Protein AF-0000000068152586 (afdb_homodimer)

pLDDT: mean 96.71, std 3.77, range [77.31, 99.0]

Secondary structure (DSSP, 8-state):
-EEEE---GGGEEEEEE--BTHHHH-GGGPPTTHHHHHHHHHHHHHHHHHTT--EEEEEE-B-TTS-PPTT--B-TTSSBSSSBTT-GGGSBPGGGPPPTTSEEEEESSS-TTTTSSHHHHHHHTT--EEEEEEE-IIIIIHHHHHHHHHTT-EEEEEEEEEE-SSHHHHHHHHHHHHHT-TT-EEE-HHHHHHHHTT--EEEE---SS------TTTHHHHHHH-/-EEEE---GGGEEEEEE--BTHHHH-GGGPPTTHHHHHHHHHHHHHHHHHTT--EEEEEE-B-TTS-PPTT--B-TTSSBSSSBTT-GGGSBPGGGPPPTTSEEEEESSS-TTTTSSHHHHHHHTT--EEEEEEE-IIIIIHHHHHHHHHTT-EEEEEEEEEE-SSHHHHHHHHHHHHHT-TT-EEE-HHHHHHHHTT--EEEE---SS------TTTHHHHHHH-

Nearest PDB structures (foldseek):
  6xix-assembly1_G  TM=8.317E-01  e=6.666E-14  Herbaspirillum sp. BH-1
  3irv-assembly1_A-2  TM=8.772E-01  e=5.959E-13  Pseudomonas savastanoi pv. phaseolicola 1448A
  3uao-assembly1_A  TM=8.546E-01  e=3.297E-13  Bordetella bronchiseptica
  4l07-assembly1_A  TM=8.302E-01  e=1.287E-12  Pseudomonas putida S16
  3hu5-assembly1_A  TM=8.562E-01  e=4.204E-12  Nitratidesulfovibrio vulgaris str. Hildenborough

InterPro domains:
  IPR000868 Isochorismatase-like domain [PF00857] (13-190)
  IPR036380 Isochorismatase-like superfamily [G3DSA:3.40.50.850] (1-208)
  IPR036380 Isochorismatase-like superfamily [SSF52499] (3-198)
  IPR050272 Isochorismatase-like hydrolase [PTHR43540] (7-193)

Structure (mmCIF, N/CA/C/O backbone):
data_AF-0000000068152586-model_v1
#
loop_
_entity.id
_entity.type
_entity.pdbx_description
1 polymer 'Isochorismatase-like domain-containing protein'
#
loop_
_atom_site.group_PDB
_atom_site.id
_atom_site.type_symbol
_atom_site.label_atom_id
_atom_site.label_alt_id
_atom_site.label_comp_id
_atom_site.label_asym_id
_atom_site.label_entity_id
_atom_site.label_seq_id
_atom_site.pdbx_PDB_ins_code
_atom_site.Cartn_x
_atom_site.Cartn_y
_atom_site.Cartn_z
_atom_site.occupancy
_atom_site.B_iso_or_equiv
_atom_site.auth_seq_id
_atom_site.auth_comp_id
_atom_site.auth_asym_id
_atom_site.auth_atom_id
_atom_site.pdbx_PDB_model_num
ATOM 1 N N . MET A 1 1 ? -18.953 8.047 -4.367 1 88.88 1 MET A N 1
ATOM 2 C CA . MET A 1 1 ? -19.922 9.102 -4.602 1 88.88 1 MET A CA 1
ATOM 3 C C . MET A 1 1 ? -19.828 10.172 -3.523 1 88.88 1 MET A C 1
ATOM 5 O O . MET A 1 1 ? -19.328 9.922 -2.428 1 88.88 1 MET A O 1
ATOM 9 N N . LYS A 1 2 ? -20.328 11.391 -3.953 1 95.12 2 LYS A N 1
ATOM 10 C CA . LYS A 1 2 ? -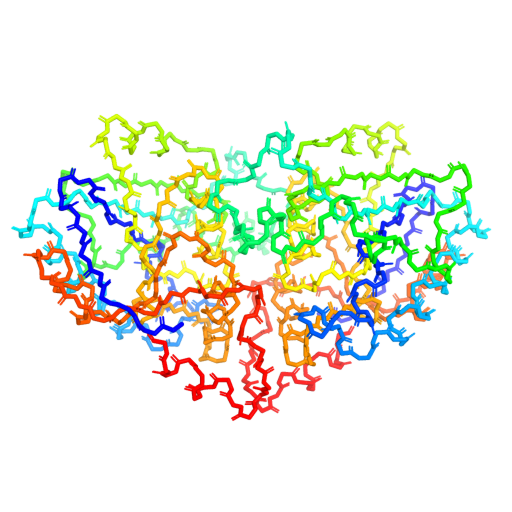20.328 12.469 -2.969 1 95.12 2 LYS A CA 1
ATOM 11 C C . LYS A 1 2 ? -21.562 12.406 -2.072 1 95.12 2 LYS A C 1
ATOM 13 O O . LYS A 1 2 ? -22.672 12.234 -2.559 1 95.12 2 LYS A O 1
ATOM 18 N N . LYS A 1 3 ? -21.328 12.453 -0.803 1 96.31 3 LYS A N 1
ATOM 19 C CA . LYS A 1 3 ? -22.375 12.43 0.216 1 96.31 3 LYS A CA 1
ATOM 20 C C . LYS A 1 3 ? -22.094 13.453 1.314 1 96.31 3 LYS A C 1
ATOM 22 O O . LYS A 1 3 ? -20.938 13.789 1.576 1 96.31 3 LYS A O 1
ATOM 27 N N . PRO A 1 4 ? -23.203 13.953 1.884 1 98.31 4 PRO A N 1
ATOM 28 C CA . PRO A 1 4 ? -22.969 14.844 3.02 1 98.31 4 PRO A CA 1
ATOM 29 C C . PRO A 1 4 ? -22.25 14.148 4.18 1 98.31 4 PRO A C 1
ATOM 31 O O . PRO A 1 4 ? -22.547 12.984 4.48 1 98.31 4 PRO A O 1
ATOM 34 N N . LEU A 1 5 ? -21.312 14.836 4.758 1 98.56 5 LEU A N 1
ATOM 35 C CA . LEU A 1 5 ? -20.547 14.32 5.895 1 98.56 5 LEU A CA 1
ATOM 36 C C . LEU A 1 5 ? -20.406 15.391 6.973 1 98.56 5 LEU A C 1
ATOM 38 O O . LEU A 1 5 ? -20.125 16.547 6.664 1 98.56 5 LEU A O 1
ATOM 42 N N . ARG A 1 6 ? -20.625 15.023 8.141 1 98.62 6 ARG A N 1
ATOM 43 C CA . ARG A 1 6 ? -20.297 15.812 9.328 1 98.62 6 ARG A CA 1
ATOM 44 C C . ARG A 1 6 ? -19.5 14.984 10.328 1 98.62 6 ARG A C 1
ATOM 46 O O . ARG A 1 6 ? -19.781 13.805 10.539 1 98.62 6 ARG A O 1
ATOM 53 N N . ILE A 1 7 ? -18.516 15.555 10.914 1 98.06 7 ILE A N 1
ATOM 54 C CA . ILE A 1 7 ? -17.672 14.852 11.859 1 98.06 7 ILE A CA 1
ATOM 55 C C . ILE A 1 7 ? -17.844 15.453 13.258 1 98.06 7 ILE A C 1
ATOM 57 O O . ILE A 1 7 ? -17.906 16.672 13.414 1 98.06 7 ILE A O 1
ATOM 61 N N . ASP A 1 8 ? -18.016 14.594 14.227 1 98.12 8 ASP A N 1
ATOM 62 C CA . ASP A 1 8 ? -17.984 15.062 15.609 1 98.12 8 ASP A CA 1
ATOM 63 C C . ASP A 1 8 ? -16.578 15.508 16.016 1 98.12 8 ASP A C 1
ATOM 65 O O . ASP A 1 8 ? -15.688 14.68 16.188 1 98.12 8 ASP A O 1
ATOM 69 N N . ARG A 1 9 ? -16.438 16.719 16.25 1 97.44 9 ARG A N 1
ATOM 70 C CA . ARG A 1 9 ? -15.125 17.328 16.516 1 97.44 9 ARG A CA 1
ATOM 71 C C . ARG A 1 9 ? -14.5 16.734 17.766 1 97.44 9 ARG A C 1
ATOM 73 O O . ARG A 1 9 ? -13.273 16.594 17.859 1 97.44 9 ARG A O 1
ATOM 80 N N . ALA A 1 10 ? -15.312 16.297 18.672 1 97.88 10 ALA A N 1
ATOM 81 C CA . ALA A 1 10 ? -14.828 15.734 19.938 1 97.88 10 ALA A CA 1
ATOM 82 C C . ALA A 1 10 ? -14.242 14.344 19.734 1 97.88 10 ALA A C 1
ATOM 84 O O . ALA A 1 10 ? -13.547 13.82 20.609 1 97.88 10 ALA A O 1
ATOM 85 N N . LYS A 1 11 ? -14.484 13.773 18.547 1 98.56 11 LYS A N 1
ATOM 86 C CA . LYS A 1 11 ? -14.039 12.414 18.266 1 98.56 11 LYS A CA 1
ATOM 87 C C . LYS A 1 11 ? -13.086 12.391 17.062 1 98.56 11 LYS A C 1
ATOM 89 O O . LYS A 1 11 ? -12.977 11.383 16.375 1 98.56 11 LYS A O 1
ATOM 94 N N . ALA A 1 12 ? -12.484 13.539 16.812 1 98.81 12 ALA A N 1
ATOM 95 C CA . ALA A 1 12 ? -11.57 13.648 15.672 1 98.81 12 ALA A CA 1
ATOM 96 C C . ALA A 1 12 ? -10.148 13.961 16.141 1 98.81 12 ALA A C 1
ATOM 98 O O . ALA A 1 12 ? -9.953 14.578 17.188 1 98.81 12 ALA A O 1
ATOM 99 N N . ALA A 1 13 ? -9.195 13.523 15.391 1 98.94 13 ALA A N 1
ATOM 100 C CA . ALA A 1 13 ? -7.793 13.914 15.477 1 98.94 13 ALA A CA 1
ATOM 101 C C . ALA A 1 13 ? -7.191 14.117 14.086 1 98.94 13 ALA A C 1
ATOM 103 O O . ALA A 1 13 ? -7.734 13.633 13.094 1 98.94 13 ALA A O 1
ATOM 104 N N . ALA A 1 14 ? -6.211 14.883 14.016 1 98.94 14 ALA A N 1
ATOM 105 C CA . ALA A 1 14 ? -5.496 15.102 12.758 1 98.94 14 ALA A CA 1
ATOM 106 C C . ALA A 1 14 ? -4.047 14.641 12.867 1 98.94 14 ALA A C 1
ATOM 108 O O . ALA A 1 14 ? -3.396 14.844 13.898 1 98.94 14 ALA A O 1
ATOM 109 N N . ILE A 1 15 ? -3.574 13.992 11.844 1 98.94 15 ILE A N 1
ATOM 110 C CA . ILE A 1 15 ? -2.184 13.547 11.836 1 98.94 15 ILE A CA 1
ATOM 111 C C . ILE A 1 15 ? -1.495 14.031 10.562 1 98.94 15 ILE A C 1
ATOM 113 O O . ILE A 1 15 ? -2.064 13.953 9.477 1 98.94 15 ILE A O 1
ATOM 117 N N . PHE A 1 16 ? -0.353 14.594 10.695 1 99 16 PHE A N 1
ATOM 118 C CA . PHE A 1 16 ? 0.473 15.109 9.609 1 99 16 PHE A CA 1
ATOM 119 C C . PHE A 1 16 ? 1.752 14.297 9.469 1 99 16 PHE A C 1
ATOM 121 O O . PHE A 1 16 ? 2.57 14.242 10.391 1 99 16 PHE A O 1
ATOM 128 N N . ILE A 1 17 ? 1.946 13.711 8.305 1 98.94 17 ILE A N 1
ATOM 129 C CA . ILE A 1 17 ? 2.918 12.641 8.117 1 98.94 17 ILE A CA 1
ATOM 130 C C . ILE A 1 17 ? 4.141 13.18 7.375 1 98.94 17 ILE A C 1
ATOM 132 O O . ILE A 1 17 ? 4.055 13.531 6.195 1 98.94 17 ILE A O 1
ATOM 136 N N . ASP A 1 18 ? 5.27 13.266 7.988 1 98.88 18 ASP A N 1
ATOM 137 C CA . ASP A 1 18 ? 6.621 13.352 7.441 1 98.88 18 ASP A CA 1
ATOM 138 C C . ASP A 1 18 ? 6.797 14.633 6.625 1 98.88 18 ASP A C 1
ATOM 140 O O . ASP A 1 18 ? 7.395 14.609 5.547 1 98.88 18 ASP A O 1
ATOM 144 N N . LEU A 1 19 ? 6.242 15.734 7.098 1 98.94 19 LEU A N 1
ATOM 145 C CA . LEU A 1 19 ? 6.406 17 6.398 1 98.94 19 LEU A CA 1
ATOM 146 C C . LEU A 1 19 ? 7.766 17.625 6.703 1 98.94 19 LEU A C 1
ATOM 148 O O . LEU A 1 19 ? 7.844 18.688 7.32 1 98.94 19 LEU A O 1
ATOM 152 N N . GLN A 1 20 ? 8.766 17 6.129 1 98.94 20 GLN A N 1
ATOM 153 C CA . GLN A 1 20 ? 10.156 17.266 6.5 1 98.94 20 GLN A CA 1
ATOM 154 C C . GLN A 1 20 ? 10.867 18.094 5.426 1 98.94 20 GLN A C 1
ATOM 156 O O . GLN A 1 20 ? 10.453 18.094 4.262 1 98.94 20 GLN A O 1
ATOM 161 N N . GLU A 1 21 ? 11.969 18.734 5.762 1 98.88 21 GLU A N 1
ATOM 162 C CA . GLU A 1 21 ? 12.742 19.609 4.895 1 98.88 21 GLU A CA 1
ATOM 163 C C . GLU A 1 21 ? 13.383 18.828 3.748 1 98.88 21 GLU A C 1
ATOM 165 O O . GLU A 1 21 ? 13.586 19.375 2.658 1 98.88 21 GLU A O 1
ATOM 170 N N . GLU A 1 22 ? 13.648 17.547 3.914 1 98.25 22 GLU A N 1
ATOM 171 C CA . GLU A 1 22 ? 14.281 16.75 2.867 1 98.25 22 GLU A CA 1
ATOM 172 C C . GLU A 1 22 ? 13.414 16.688 1.618 1 98.25 22 GLU A C 1
ATOM 174 O O . GLU A 1 22 ? 13.922 16.594 0.5 1 98.25 22 GLU A O 1
ATOM 179 N N . HIS A 1 23 ? 12.125 16.938 1.773 1 98.38 23 HIS A N 1
ATOM 180 C CA . HIS A 1 23 ? 11.195 16.812 0.656 1 98.38 23 HIS A CA 1
ATOM 181 C C . HIS A 1 23 ? 11.156 18.094 -0.175 1 98.38 23 HIS A C 1
ATOM 183 O O . HIS A 1 23 ? 10.492 18.141 -1.212 1 98.38 23 HIS A O 1
ATOM 189 N N . ARG A 1 24 ? 11.773 19.125 0.273 1 97.94 24 ARG A N 1
ATOM 190 C CA . ARG A 1 24 ? 11.867 20.312 -0.556 1 97.94 24 ARG A CA 1
ATOM 191 C C . ARG A 1 24 ? 13.32 20.672 -0.828 1 97.94 24 ARG A C 1
ATOM 193 O O . ARG A 1 24 ? 13.609 21.531 -1.671 1 97.94 24 ARG A O 1
ATOM 200 N N . ARG A 1 25 ? 14.328 19.969 -0.174 1 97.69 25 ARG A N 1
ATOM 201 C CA . ARG A 1 25 ? 15.719 20.422 -0.308 1 97.69 25 ARG A CA 1
ATOM 202 C C . ARG A 1 25 ? 16.594 19.312 -0.89 1 97.69 25 ARG A C 1
ATOM 204 O O . ARG A 1 25 ? 17.609 19.594 -1.525 1 97.69 25 ARG A O 1
ATOM 211 N N . ASP A 1 26 ? 16.297 18.094 -0.592 1 95.69 26 ASP A N 1
ATOM 212 C CA . ASP A 1 26 ? 17.078 16.953 -1.089 1 95.69 26 ASP A CA 1
ATOM 213 C C . ASP A 1 26 ? 16.547 16.469 -2.436 1 95.69 26 ASP A C 1
ATOM 215 O O . ASP A 1 26 ? 15.43 15.977 -2.523 1 95.69 26 ASP A O 1
ATOM 219 N N . GLU A 1 27 ? 17.344 16.531 -3.447 1 93 27 GLU A N 1
ATOM 220 C CA . GLU A 1 27 ? 16.938 16.203 -4.812 1 93 27 GLU A CA 1
ATOM 221 C C . GLU A 1 27 ? 16.438 14.773 -4.91 1 93 27 GLU A C 1
ATOM 223 O O . GLU A 1 27 ? 15.617 14.445 -5.766 1 93 27 GLU A O 1
ATOM 228 N N . ARG A 1 28 ? 16.906 14 -4.012 1 91.19 28 ARG A N 1
ATOM 229 C CA . ARG A 1 28 ? 16.547 12.586 -4.059 1 91.19 28 ARG A CA 1
ATOM 230 C C . ARG A 1 28 ? 15.133 12.359 -3.555 1 91.19 28 ARG A C 1
ATOM 232 O O . ARG A 1 28 ? 14.5 11.359 -3.896 1 91.19 28 ARG A O 1
ATOM 239 N N . TYR A 1 29 ? 14.555 13.32 -2.842 1 94.31 29 TYR A N 1
ATOM 240 C CA . TYR A 1 29 ? 13.312 13.055 -2.125 1 94.31 29 TYR A CA 1
ATOM 241 C C . TYR A 1 29 ? 12.305 14.18 -2.338 1 94.31 29 TYR A C 1
ATOM 243 O O . TYR A 1 29 ? 11.398 14.367 -1.527 1 94.31 29 TYR A O 1
ATOM 251 N N . LEU A 1 30 ? 12.523 14.93 -3.363 1 97 30 LEU A N 1
ATOM 252 C CA . LEU A 1 30 ? 11.648 16.062 -3.627 1 97 30 LEU A CA 1
ATOM 253 C C . LEU A 1 30 ? 10.203 15.617 -3.791 1 97 30 LEU A C 1
ATOM 255 O O . LEU A 1 30 ? 9.93 14.609 -4.445 1 97 30 LEU A O 1
ATOM 259 N N . VAL A 1 31 ? 9.336 16.266 -3.145 1 98.19 31 VAL A N 1
ATOM 260 C CA . VAL A 1 31 ? 7.902 16.141 -3.373 1 98.19 31 VAL A CA 1
ATOM 261 C C . VAL A 1 31 ? 7.441 17.203 -4.359 1 98.19 31 VAL A C 1
ATOM 263 O O . VAL A 1 31 ? 7.746 18.391 -4.191 1 98.19 31 VAL A O 1
ATOM 266 N N . GLU A 1 32 ? 6.742 16.797 -5.371 1 98.12 32 GLU A N 1
ATOM 267 C CA . GLU A 1 32 ? 6.234 17.766 -6.344 1 98.12 32 GLU A CA 1
ATOM 268 C C . GLU A 1 32 ? 5.141 18.641 -5.738 1 98.12 32 GLU A C 1
ATOM 270 O O . GLU A 1 32 ? 4.188 18.125 -5.145 1 98.12 32 GLU A O 1
ATOM 275 N N . GLY A 1 33 ? 5.277 19.984 -5.922 1 98.31 33 GLY A N 1
ATOM 276 C CA . GLY A 1 33 ? 4.297 20.906 -5.371 1 98.31 33 GLY A CA 1
ATOM 277 C C . GLY A 1 33 ? 4.309 20.953 -3.855 1 98.31 33 GLY A C 1
ATOM 278 O O . GLY A 1 33 ? 3.271 21.172 -3.227 1 98.31 33 GLY A O 1
ATOM 279 N N . TYR A 1 34 ? 5.477 20.734 -3.258 1 98.75 34 TYR A N 1
ATOM 280 C CA . TYR A 1 34 ? 5.594 20.578 -1.812 1 98.75 34 TYR A CA 1
ATOM 281 C C . TYR A 1 34 ? 5.137 21.844 -1.092 1 98.75 34 TYR A C 1
ATOM 283 O O . TYR A 1 34 ? 4.535 21.766 -0.017 1 98.75 34 TYR A O 1
ATOM 291 N N . ASP A 1 35 ? 5.371 23.016 -1.619 1 98.62 35 ASP A N 1
ATOM 292 C CA . ASP A 1 35 ? 4.93 24.266 -0.994 1 98.62 35 ASP A CA 1
ATOM 293 C C . ASP A 1 35 ? 3.412 24.297 -0.847 1 98.62 35 ASP A C 1
ATOM 295 O O . ASP A 1 35 ? 2.893 24.781 0.161 1 98.62 35 ASP A O 1
ATOM 299 N N . THR A 1 36 ? 2.723 23.828 -1.847 1 98.75 36 THR A N 1
ATOM 300 C CA . THR A 1 36 ? 1.267 23.766 -1.782 1 98.75 36 THR A CA 1
ATOM 301 C C . THR A 1 36 ? 0.814 22.766 -0.721 1 98.75 36 THR A C 1
ATOM 303 O O . THR A 1 36 ? -0.11 23.031 0.046 1 98.75 36 THR A O 1
ATOM 306 N N . VAL A 1 37 ? 1.489 21.594 -0.66 1 98.94 37 VAL A N 1
ATOM 307 C CA . VAL A 1 37 ? 1.193 20.594 0.355 1 98.94 37 VAL A CA 1
ATOM 308 C C . VAL A 1 37 ? 1.369 21.188 1.747 1 98.94 37 VAL A C 1
ATOM 310 O O . VAL A 1 37 ? 0.489 21.062 2.602 1 98.94 37 VAL A O 1
ATOM 313 N N . LEU A 1 38 ? 2.479 21.891 1.95 1 98.94 38 LEU A N 1
ATOM 314 C CA . LEU A 1 38 ? 2.77 22.516 3.236 1 98.94 38 LEU A CA 1
ATOM 315 C C . LEU A 1 38 ? 1.729 23.578 3.574 1 98.94 38 LEU A C 1
ATOM 317 O O . LEU A 1 38 ? 1.277 23.672 4.719 1 98.94 38 LEU A O 1
ATOM 321 N N . GLY A 1 39 ? 1.381 24.344 2.584 1 98.94 39 GLY A N 1
ATOM 322 C CA . GLY A 1 39 ? 0.354 25.359 2.805 1 98.94 39 GLY A CA 1
ATOM 323 C C . GLY A 1 39 ? -0.98 24.766 3.219 1 98.94 39 GLY A C 1
ATOM 324 O O . GLY A 1 39 ? -1.628 25.266 4.141 1 98.94 39 GLY A O 1
ATOM 325 N N . ASN A 1 40 ? -1.408 23.75 2.561 1 98.94 40 ASN A N 1
ATOM 326 C CA . ASN A 1 40 ? -2.66 23.078 2.885 1 98.94 40 ASN A CA 1
ATOM 327 C C . ASN A 1 40 ? -2.607 22.438 4.27 1 98.94 40 ASN A C 1
ATOM 329 O O . ASN A 1 40 ? -3.576 22.516 5.027 1 98.94 40 ASN A O 1
ATOM 333 N N . ALA A 1 41 ? -1.471 21.812 4.578 1 98.94 41 ALA A N 1
ATOM 334 C CA . ALA A 1 41 ? -1.292 21.234 5.906 1 98.94 41 ALA A CA 1
ATOM 335 C C . ALA A 1 41 ? -1.398 22.297 6.988 1 98.94 41 ALA A C 1
ATOM 337 O O . ALA A 1 41 ? -2.039 22.094 8.023 1 98.94 41 ALA A O 1
ATOM 338 N N . ALA A 1 42 ? -0.76 23.438 6.742 1 98.94 42 ALA A N 1
ATOM 339 C CA . ALA A 1 42 ? -0.811 24.531 7.707 1 98.94 42 ALA A CA 1
ATOM 340 C C . ALA A 1 42 ? -2.246 25 7.938 1 98.94 42 ALA A C 1
ATOM 342 O O . ALA A 1 42 ? -2.643 25.281 9.07 1 98.94 42 ALA A O 1
ATOM 343 N N . ARG A 1 43 ? -3.02 25.094 6.887 1 98.94 43 ARG A N 1
ATOM 344 C CA . ARG A 1 43 ? -4.426 25.469 7 1 98.94 43 ARG A CA 1
ATOM 345 C C . ARG A 1 43 ? -5.195 24.438 7.828 1 98.94 43 ARG A C 1
ATOM 347 O O . ARG A 1 43 ? -6.012 24.812 8.68 1 98.94 43 ARG A O 1
ATOM 354 N N . LEU A 1 44 ? -4.961 23.188 7.617 1 98.94 44 LEU A N 1
ATOM 355 C CA . LEU A 1 44 ? -5.605 22.109 8.367 1 98.94 44 LEU A CA 1
ATOM 356 C C . LEU A 1 44 ? -5.234 22.172 9.844 1 98.94 44 LEU A C 1
ATOM 358 O O . LEU A 1 44 ? -6.09 22 10.711 1 98.94 44 LEU A O 1
ATOM 362 N N . GLN A 1 45 ? -3.943 22.359 10.086 1 98.94 45 GLN A N 1
ATOM 363 C CA . GLN A 1 45 ? -3.48 22.484 11.461 1 98.94 45 GLN A CA 1
ATOM 364 C C . GLN A 1 45 ? -4.191 23.625 12.18 1 98.94 45 GLN A C 1
ATOM 366 O O . GLN A 1 45 ? -4.652 23.469 13.312 1 98.94 45 GLN A O 1
ATOM 371 N N . SER A 1 46 ? -4.258 24.75 11.477 1 98.81 46 SER A N 1
ATOM 372 C CA . SER A 1 46 ? -4.918 25.906 12.055 1 98.81 46 SER A CA 1
ATOM 373 C C . SER A 1 46 ? -6.379 25.625 12.375 1 98.81 46 SER A C 1
ATOM 375 O O . SER A 1 46 ? -6.867 25.969 13.453 1 98.81 46 SER A O 1
ATOM 377 N N . ALA A 1 47 ? -7.102 25.016 11.477 1 98.88 47 ALA A N 1
ATOM 378 C CA . ALA A 1 47 ? -8.5 24.656 11.688 1 98.88 47 ALA A CA 1
ATOM 379 C C . ALA A 1 47 ? -8.656 23.688 12.859 1 98.88 47 ALA A C 1
ATOM 381 O O . ALA A 1 47 ? -9.555 23.844 13.688 1 98.88 47 ALA A O 1
ATOM 382 N N . ALA A 1 48 ? -7.773 22.672 12.938 1 98.88 48 ALA A N 1
ATOM 383 C CA . ALA A 1 48 ? -7.82 21.703 14.031 1 98.88 48 ALA A CA 1
ATOM 384 C C . ALA A 1 48 ? -7.598 22.375 15.375 1 98.88 48 ALA A C 1
ATOM 386 O O . ALA A 1 48 ? -8.359 22.156 16.328 1 98.88 48 ALA A O 1
ATOM 387 N N . ARG A 1 49 ? -6.602 23.234 15.422 1 98.56 49 ARG A N 1
ATOM 388 C CA . ARG A 1 49 ? -6.254 23.938 16.656 1 98.56 49 ARG A CA 1
ATOM 389 C C . ARG A 1 49 ? -7.387 24.859 17.109 1 98.56 49 ARG A C 1
ATOM 391 O O . ARG A 1 49 ? -7.742 24.875 18.297 1 98.56 49 ARG A O 1
ATOM 398 N N . ARG A 1 50 ? -7.996 25.531 16.141 1 98 50 ARG A N 1
ATOM 399 C CA . ARG A 1 50 ? -9.109 26.422 16.469 1 98 50 ARG A CA 1
ATOM 400 C C . ARG A 1 50 ? -10.297 25.641 17.016 1 98 50 ARG A C 1
ATOM 402 O O . ARG A 1 50 ? -11.086 26.172 17.797 1 98 50 ARG A O 1
ATOM 409 N N . SER A 1 51 ? -10.383 24.422 16.625 1 98.12 51 SER A N 1
ATOM 410 C CA . SER A 1 51 ? -11.547 23.625 16.969 1 98.12 51 SER A CA 1
ATOM 411 C C . SER A 1 51 ? -11.25 22.688 18.141 1 98.12 51 SER A C 1
ATOM 413 O O . SER A 1 51 ? -12.07 21.844 18.5 1 98.12 51 SER A O 1
ATOM 415 N N . GLY A 1 52 ? -10.039 22.75 18.703 1 97.75 52 GLY A N 1
ATOM 416 C CA . GLY A 1 52 ? -9.648 21.922 19.844 1 97.75 52 GLY A CA 1
ATOM 417 C C . GLY A 1 52 ? -9.406 20.469 19.469 1 97.75 52 GLY A C 1
ATOM 418 O O . GLY A 1 52 ? -9.492 19.594 20.328 1 97.75 52 GLY A O 1
ATOM 419 N N . ILE A 1 53 ? -9.234 20.188 18.25 1 98.5 53 ILE A N 1
ATOM 420 C CA . ILE A 1 53 ? -8.961 18.844 17.75 1 98.5 53 ILE A CA 1
ATOM 421 C C . ILE A 1 53 ? -7.48 18.516 17.938 1 98.5 53 ILE A C 1
ATOM 423 O O . ILE A 1 53 ? -6.613 19.281 17.516 1 98.5 53 ILE A O 1
ATOM 427 N N . PRO A 1 54 ? -7.16 17.375 18.547 1 98.62 54 PRO A N 1
ATOM 428 C CA . PRO A 1 54 ? -5.75 17.016 18.719 1 98.62 54 PRO A CA 1
ATOM 429 C C . PRO A 1 54 ? -4.992 16.906 17.406 1 98.62 54 PRO A C 1
ATOM 431 O O . PRO A 1 54 ? -5.523 16.375 16.422 1 98.62 54 PRO A O 1
ATOM 434 N N . VAL A 1 55 ? -3.801 17.453 17.438 1 98.81 55 VAL A N 1
ATOM 435 C CA . VAL A 1 55 ? -2.924 17.438 16.281 1 98.81 55 VAL A CA 1
ATOM 436 C C . VAL A 1 55 ? -1.707 16.562 16.562 1 98.81 55 VAL A C 1
ATOM 438 O O . VAL A 1 55 ? -1.006 16.75 17.547 1 98.81 55 VAL A O 1
ATOM 441 N N . PHE A 1 56 ? -1.471 15.562 15.703 1 98.81 56 PHE A N 1
ATOM 442 C CA . PHE A 1 56 ? -0.323 14.664 15.773 1 98.81 56 PHE A CA 1
ATOM 443 C C . PHE A 1 56 ? 0.616 14.891 14.594 1 98.81 56 PHE A C 1
ATOM 445 O O . PHE A 1 56 ? 0.166 15.164 13.484 1 98.81 56 PHE A O 1
ATOM 452 N N . HIS A 1 57 ? 1.872 14.773 14.883 1 98.81 57 HIS A N 1
ATOM 453 C CA . HIS A 1 57 ? 2.893 14.852 13.844 1 98.81 57 HIS A CA 1
ATOM 454 C C . HIS A 1 57 ? 3.725 13.578 13.797 1 98.81 57 HIS A C 1
ATOM 456 O O . HIS A 1 57 ? 3.957 12.938 14.828 1 98.81 57 HIS A O 1
ATOM 462 N N . CYS A 1 58 ? 4.125 13.211 12.57 1 98.25 58 CYS A N 1
ATOM 463 C CA . CYS A 1 58 ? 5.082 12.133 12.352 1 98.25 58 CYS A CA 1
ATOM 464 C C . CYS A 1 58 ? 6.332 12.641 11.648 1 98.25 58 CYS A C 1
ATOM 466 O O . CYS A 1 58 ? 6.246 13.492 10.758 1 98.25 58 CYS A O 1
ATOM 468 N N . ALA A 1 59 ? 7.445 12.172 12.07 1 98.38 59 ALA A N 1
ATOM 469 C CA . ALA A 1 59 ? 8.695 12.336 11.344 1 98.38 59 ALA A CA 1
ATOM 470 C C . ALA A 1 59 ? 9.352 10.984 11.062 1 98.38 59 ALA A C 1
ATOM 472 O O . ALA A 1 59 ? 9.344 10.102 11.922 1 98.38 59 ALA A O 1
ATOM 473 N N . TYR A 1 60 ? 9.836 10.805 9.852 1 97.69 60 TYR A N 1
ATOM 474 C CA . TYR A 1 60 ? 10.602 9.617 9.477 1 97.69 60 TYR A CA 1
ATOM 475 C C . TYR A 1 60 ? 12.094 9.844 9.695 1 97.69 60 TYR A C 1
ATOM 477 O O . TYR A 1 60 ? 12.719 10.648 8.992 1 97.69 60 TYR A O 1
ATOM 485 N N . ILE A 1 61 ? 12.641 9.195 10.68 1 97.25 61 ILE A N 1
ATOM 486 C CA . ILE A 1 61 ? 14.047 9.367 11.031 1 97.25 61 ILE A CA 1
ATOM 487 C C . ILE A 1 61 ? 14.688 8 11.281 1 97.25 61 ILE A C 1
ATOM 489 O O . ILE A 1 61 ? 14.203 7.223 12.109 1 97.25 61 ILE A O 1
ATOM 493 N N . VAL A 1 62 ? 15.797 7.73 10.578 1 96.25 62 VAL A N 1
ATOM 494 C CA . VAL A 1 62 ? 16.453 6.434 10.664 1 96.25 62 VAL A CA 1
ATOM 495 C C . VAL A 1 62 ? 17.719 6.551 11.531 1 96.25 62 VAL A C 1
ATOM 497 O O . VAL A 1 62 ? 18.625 7.324 11.219 1 96.25 62 VAL A O 1
ATOM 500 N N . ASP A 1 63 ? 17.625 5.855 12.609 1 94.44 63 ASP A N 1
ATOM 501 C CA . ASP A 1 63 ? 18.812 5.621 13.438 1 94.44 63 ASP A CA 1
ATOM 502 C C . ASP A 1 63 ? 19.328 4.195 13.258 1 94.44 63 ASP A C 1
ATOM 504 O O . ASP A 1 63 ? 18.688 3.236 13.688 1 94.44 63 ASP A O 1
ATOM 508 N N . LEU A 1 64 ? 20.484 4.074 12.641 1 90.56 64 LEU A N 1
ATOM 509 C CA . LEU A 1 64 ? 21.016 2.762 12.297 1 90.56 64 LEU A CA 1
ATOM 510 C C . LEU A 1 64 ? 21.312 1.944 13.547 1 90.56 64 LEU A C 1
ATOM 512 O O . LEU A 1 64 ? 21.438 0.719 13.484 1 90.56 64 LEU A O 1
ATOM 516 N N . ALA A 1 65 ? 21.406 2.66 14.617 1 89.06 65 ALA A N 1
ATOM 517 C CA . ALA A 1 65 ? 21.641 1.974 15.883 1 89.06 65 ALA A CA 1
ATOM 518 C C . ALA A 1 65 ? 20.344 1.4 16.453 1 89.06 65 ALA A C 1
ATOM 520 O O . ALA A 1 65 ? 20.375 0.573 17.375 1 89.06 65 ALA A O 1
ATOM 521 N N . ASP A 1 66 ? 19.25 1.832 15.812 1 82.38 66 ASP A N 1
ATOM 522 C CA . ASP A 1 66 ? 17.938 1.403 16.297 1 82.38 66 ASP A CA 1
ATOM 523 C C . ASP A 1 66 ? 17.344 0.357 15.359 1 82.38 66 ASP A C 1
ATOM 525 O O . ASP A 1 66 ? 17.703 0.275 14.188 1 82.38 66 ASP A O 1
ATOM 529 N N . ASN A 1 67 ? 16.688 -0.625 15.805 1 77.31 67 ASN A N 1
ATOM 530 C CA . ASN A 1 67 ? 15.984 -1.698 15.109 1 77.31 67 ASN A CA 1
ATOM 531 C C . ASN A 1 67 ? 15.664 -1.317 13.664 1 77.31 67 ASN A C 1
ATOM 533 O O . ASN A 1 67 ? 14.516 -0.986 13.352 1 77.31 67 ASN A O 1
ATOM 537 N N . LEU A 1 68 ? 16.562 -1.546 12.695 1 85.5 68 LEU A N 1
ATOM 538 C CA . LEU A 1 68 ? 16.453 -1.212 11.281 1 85.5 68 LEU A CA 1
ATOM 539 C C . LEU A 1 68 ? 15.523 -2.189 10.562 1 85.5 68 LEU A C 1
ATOM 541 O O . LEU A 1 68 ? 15.523 -3.387 10.859 1 85.5 68 LEU A O 1
ATOM 545 N N . ARG A 1 69 ? 14.719 -1.617 9.719 1 87.88 69 ARG A N 1
ATOM 546 C CA . ARG A 1 69 ? 13.953 -2.488 8.828 1 87.88 69 ARG A CA 1
ATOM 547 C C . ARG A 1 69 ? 14.883 -3.379 8 1 87.88 69 ARG A C 1
ATOM 549 O O . ARG A 1 69 ? 15.969 -2.955 7.613 1 87.88 69 ARG A O 1
ATOM 556 N N . PRO A 1 70 ? 14.469 -4.574 7.688 1 91.94 70 PRO A N 1
ATOM 557 C CA . PRO A 1 70 ? 15.273 -5.438 6.82 1 91.94 70 PRO A CA 1
ATOM 558 C C . PRO A 1 70 ? 15.586 -4.789 5.473 1 91.94 70 PRO A C 1
ATOM 560 O O . PRO A 1 70 ? 14.734 -4.113 4.895 1 91.94 70 PRO A O 1
ATOM 563 N N . PHE A 1 71 ? 16.859 -4.902 5.004 1 94.19 71 PHE A N 1
ATOM 564 C CA . PHE A 1 71 ? 17.344 -4.523 3.686 1 94.19 71 PHE A CA 1
ATOM 565 C C . PHE A 1 71 ? 17.406 -3.008 3.541 1 94.19 71 PHE A C 1
ATOM 567 O O . PHE A 1 71 ? 17.438 -2.486 2.424 1 94.19 71 PHE A O 1
ATOM 574 N N . HIS A 1 72 ? 17.297 -2.291 4.668 1 93.75 72 HIS A N 1
ATOM 575 C CA . HIS A 1 72 ? 17.422 -0.84 4.586 1 93.75 72 HIS A CA 1
ATOM 576 C C . HIS A 1 72 ? 18.688 -0.438 3.834 1 93.75 72 HIS A C 1
ATOM 578 O O . HIS A 1 72 ? 19.781 -0.909 4.156 1 93.75 72 HIS A O 1
ATOM 584 N N . PRO A 1 73 ? 18.516 0.434 2.902 1 92.44 73 PRO A N 1
ATOM 585 C CA . PRO A 1 73 ? 19.703 0.807 2.131 1 92.44 73 PRO A CA 1
ATOM 586 C C . PRO A 1 73 ? 20.641 1.723 2.906 1 92.44 73 PRO A C 1
ATOM 588 O O . PRO A 1 73 ? 20.188 2.664 3.564 1 92.44 73 PRO A O 1
ATOM 591 N N . ILE A 1 74 ? 21.875 1.419 2.791 1 92 74 ILE A N 1
ATOM 592 C CA . ILE A 1 74 ? 22.938 2.186 3.434 1 92 74 ILE A CA 1
ATOM 593 C C . ILE A 1 74 ? 23.812 2.84 2.369 1 92 74 ILE A C 1
ATOM 595 O O . ILE A 1 74 ? 24.203 2.193 1.394 1 92 74 ILE A O 1
ATOM 599 N N . GLY A 1 75 ? 24.094 4.125 2.578 1 89.75 75 GLY A N 1
ATOM 600 C CA . GLY A 1 75 ? 24.922 4.855 1.639 1 89.75 75 GLY A CA 1
ATOM 601 C C . GLY A 1 75 ? 26.391 4.496 1.739 1 89.75 75 GLY A C 1
ATOM 602 O O . GLY A 1 75 ? 26.812 3.818 2.684 1 89.75 75 GLY A O 1
ATOM 603 N N . PRO A 1 76 ? 27.141 4.922 0.691 1 90 76 PRO A N 1
ATOM 604 C CA . PRO A 1 76 ? 28.578 4.641 0.695 1 90 76 PRO A CA 1
ATOM 605 C C . PRO A 1 76 ? 29.297 5.23 1.91 1 90 76 PRO A C 1
ATOM 607 O O . PRO A 1 76 ? 30.359 4.746 2.301 1 90 76 PRO A O 1
ATOM 610 N N . ASP A 1 77 ? 28.672 6.258 2.539 1 92 77 ASP A N 1
ATOM 611 C CA . ASP A 1 77 ? 29.266 6.914 3.699 1 92 77 ASP A CA 1
ATOM 612 C C . ASP A 1 77 ? 28.891 6.199 4.992 1 92 77 ASP A C 1
ATOM 614 O O . ASP A 1 77 ? 29.219 6.656 6.086 1 92 77 ASP A O 1
ATOM 618 N N . GLY A 1 78 ? 28.094 5.172 4.852 1 90.69 78 GLY A N 1
ATOM 619 C CA . GLY A 1 78 ? 27.734 4.383 6.016 1 90.69 78 GLY A CA 1
ATOM 620 C C . GLY A 1 78 ? 26.5 4.906 6.727 1 90.69 78 GLY A C 1
ATOM 621 O O . GLY A 1 78 ? 26.109 4.383 7.77 1 90.69 78 GLY A O 1
ATOM 622 N N . ARG A 1 79 ? 25.938 5.891 6.203 1 92.81 79 ARG A N 1
ATOM 623 C CA . ARG A 1 79 ? 24.703 6.461 6.766 1 92.81 79 ARG A CA 1
ATOM 624 C C . ARG A 1 79 ? 23.469 5.91 6.062 1 92.81 79 ARG A C 1
ATOM 626 O O . ARG A 1 79 ? 23.578 5.273 5.012 1 92.81 79 ARG A O 1
ATOM 633 N N . SER A 1 80 ? 22.312 6.09 6.73 1 93.75 80 SER A N 1
ATOM 634 C CA . SER A 1 80 ? 21.078 5.746 6.047 1 93.75 80 SER A CA 1
ATOM 635 C C . SER A 1 80 ? 20.953 6.477 4.715 1 93.75 80 SER A C 1
ATOM 637 O O . SER A 1 80 ? 21.281 7.66 4.617 1 93.75 80 SER A O 1
ATOM 639 N N . ALA A 1 81 ? 20.453 5.695 3.725 1 91.94 81 ALA A N 1
ATOM 640 C CA . ALA A 1 81 ? 20.328 6.285 2.395 1 91.94 81 ALA A CA 1
ATOM 641 C C . ALA A 1 81 ? 19.25 7.363 2.369 1 91.94 81 ALA A C 1
ATOM 643 O O . ALA A 1 81 ? 19.203 8.172 1.441 1 91.94 81 ALA A O 1
ATOM 644 N N . PHE A 1 82 ? 18.406 7.305 3.357 1 91.38 82 PHE A N 1
ATOM 645 C CA . PHE A 1 82 ? 17.375 8.336 3.467 1 91.38 82 PHE A CA 1
ATOM 646 C C . PHE A 1 82 ? 17.047 8.617 4.926 1 91.38 82 PHE A C 1
ATOM 648 O O . PHE A 1 82 ? 17.172 7.73 5.777 1 91.38 82 PHE A O 1
ATOM 655 N N . SER A 1 83 ? 16.766 9.852 5.23 1 95.81 83 SER A N 1
ATOM 656 C CA . SER A 1 83 ? 16.266 10.32 6.516 1 95.81 83 SER A CA 1
ATOM 657 C C . SER A 1 83 ? 17.203 9.945 7.652 1 95.81 83 SER A C 1
ATOM 659 O O . SER A 1 83 ? 16.766 9.461 8.695 1 95.81 83 SER A O 1
ATOM 661 N N . ASP A 1 84 ? 18.422 10.117 7.406 1 96 84 ASP A N 1
ATOM 662 C CA . ASP A 1 84 ? 19.438 9.812 8.422 1 96 84 ASP A CA 1
ATOM 663 C C . ASP A 1 84 ? 19.281 10.727 9.633 1 96 84 ASP A C 1
ATOM 665 O O . ASP A 1 84 ? 19.094 11.938 9.484 1 96 84 ASP A O 1
ATOM 669 N N . LYS A 1 85 ? 19.406 10.219 10.82 1 96.31 85 LYS A N 1
ATOM 670 C CA . LYS A 1 85 ? 19.156 10.93 12.07 1 96.31 85 LYS A CA 1
ATOM 671 C C . LYS A 1 85 ? 20.031 12.172 12.18 1 96.31 85 LYS A C 1
ATOM 673 O O . LYS A 1 85 ? 19.672 13.141 12.852 1 96.31 85 LYS A O 1
ATOM 678 N N . ASP A 1 86 ? 21.125 12.133 11.57 1 96.25 86 ASP A N 1
ATOM 679 C CA . ASP A 1 86 ? 22.094 13.227 11.719 1 96.25 86 ASP A CA 1
ATOM 680 C C . ASP A 1 86 ? 21.953 14.242 10.594 1 96.25 86 ASP A C 1
ATOM 682 O O . ASP A 1 86 ? 22.672 15.25 10.555 1 96.25 86 ASP A O 1
ATOM 686 N N . ASP A 1 87 ? 21.125 13.969 9.648 1 96.56 87 ASP A N 1
ATOM 687 C CA . ASP A 1 87 ? 20.859 14.914 8.57 1 96.56 87 ASP A CA 1
ATOM 688 C C . ASP A 1 87 ? 19.875 15.992 9.016 1 96.56 87 ASP A C 1
ATOM 690 O O . ASP A 1 87 ? 18.734 15.695 9.344 1 96.56 87 ASP A O 1
ATOM 694 N N . PRO A 1 88 ? 20.266 17.281 9.039 1 97.44 88 PRO A N 1
ATOM 695 C CA . PRO A 1 88 ? 19.359 18.344 9.469 1 97.44 88 PRO A CA 1
ATOM 696 C C . PRO A 1 88 ? 18.094 18.438 8.617 1 97.44 88 PRO A C 1
ATOM 698 O O . PRO A 1 88 ? 17.078 19 9.047 1 97.44 88 PRO A O 1
ATOM 701 N N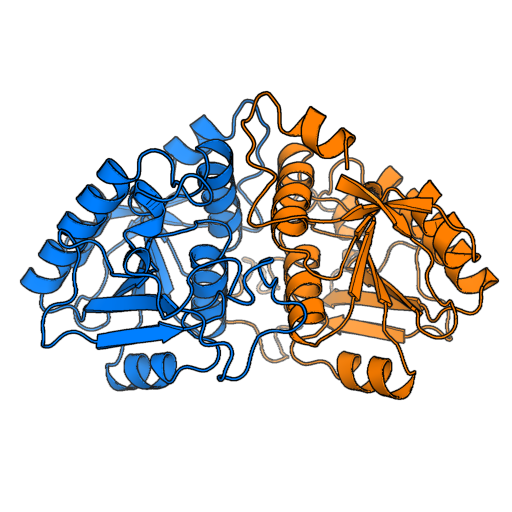 . LEU A 1 89 ? 18.094 17.844 7.457 1 98 89 LEU A N 1
ATOM 702 C CA . LEU A 1 89 ? 16.953 17.906 6.547 1 98 89 LEU A CA 1
ATOM 703 C C . LEU A 1 89 ? 15.828 17 7.031 1 98 89 LEU A C 1
ATOM 705 O O . LEU A 1 89 ? 14.719 17.047 6.492 1 98 89 LEU A O 1
ATOM 709 N N . THR A 1 90 ? 16.094 16.25 8.07 1 98.19 90 THR A N 1
ATOM 710 C CA . THR A 1 90 ? 15.031 15.414 8.641 1 98.19 90 THR A CA 1
ATOM 711 C C . THR A 1 90 ? 14.094 16.25 9.5 1 98.19 90 THR A C 1
ATOM 713 O O . THR A 1 90 ? 13.039 15.781 9.93 1 98.19 90 THR A O 1
ATOM 716 N N . ALA A 1 91 ? 14.375 17.484 9.742 1 98.56 91 ALA A N 1
ATOM 717 C CA . ALA A 1 91 ? 13.508 18.359 10.523 1 98.56 91 ALA A CA 1
ATOM 718 C C . ALA A 1 91 ? 12.172 18.594 9.82 1 98.56 91 ALA A C 1
ATOM 720 O O . ALA A 1 91 ? 12.125 18.734 8.602 1 98.56 91 ALA A O 1
ATOM 721 N N . ILE A 1 92 ? 11.133 18.625 10.594 1 98.88 92 ILE A N 1
ATOM 722 C CA . ILE A 1 92 ? 9.844 19.047 10.047 1 98.88 92 ILE A CA 1
ATOM 723 C C . ILE A 1 92 ? 9.93 20.5 9.586 1 98.88 92 ILE A C 1
ATOM 725 O O . ILE A 1 92 ? 10.539 21.328 10.258 1 98.88 92 ILE A O 1
ATOM 729 N N . CYS A 1 93 ? 9.305 20.812 8.484 1 98.94 93 CYS A N 1
ATOM 730 C CA . CYS A 1 93 ? 9.32 22.172 7.961 1 98.94 93 CYS A CA 1
ATOM 731 C C . CYS A 1 93 ? 8.734 23.156 8.977 1 98.94 93 CYS A C 1
ATOM 733 O O . CYS A 1 93 ? 7.699 22.891 9.578 1 98.94 93 CYS A O 1
ATOM 735 N N . PRO A 1 94 ? 9.32 24.281 9.102 1 98.56 94 PRO A N 1
ATOM 736 C CA . PRO A 1 94 ? 8.914 25.219 10.141 1 98.56 94 PRO A CA 1
ATOM 737 C C . PRO A 1 94 ? 7.457 25.656 9.992 1 98.56 94 PRO A C 1
ATOM 739 O O . PRO A 1 94 ? 6.777 25.891 11 1 98.56 94 PRO A O 1
ATOM 742 N N . GLU A 1 95 ? 6.922 25.797 8.781 1 97.88 95 GLU A N 1
ATOM 743 C CA . GLU A 1 95 ? 5.57 26.297 8.531 1 97.88 95 GLU A CA 1
ATOM 744 C C . GLU A 1 95 ? 4.52 25.359 9.109 1 97.88 95 GLU A C 1
ATOM 746 O O . GLU A 1 95 ? 3.367 25.75 9.305 1 97.88 95 GLU A O 1
ATOM 751 N N . VAL A 1 96 ? 4.961 24.047 9.359 1 98.88 96 VAL A N 1
ATOM 752 C CA . VAL A 1 96 ? 4.012 23.062 9.844 1 98.88 96 VAL A CA 1
ATOM 753 C C . VAL A 1 96 ? 4.598 22.344 11.062 1 98.88 96 VAL A C 1
ATOM 755 O O . VAL A 1 96 ? 4.242 21.188 11.344 1 98.88 96 VAL A O 1
ATOM 758 N N . ALA A 1 97 ? 5.445 22.953 11.766 1 98.75 97 ALA A N 1
ATOM 759 C CA . ALA A 1 97 ? 6.125 22.359 12.914 1 98.75 97 ALA A CA 1
ATOM 760 C C . ALA A 1 97 ? 5.148 22.109 14.062 1 98.75 97 ALA A C 1
ATOM 762 O O . ALA A 1 97 ? 4.172 22.859 14.219 1 98.75 97 ALA A O 1
ATOM 763 N N . PRO A 1 98 ? 5.422 21.078 14.797 1 98.75 98 PRO A N 1
ATOM 764 C CA . PRO A 1 98 ? 4.578 20.844 15.977 1 98.75 98 PRO A CA 1
ATOM 765 C C . PRO A 1 98 ? 4.664 21.984 17 1 98.75 98 PRO A C 1
ATOM 767 O O . PRO A 1 98 ? 5.738 22.547 17.203 1 98.75 98 PRO A O 1
ATOM 770 N N . LEU A 1 99 ? 3.549 22.312 17.578 1 98.31 99 LEU A N 1
ATOM 771 C CA . LEU A 1 99 ? 3.574 23.109 18.797 1 98.31 99 LEU A CA 1
ATOM 772 C C . LEU A 1 99 ? 4.102 22.281 19.969 1 98.31 99 LEU A C 1
ATOM 774 O O . LEU A 1 99 ? 4.035 21.047 19.953 1 98.31 99 LEU A O 1
ATOM 778 N N . PRO A 1 100 ? 4.609 22.938 21.016 1 97.25 100 PRO A N 1
ATOM 779 C CA . PRO A 1 100 ? 5.168 22.219 22.156 1 97.25 100 PRO A CA 1
ATOM 780 C C . PRO A 1 100 ? 4.18 21.234 22.781 1 97.25 100 PRO A C 1
ATOM 782 O O . PRO A 1 100 ? 4.578 20.172 23.266 1 97.25 100 PRO A O 1
ATOM 785 N N . SER A 1 101 ? 2.934 21.453 22.719 1 96.69 101 SER A N 1
ATOM 786 C CA . SER A 1 101 ? 1.911 20.625 23.359 1 96.69 101 SER A CA 1
ATOM 787 C C . SER A 1 101 ? 1.468 19.5 22.422 1 96.69 101 SER A C 1
ATOM 789 O O . SER A 1 101 ? 0.712 18.609 22.844 1 96.69 101 SER A O 1
ATOM 791 N N . GLU A 1 102 ? 1.919 19.547 21.219 1 98.44 102 GLU A N 1
ATOM 792 C CA . GLU A 1 102 ? 1.451 18.578 20.25 1 98.44 102 GLU A CA 1
ATOM 793 C C . GLU A 1 102 ? 2.371 17.359 20.188 1 98.44 102 GLU A C 1
ATOM 795 O O . GLU A 1 102 ? 3.582 17.484 20.375 1 98.44 102 GLU A O 1
ATOM 800 N N . ARG A 1 103 ? 1.826 16.234 19.922 1 97.31 103 ARG A N 1
ATOM 801 C CA . ARG A 1 103 ? 2.518 14.945 19.922 1 97.31 103 ARG A CA 1
ATOM 802 C C . ARG A 1 103 ? 3.338 14.766 18.656 1 97.31 103 ARG A C 1
ATOM 804 O O . ARG A 1 103 ? 2.814 14.906 17.547 1 97.31 103 ARG A O 1
ATOM 811 N N . LEU A 1 104 ? 4.605 14.516 18.812 1 98.19 104 LEU A N 1
ATOM 812 C CA . LEU A 1 104 ? 5.473 14.133 17.703 1 98.19 104 LEU A CA 1
ATOM 813 C C . LEU A 1 104 ? 5.875 12.672 17.797 1 98.19 104 LEU A C 1
ATOM 815 O O . LEU A 1 104 ? 6.477 12.25 18.797 1 98.19 104 LEU A O 1
ATOM 819 N N . LEU A 1 105 ? 5.504 11.906 16.828 1 97.69 105 LEU A N 1
ATOM 820 C CA . LEU A 1 105 ? 5.914 10.508 16.703 1 97.69 105 LEU A CA 1
ATOM 821 C C . LEU A 1 105 ? 7.09 10.375 15.742 1 97.69 105 LEU A C 1
ATOM 823 O O . LEU A 1 105 ? 7.008 10.805 14.586 1 97.69 105 LEU A O 1
ATOM 827 N N . VAL A 1 106 ? 8.188 9.828 16.188 1 96.56 106 VAL A N 1
ATOM 828 C CA . VAL A 1 106 ? 9.32 9.508 15.336 1 96.56 106 VAL A CA 1
ATOM 829 C C . VAL A 1 106 ? 9.273 8.031 14.945 1 96.56 106 VAL A C 1
ATOM 831 O O . VAL A 1 106 ? 9.117 7.164 15.805 1 96.56 106 VAL A O 1
ATOM 834 N N . LYS A 1 107 ? 9.375 7.84 13.672 1 95.31 107 LYS A N 1
ATOM 835 C CA . LYS A 1 107 ? 9.289 6.473 13.156 1 95.31 107 LYS A CA 1
ATOM 836 C C . LYS A 1 107 ? 10.367 6.211 12.117 1 95.31 107 LYS A C 1
ATOM 838 O O . LYS A 1 107 ? 10.93 7.148 11.547 1 95.31 107 LYS A O 1
ATOM 843 N N . ASN A 1 108 ? 10.648 4.898 11.836 1 94.12 108 ASN A N 1
ATOM 844 C CA . ASN A 1 108 ? 11.539 4.488 10.75 1 94.12 108 ASN A CA 1
ATOM 845 C C . ASN A 1 108 ? 10.891 3.414 9.875 1 94.12 108 ASN A C 1
ATOM 847 O O . ASN A 1 108 ? 11.594 2.572 9.305 1 94.12 108 ASN A O 1
ATOM 851 N N . GLU A 1 109 ? 9.633 3.371 9.891 1 93.56 109 GLU A N 1
ATOM 852 C CA . GLU A 1 109 ? 8.82 2.543 9.008 1 93.56 109 GLU A CA 1
ATOM 853 C C . GLU A 1 109 ? 7.684 3.35 8.391 1 93.56 109 GLU A C 1
ATOM 855 O O . GLU A 1 109 ? 7.43 4.484 8.789 1 93.56 109 GLU A O 1
ATOM 860 N N . ALA A 1 110 ? 7.02 2.779 7.516 1 95.62 110 ALA A N 1
ATOM 861 C CA . ALA A 1 110 ? 6.086 3.533 6.684 1 95.62 110 ALA A CA 1
ATOM 862 C C . ALA A 1 110 ? 4.875 3.992 7.492 1 95.62 110 ALA A C 1
ATOM 864 O O . ALA A 1 110 ? 4.504 5.168 7.453 1 95.62 110 ALA A O 1
ATOM 865 N N . SER A 1 111 ? 4.285 3.08 8.281 1 97.62 111 SER A N 1
ATOM 866 C CA . SER A 1 111 ? 3.027 3.381 8.953 1 97.62 111 SER A CA 1
ATOM 867 C C . SER A 1 111 ? 3.266 4.09 10.281 1 97.62 111 SER A C 1
ATOM 869 O O . SER A 1 111 ? 4.172 3.727 11.039 1 97.62 111 SER A O 1
ATOM 871 N N . ALA A 1 112 ? 2.404 5.051 10.594 1 98.25 112 ALA A N 1
ATOM 872 C CA . ALA A 1 112 ? 2.449 5.742 11.883 1 98.25 112 ALA A CA 1
ATOM 873 C C . ALA A 1 112 ? 1.994 4.824 13.016 1 98.25 112 ALA A C 1
ATOM 875 O O . ALA A 1 112 ? 2.203 5.129 14.195 1 98.25 112 ALA A O 1
ATOM 876 N N . PHE A 1 113 ? 1.388 3.66 12.68 1 97.81 113 PHE A N 1
ATOM 877 C CA . PHE A 1 113 ? 0.824 2.764 13.68 1 97.81 113 PHE A CA 1
ATOM 878 C C . PHE A 1 113 ? 1.747 1.576 13.93 1 97.81 113 PHE A C 1
ATOM 880 O O . PHE A 1 113 ? 1.494 0.758 14.812 1 97.81 113 PHE A O 1
ATOM 887 N N . GLY A 1 114 ? 2.73 1.38 13.141 1 88.62 114 GLY A N 1
ATOM 888 C CA . GLY A 1 114 ? 3.613 0.233 13.281 1 88.62 114 GLY A CA 1
ATOM 889 C C . GLY A 1 114 ? 4.059 -0.006 14.711 1 88.62 114 GLY A C 1
ATOM 890 O O . GLY A 1 114 ? 3.238 -0.326 15.578 1 88.62 114 GLY A O 1
ATOM 891 N N . LYS A 1 115 ? 5.238 0.282 15.133 1 84.75 115 LYS A N 1
ATOM 892 C CA . LYS A 1 115 ? 5.773 0.12 16.484 1 84.75 115 LYS A CA 1
ATOM 893 C C . LYS A 1 115 ? 5.559 1.38 17.312 1 84.75 115 LYS A C 1
ATOM 895 O O . LYS A 1 115 ? 6.512 1.946 17.844 1 84.75 115 LYS A O 1
ATOM 900 N N . SER A 1 116 ? 4.262 1.814 17.359 1 91.19 116 SER A N 1
ATOM 901 C CA . SER A 1 116 ? 3.965 3.072 18.031 1 91.19 116 SER A CA 1
ATOM 902 C C . SER A 1 116 ? 2.783 2.922 18.984 1 91.19 116 SER A C 1
ATOM 904 O O . SER A 1 116 ? 1.933 2.051 18.797 1 91.19 116 SER A O 1
ATOM 906 N N . PRO A 1 117 ? 2.746 3.697 20 1 95.38 117 PRO A N 1
ATOM 907 C CA . PRO A 1 117 ? 1.613 3.699 20.922 1 95.38 117 PRO A CA 1
ATOM 908 C C . PRO A 1 117 ? 0.428 4.512 20.406 1 95.38 117 PRO A C 1
ATOM 910 O O . PRO A 1 117 ? -0.525 4.762 21.156 1 95.38 117 PRO A O 1
ATOM 913 N N . LEU A 1 118 ? 0.446 4.91 19.219 1 97.81 118 LEU A N 1
ATOM 914 C CA . LEU A 1 118 ? -0.484 5.887 18.672 1 97.81 118 LEU A CA 1
ATOM 915 C C . LEU A 1 118 ? -1.926 5.414 18.828 1 97.81 118 LEU A C 1
ATOM 917 O O . LEU A 1 118 ? -2.795 6.191 19.234 1 97.81 118 LEU A O 1
ATOM 921 N N . ILE A 1 119 ? -2.176 4.133 18.547 1 98.44 119 ILE A N 1
ATOM 922 C CA . ILE A 1 119 ? -3.559 3.666 18.562 1 98.44 119 ILE A CA 1
ATOM 923 C C . ILE A 1 119 ? -4.109 3.744 19.984 1 98.44 119 ILE A C 1
ATOM 925 O O . ILE A 1 119 ? -5.27 4.105 20.188 1 98.44 119 ILE A O 1
ATOM 929 N N . GLY A 1 120 ? -3.311 3.336 20.953 1 98.25 120 GLY A N 1
ATOM 930 C CA . GLY A 1 120 ? -3.73 3.471 22.328 1 98.25 120 GLY A CA 1
ATOM 931 C C . GLY A 1 120 ? -4.047 4.902 22.719 1 98.25 120 GLY A C 1
ATOM 932 O O . GLY A 1 120 ? -5.055 5.164 23.375 1 98.25 120 GLY A O 1
ATOM 933 N N . GLU A 1 121 ? -3.248 5.84 22.266 1 97.88 121 GLU A N 1
ATOM 934 C CA . GLU A 1 121 ? -3.451 7.258 22.531 1 97.88 121 GLU A CA 1
ATOM 935 C C . GLU A 1 121 ? -4.75 7.762 21.922 1 97.88 121 GLU A C 1
ATOM 937 O O . GLU A 1 121 ? -5.5 8.508 22.547 1 97.88 121 GLU A O 1
ATOM 942 N N . LEU A 1 122 ? -5.012 7.367 20.688 1 98.5 122 LEU A N 1
ATOM 943 C CA . LEU A 1 122 ? -6.219 7.797 19.984 1 98.5 122 LEU A CA 1
ATOM 944 C C . LEU A 1 122 ? -7.465 7.215 20.641 1 98.5 122 LEU A C 1
ATOM 946 O O . LEU A 1 122 ? -8.477 7.906 20.797 1 98.5 122 LEU A O 1
ATOM 950 N N . ARG A 1 123 ? -7.391 5.98 21.047 1 97.81 123 ARG A N 1
ATOM 951 C CA . ARG A 1 123 ? -8.516 5.336 21.719 1 97.81 123 ARG A CA 1
ATOM 952 C C . ARG A 1 123 ? -8.805 5.984 23.062 1 97.81 123 ARG A C 1
ATOM 954 O O . ARG A 1 123 ? -9.961 6.227 23.406 1 97.81 123 ARG A O 1
ATOM 961 N N . ASP A 1 124 ? -7.762 6.242 23.797 1 97.56 124 ASP A N 1
ATOM 962 C CA . ASP A 1 124 ? -7.91 6.91 25.094 1 97.56 124 ASP A CA 1
ATOM 963 C C . ASP A 1 124 ? -8.578 8.273 24.922 1 97.56 124 ASP A C 1
ATOM 965 O O . ASP A 1 124 ? -9.32 8.711 25.812 1 97.56 124 ASP A O 1
ATOM 969 N N . ALA A 1 125 ? -8.352 8.883 23.797 1 97.12 125 ALA A N 1
ATOM 970 C CA . ALA A 1 125 ? -8.906 10.203 23.531 1 97.12 125 ALA A CA 1
ATOM 971 C C . ALA A 1 125 ? -10.297 10.094 22.906 1 97.12 125 ALA A C 1
ATOM 973 O O . ALA A 1 125 ? -10.938 11.109 22.609 1 97.12 125 ALA A O 1
ATOM 974 N N . GLY A 1 126 ? -10.758 8.867 22.609 1 98.12 126 GLY A N 1
ATOM 975 C CA . GLY A 1 126 ? -12.086 8.648 22.062 1 98.12 126 GLY A CA 1
ATOM 976 C C . GLY A 1 126 ? -12.188 8.992 20.594 1 98.12 126 GLY A C 1
ATOM 977 O O . GLY A 1 126 ? -13.273 9.32 20.094 1 98.12 126 GLY A O 1
ATOM 978 N N . VAL A 1 127 ? -11.102 8.906 19.922 1 98.75 127 VAL A N 1
ATOM 979 C CA . VAL A 1 127 ? -11.055 9.312 18.516 1 98.75 127 VAL A CA 1
ATOM 980 C C . VAL A 1 127 ? -11.742 8.266 17.656 1 98.75 127 VAL A 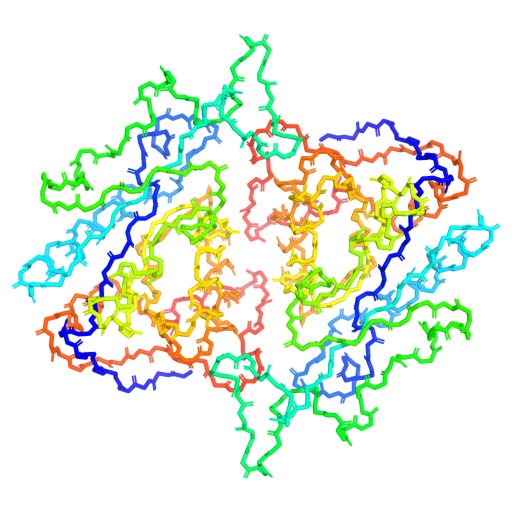C 1
ATOM 982 O O . VAL A 1 127 ? -11.492 7.066 17.797 1 98.75 127 VAL A O 1
ATOM 985 N N . GLU A 1 128 ? -12.57 8.75 16.734 1 98.75 128 GLU A N 1
ATOM 986 C CA . GLU A 1 128 ? -13.234 7.902 15.75 1 98.75 128 GLU A CA 1
ATOM 987 C C . GLU A 1 128 ? -12.781 8.234 14.336 1 98.75 128 GLU A C 1
ATOM 989 O O . GLU A 1 128 ? -12.711 7.359 13.477 1 98.75 128 GLU A O 1
ATOM 994 N N . TRP A 1 129 ? -12.523 9.555 14.062 1 98.88 129 TRP A N 1
ATOM 995 C CA . TRP A 1 129 ? -12.109 10.047 12.758 1 98.88 129 TRP A CA 1
ATOM 996 C C . TRP A 1 129 ? -10.664 10.547 12.797 1 98.88 129 TRP A C 1
ATOM 998 O O . TRP A 1 129 ? -10.312 11.367 13.648 1 98.88 129 TRP A O 1
ATOM 1008 N N . LEU A 1 130 ? -9.883 10.039 11.953 1 98.94 130 LEU A N 1
ATOM 1009 C CA . LEU A 1 130 ? -8.508 10.508 11.797 1 98.94 130 LEU A CA 1
ATOM 1010 C C . LEU A 1 130 ? -8.336 11.266 10.484 1 98.94 130 LEU A C 1
ATOM 1012 O O . LEU A 1 130 ? -8.5 10.688 9.406 1 98.94 130 LEU A O 1
ATOM 1016 N N . VAL A 1 131 ? -8.07 12.547 10.555 1 98.94 131 VAL A N 1
ATOM 1017 C CA . VAL A 1 131 ? -7.754 13.375 9.398 1 98.94 131 VAL A CA 1
ATOM 1018 C C . VAL A 1 131 ? -6.289 13.188 9.008 1 98.94 131 VAL A C 1
ATOM 1020 O O . VAL A 1 131 ? -5.395 13.336 9.844 1 98.94 131 VAL A O 1
ATOM 1023 N N . VAL A 1 132 ? -6.059 12.836 7.75 1 99 132 VAL A N 1
ATOM 1024 C CA . VAL A 1 132 ? -4.707 12.438 7.363 1 99 132 VAL A CA 1
ATOM 1025 C C . VAL A 1 132 ? -4.219 13.32 6.219 1 99 132 VAL A C 1
ATOM 1027 O O . VAL A 1 132 ? -4.902 13.477 5.207 1 99 132 VAL A O 1
ATOM 1030 N N . ALA A 1 133 ? -3.086 13.906 6.355 1 98.94 133 ALA A N 1
ATOM 1031 C CA . ALA A 1 133 ? -2.338 14.641 5.34 1 98.94 133 ALA A CA 1
ATOM 1032 C C . ALA A 1 133 ? -0.837 14.414 5.488 1 98.94 133 ALA A C 1
ATOM 1034 O O . ALA A 1 133 ? -0.364 14.039 6.562 1 98.94 133 ALA A O 1
ATOM 1035 N N . GLY A 1 134 ? -0.13 14.594 4.43 1 98.94 134 GLY A N 1
ATOM 1036 C CA . GLY A 1 134 ? 1.315 14.453 4.5 1 98.94 134 GLY A CA 1
ATOM 1037 C C . GLY A 1 134 ? 1.905 13.727 3.303 1 98.94 134 GLY A C 1
ATOM 1038 O O . GLY A 1 134 ? 1.352 13.789 2.203 1 98.94 134 GLY A O 1
ATOM 1039 N N . VAL A 1 135 ? 3.104 13.125 3.518 1 98.81 135 VAL A N 1
ATOM 1040 C CA . VAL A 1 135 ? 3.852 12.516 2.422 1 98.81 135 VAL A CA 1
ATOM 1041 C C . VAL A 1 135 ? 4.543 11.242 2.91 1 98.81 135 VAL A C 1
ATOM 1043 O O . VAL A 1 135 ? 4.785 11.086 4.109 1 98.81 135 VAL A O 1
ATOM 1046 N N . TRP A 1 136 ? 4.961 10.422 1.844 1 98.19 136 TRP A N 1
ATOM 1047 C CA . TRP A 1 136 ? 4.52 10.367 0.453 1 98.19 136 TRP A CA 1
ATOM 1048 C C . TRP A 1 136 ? 3.203 9.609 0.325 1 98.19 136 TRP A C 1
ATOM 1050 O O . TRP A 1 136 ? 2.973 8.633 1.037 1 98.19 136 TRP A O 1
ATOM 1060 N N . THR A 1 137 ? 2.346 9.961 -0.589 1 98.88 137 THR A N 1
ATOM 1061 C CA . THR A 1 137 ? 0.971 9.484 -0.709 1 98.88 137 THR A CA 1
ATOM 1062 C C . THR A 1 137 ? 0.934 7.965 -0.814 1 98.88 137 THR A C 1
ATOM 1064 O O . THR A 1 137 ? 0.236 7.301 -0.044 1 98.88 137 THR A O 1
ATOM 1067 N N . GLU A 1 138 ? 1.765 7.363 -1.704 1 98.19 138 GLU A N 1
ATOM 1068 C CA . GLU A 1 138 ? 1.69 5.934 -1.994 1 98.19 138 GLU A CA 1
ATOM 1069 C C . GLU A 1 138 ? 2.602 5.137 -1.066 1 98.19 138 GLU A C 1
ATOM 1071 O O . GLU A 1 138 ? 2.766 3.926 -1.241 1 98.19 138 GLU A O 1
ATOM 1076 N N . ALA A 1 139 ? 3.221 5.77 -0.047 1 97.62 139 ALA A N 1
ATOM 1077 C CA . ALA A 1 139 ? 4.141 5.125 0.889 1 97.62 139 ALA A CA 1
ATOM 1078 C C . ALA A 1 139 ? 3.654 5.277 2.326 1 97.62 139 ALA A C 1
ATOM 1080 O O . ALA A 1 139 ? 2.729 4.586 2.754 1 97.62 139 ALA A O 1
ATOM 1081 N N . CYS A 1 140 ? 4.148 6.281 3.014 1 98.38 140 CYS A N 1
ATOM 1082 C CA . CYS A 1 140 ? 3.838 6.414 4.434 1 98.38 140 CYS A CA 1
ATOM 1083 C C . CYS A 1 140 ? 2.367 6.762 4.641 1 98.38 140 CYS A C 1
ATOM 1085 O O . CYS A 1 140 ? 1.748 6.309 5.605 1 98.38 140 CYS A O 1
ATOM 1087 N N . VAL A 1 141 ? 1.785 7.633 3.795 1 98.94 141 VAL A N 1
ATOM 1088 C CA . VAL A 1 141 ? 0.367 7.957 3.906 1 98.94 141 VAL A CA 1
ATOM 1089 C C . VAL A 1 141 ? -0.471 6.707 3.66 1 98.94 141 VAL A C 1
ATOM 1091 O O . VAL A 1 141 ? -1.359 6.379 4.449 1 98.94 141 VAL A O 1
ATOM 1094 N N . ASP A 1 142 ? -0.148 6.031 2.572 1 98.81 142 ASP A N 1
ATOM 1095 C CA . ASP A 1 142 ? -0.841 4.793 2.223 1 98.81 142 ASP A CA 1
ATOM 1096 C C . ASP A 1 142 ? -0.795 3.795 3.377 1 98.81 142 ASP A C 1
ATOM 1098 O O . ASP A 1 142 ? -1.83 3.266 3.789 1 98.81 142 ASP A O 1
ATOM 1102 N N . ALA A 1 143 ? 0.402 3.529 3.889 1 98.31 143 ALA A N 1
ATOM 1103 C CA . ALA A 1 143 ? 0.574 2.566 4.973 1 98.31 143 ALA A CA 1
ATOM 1104 C C . ALA A 1 143 ? -0.21 2.99 6.215 1 98.31 143 ALA A C 1
ATOM 1106 O O . ALA A 1 143 ? -0.867 2.166 6.852 1 98.31 143 ALA A O 1
ATOM 1107 N N . THR A 1 144 ? -0.187 4.25 6.559 1 98.81 144 THR A N 1
ATOM 1108 C CA . THR A 1 144 ? -0.855 4.766 7.75 1 98.81 144 THR A CA 1
ATOM 1109 C C . THR A 1 144 ? -2.371 4.68 7.598 1 98.81 144 THR A C 1
ATOM 1111 O O . THR A 1 144 ? -3.07 4.277 8.531 1 98.81 144 THR A O 1
ATOM 1114 N N . VAL A 1 145 ? -2.869 5.035 6.422 1 98.81 145 VAL A N 1
ATOM 1115 C CA . VAL A 1 145 ? -4.301 5.008 6.152 1 98.81 145 VAL A CA 1
ATOM 1116 C C . VAL A 1 145 ? -4.816 3.574 6.242 1 98.81 145 VAL A C 1
ATOM 1118 O O . VAL A 1 145 ? -5.832 3.311 6.895 1 98.81 145 VAL A O 1
ATOM 1121 N N . LYS A 1 146 ? -4.113 2.654 5.652 1 97.56 146 LYS A N 1
ATOM 1122 C CA . LYS A 1 146 ? -4.539 1.258 5.656 1 97.56 146 LYS A CA 1
ATOM 1123 C C . LYS A 1 146 ? -4.543 0.688 7.07 1 97.56 146 LYS A C 1
ATOM 1125 O O . LYS A 1 146 ? -5.492 0.008 7.469 1 97.56 146 LYS A O 1
ATOM 1130 N N . ASP A 1 147 ? -3.545 1.026 7.852 1 97.62 147 ASP A N 1
ATOM 1131 C CA . ASP A 1 147 ? -3.514 0.562 9.234 1 97.62 147 ASP A CA 1
ATOM 1132 C C . ASP A 1 147 ? -4.633 1.204 10.055 1 97.62 147 ASP A C 1
ATOM 1134 O O . ASP A 1 147 ? -5.258 0.542 10.883 1 97.62 147 ASP A O 1
ATOM 1138 N N . ALA A 1 148 ? -4.824 2.473 9.836 1 98.56 148 ALA A N 1
ATOM 1139 C CA . ALA A 1 148 ? -5.883 3.162 10.57 1 98.56 148 ALA A CA 1
ATOM 1140 C C . ALA A 1 148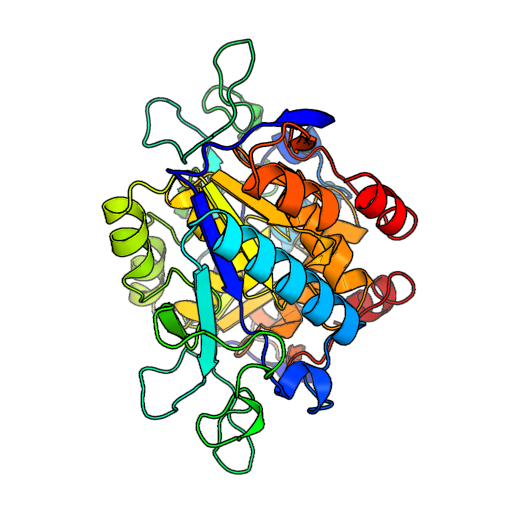 ? -7.23 2.477 10.359 1 98.56 148 ALA A C 1
ATOM 1142 O O . ALA A 1 148 ? -7.953 2.211 11.328 1 98.56 148 ALA A O 1
ATOM 1143 N N . ILE A 1 149 ? -7.535 2.166 9.148 1 97.31 149 ILE A N 1
ATOM 1144 C CA . ILE A 1 149 ? -8.797 1.521 8.812 1 97.31 149 ILE A CA 1
ATOM 1145 C C . ILE A 1 149 ? -8.867 0.142 9.461 1 97.31 149 ILE A C 1
ATOM 1147 O O . ILE A 1 149 ? -9.883 -0.223 10.062 1 97.31 149 ILE A O 1
ATOM 1151 N N . ASN A 1 150 ? -7.773 -0.579 9.359 1 95.19 150 ASN A N 1
ATOM 1152 C CA . ASN A 1 150 ? -7.723 -1.916 9.938 1 95.19 150 ASN A CA 1
ATOM 1153 C C . ASN A 1 150 ? -7.875 -1.874 11.453 1 95.19 150 ASN A C 1
ATOM 1155 O O . ASN A 1 150 ? -8.312 -2.852 12.07 1 95.19 150 ASN A O 1
ATOM 1159 N N . LEU A 1 151 ? -7.527 -0.756 12.016 1 96.88 151 LEU A N 1
ATOM 1160 C CA . LEU A 1 151 ? -7.59 -0.593 13.461 1 96.88 151 LEU A CA 1
ATOM 1161 C C . LEU A 1 151 ? -8.93 0.011 13.883 1 96.88 151 LEU A C 1
ATOM 1163 O O . LEU A 1 151 ? -9.156 0.267 15.07 1 96.88 151 LEU A O 1
ATOM 1167 N N . GLY A 1 152 ? -9.805 0.299 12.898 1 97.19 152 GLY A N 1
ATOM 1168 C CA . GLY A 1 152 ? -11.18 0.667 13.211 1 97.19 152 GLY A CA 1
ATOM 1169 C C . GLY A 1 152 ? -11.406 2.168 13.227 1 97.19 152 GLY A C 1
ATOM 1170 O O . GLY A 1 152 ? -12.398 2.645 13.766 1 97.19 152 GLY A O 1
ATOM 1171 N N . LEU A 1 153 ? -10.492 2.934 12.703 1 98.69 153 LEU A N 1
ATOM 1172 C CA . LEU A 1 153 ? -10.68 4.375 12.594 1 98.69 153 LEU A CA 1
ATOM 1173 C C . LEU A 1 153 ? -11.289 4.742 11.242 1 98.69 153 LEU A C 1
ATOM 1175 O O . LEU A 1 153 ? -10.906 4.176 10.211 1 98.69 153 LEU A O 1
ATOM 1179 N N . HIS A 1 154 ? -12.266 5.629 11.289 1 98.62 154 HIS A N 1
ATOM 1180 C CA . HIS A 1 154 ? -12.609 6.32 10.047 1 98.62 154 HIS A CA 1
ATOM 1181 C C . HIS A 1 154 ? -11.492 7.266 9.609 1 98.62 154 HIS A C 1
ATOM 1183 O O . HIS A 1 154 ? -10.891 7.941 10.445 1 98.62 154 HIS A O 1
ATOM 1189 N N . VAL A 1 155 ? -11.25 7.305 8.344 1 98.88 155 VAL A N 1
ATOM 1190 C CA . VAL A 1 155 ? -10.188 8.18 7.855 1 98.88 155 VAL A CA 1
ATOM 1191 C C . VAL A 1 155 ? -10.789 9.266 6.969 1 98.88 155 VAL A C 1
ATOM 1193 O O . VAL A 1 155 ? -11.586 8.977 6.074 1 98.88 155 VAL A O 1
ATOM 1196 N N . LEU A 1 156 ? -10.508 10.453 7.246 1 98.94 156 LEU A N 1
ATOM 1197 C CA . LEU A 1 156 ? -10.68 11.562 6.316 1 98.94 156 LEU A CA 1
ATOM 1198 C C . LEU A 1 156 ? -9.383 11.867 5.578 1 98.94 156 LEU A C 1
ATOM 1200 O O . LEU A 1 156 ? -8.477 12.484 6.133 1 98.94 156 LEU A O 1
ATOM 1204 N N . LEU A 1 157 ? -9.305 11.398 4.383 1 98.94 157 LEU A N 1
ATOM 1205 C CA . LEU A 1 157 ? -8.125 11.609 3.553 1 98.94 157 LEU A CA 1
ATOM 1206 C C . LEU A 1 157 ? -8.188 12.953 2.84 1 98.94 157 LEU A C 1
ATOM 1208 O O . LEU A 1 157 ? -9.078 13.18 2.012 1 98.94 157 LEU A O 1
ATOM 1212 N N . VAL A 1 158 ? -7.297 13.852 3.197 1 99 158 VAL A N 1
ATOM 1213 C CA . VAL A 1 158 ? -7.258 15.18 2.582 1 99 158 VAL A CA 1
ATOM 1214 C C . VAL A 1 158 ? -6.336 15.156 1.367 1 99 158 VAL A C 1
ATOM 1216 O O . VAL A 1 158 ? -5.137 15.422 1.485 1 99 158 VAL A O 1
ATOM 1219 N N . LYS A 1 159 ? -6.902 14.945 0.25 1 98.94 159 LYS A N 1
ATOM 1220 C CA . LYS A 1 159 ? -6.137 14.547 -0.928 1 98.94 159 LYS A CA 1
ATOM 1221 C C . LYS A 1 159 ? -5.125 15.625 -1.314 1 98.94 159 LYS A C 1
ATOM 1223 O O . LYS A 1 159 ? -3.992 15.312 -1.688 1 98.94 159 LYS A O 1
ATOM 1228 N N . ASP A 1 160 ? -5.477 16.922 -1.25 1 98.94 160 ASP A N 1
ATOM 1229 C CA . ASP A 1 160 ? -4.562 17.984 -1.686 1 98.94 160 ASP A CA 1
ATOM 1230 C C . ASP A 1 160 ? -3.652 18.422 -0.543 1 98.94 160 ASP A C 1
ATOM 1232 O O . ASP A 1 160 ? -2.848 19.344 -0.706 1 98.94 160 ASP A O 1
ATOM 1236 N N . GLY A 1 161 ? -3.789 17.812 0.627 1 98.94 161 GLY A N 1
ATOM 1237 C CA . GLY A 1 161 ? -2.832 17.938 1.717 1 98.94 161 GLY A CA 1
ATOM 1238 C C . GLY A 1 161 ? -1.764 16.859 1.7 1 98.94 161 GLY A C 1
ATOM 1239 O O . GLY A 1 161 ? -0.887 16.844 2.566 1 98.94 161 GLY A O 1
ATOM 1240 N N . CYS A 1 162 ? -1.832 15.953 0.74 1 98.94 162 CYS A N 1
ATOM 1241 C CA . CYS A 1 162 ? -0.851 14.891 0.531 1 98.94 162 CYS A CA 1
ATOM 1242 C C . CYS A 1 162 ? -0.032 15.148 -0.729 1 98.94 162 CYS A C 1
ATOM 1244 O O . CYS A 1 162 ? -0.419 15.961 -1.571 1 98.94 162 CYS A O 1
ATOM 1246 N N . GLY A 1 163 ? 1.076 14.539 -0.763 1 98.81 163 GLY A N 1
ATOM 1247 C CA . GLY A 1 163 ? 1.935 14.664 -1.93 1 98.81 163 GLY A CA 1
ATOM 1248 C C . GLY A 1 163 ? 2.914 13.523 -2.078 1 98.81 163 GLY A C 1
ATOM 1249 O O . GLY A 1 163 ? 3.037 12.68 -1.185 1 98.81 163 GLY A O 1
ATOM 1250 N N . SER A 1 164 ? 3.547 13.461 -3.244 1 98.56 164 SER A N 1
ATOM 1251 C CA . SER A 1 164 ? 4.566 12.469 -3.576 1 98.56 164 SER A CA 1
ATOM 1252 C C . SER A 1 164 ? 5.562 13.023 -4.59 1 98.56 164 SER A C 1
ATOM 1254 O O . SER A 1 164 ? 5.586 14.227 -4.855 1 98.56 164 SER A O 1
ATOM 1256 N N . GLY A 1 165 ? 6.461 12.141 -5.027 1 97.38 165 GLY A N 1
ATOM 1257 C CA . GLY A 1 165 ? 7.559 12.539 -5.898 1 97.38 165 GLY A CA 1
ATOM 1258 C C . GLY A 1 165 ? 7.094 13.055 -7.246 1 97.38 165 GLY A C 1
ATOM 1259 O O . GLY A 1 165 ? 7.848 13.727 -7.949 1 97.38 165 GLY A O 1
ATOM 1260 N N . GLY A 1 166 ? 5.875 12.836 -7.586 1 97.38 166 GLY A N 1
ATOM 1261 C CA . GLY A 1 166 ? 5.262 13.305 -8.82 1 97.38 166 GLY A CA 1
ATOM 1262 C C . GLY A 1 166 ? 3.746 13.32 -8.766 1 97.38 166 GLY A C 1
ATOM 1263 O O . GLY A 1 166 ? 3.146 12.703 -7.879 1 97.38 166 GLY A O 1
ATOM 1264 N N . LEU A 1 167 ? 3.174 14.062 -9.703 1 97.69 167 LEU A N 1
ATOM 1265 C CA . LEU A 1 167 ? 1.724 14.211 -9.727 1 97.69 167 LEU A CA 1
ATOM 1266 C C . LEU A 1 167 ? 1.043 12.867 -9.984 1 97.69 167 LEU A C 1
ATOM 1268 O O . LEU A 1 167 ? 0.042 12.539 -9.344 1 97.69 167 LEU A O 1
ATOM 1272 N N . ALA A 1 168 ? 1.567 12.109 -10.93 1 98.62 168 ALA A N 1
ATOM 1273 C CA . ALA A 1 168 ? 0.973 10.812 -11.25 1 98.62 168 ALA A CA 1
ATOM 1274 C C . ALA A 1 168 ? 1.053 9.859 -10.062 1 98.62 168 ALA A C 1
ATOM 1276 O O . ALA A 1 168 ? 0.083 9.164 -9.75 1 98.62 168 ALA A O 1
ATOM 1277 N N . MET A 1 169 ? 2.213 9.844 -9.383 1 98.56 169 MET A N 1
ATOM 1278 C CA . MET A 1 169 ? 2.398 9.023 -8.188 1 98.56 169 MET A CA 1
ATOM 1279 C C . MET A 1 169 ? 1.392 9.398 -7.105 1 98.56 169 MET A C 1
ATOM 1281 O O . MET A 1 169 ? 0.759 8.523 -6.512 1 98.56 169 MET A O 1
ATOM 1285 N N . HIS A 1 170 ? 1.227 10.695 -6.926 1 98.88 170 HIS A N 1
ATOM 1286 C CA . HIS A 1 170 ? 0.306 11.211 -5.918 1 98.88 170 HIS A CA 1
ATOM 1287 C C . HIS A 1 170 ? -1.14 10.875 -6.27 1 98.88 170 HIS A C 1
ATOM 1289 O O . HIS A 1 170 ? -1.854 10.266 -5.469 1 98.88 170 HIS A O 1
ATOM 1295 N N . GLN A 1 171 ? -1.555 11.18 -7.484 1 98.88 171 GLN A N 1
ATOM 1296 C CA . GLN A 1 171 ? -2.957 11.07 -7.867 1 98.88 171 GLN A CA 1
ATOM 1297 C C . GLN A 1 171 ? -3.396 9.609 -7.926 1 98.88 171 GLN A C 1
ATOM 1299 O O . GLN A 1 171 ? -4.484 9.258 -7.465 1 98.88 171 GLN A O 1
ATOM 1304 N N . THR A 1 172 ? -2.561 8.734 -8.453 1 98.81 172 THR A N 1
ATOM 1305 C CA . THR A 1 172 ? -2.922 7.32 -8.477 1 98.81 172 THR A CA 1
ATOM 1306 C C . THR A 1 172 ? -2.898 6.727 -7.074 1 98.81 172 THR A C 1
ATOM 1308 O O . THR A 1 172 ? -3.689 5.836 -6.758 1 98.81 172 THR A O 1
ATOM 1311 N N . GLY A 1 173 ? -1.988 7.219 -6.195 1 98.81 173 GLY A N 1
ATOM 1312 C CA . GLY A 1 173 ? -2.008 6.816 -4.801 1 98.81 173 GLY A CA 1
ATOM 1313 C C . GLY A 1 173 ? -3.318 7.137 -4.105 1 98.81 173 GLY A C 1
ATOM 1314 O O . GLY A 1 173 ? -3.865 6.301 -3.383 1 98.81 173 GLY A O 1
ATOM 1315 N N . ILE A 1 174 ? -3.844 8.336 -4.355 1 98.94 174 ILE A N 1
ATOM 1316 C CA . ILE A 1 174 ? -5.109 8.75 -3.766 1 98.94 174 ILE A CA 1
ATOM 1317 C C . ILE A 1 174 ? -6.242 7.883 -4.305 1 98.94 174 ILE A C 1
ATOM 1319 O O . ILE A 1 174 ? -7.105 7.43 -3.547 1 98.94 174 ILE A O 1
ATOM 1323 N N . LEU A 1 175 ? -6.242 7.633 -5.609 1 98.56 175 LEU A N 1
ATOM 1324 C CA . LEU A 1 175 ? -7.293 6.828 -6.223 1 98.56 175 LEU A CA 1
ATOM 1325 C C . LEU A 1 175 ? -7.281 5.406 -5.668 1 98.56 175 LEU A C 1
ATOM 1327 O O . LEU A 1 175 ? -8.336 4.836 -5.387 1 98.56 175 LEU A O 1
ATOM 1331 N N . ASN A 1 176 ? -6.113 4.859 -5.504 1 98.12 176 ASN A N 1
ATOM 1332 C CA . ASN A 1 176 ? -5.992 3.516 -4.945 1 98.12 176 ASN A CA 1
ATOM 1333 C C . ASN A 1 176 ? -6.504 3.463 -3.506 1 98.12 176 ASN A C 1
ATOM 1335 O O . ASN A 1 176 ? -7.219 2.533 -3.131 1 98.12 176 ASN A O 1
ATOM 1339 N N . LEU A 1 177 ? -6.141 4.434 -2.719 1 98.38 177 LEU A N 1
ATOM 1340 C CA . LEU A 1 177 ? -6.613 4.5 -1.341 1 98.38 177 LEU A CA 1
ATOM 1341 C C . LEU A 1 177 ? -8.125 4.668 -1.293 1 98.38 177 LEU A C 1
ATOM 1343 O O . LEU A 1 177 ? -8.805 4.012 -0.5 1 98.38 177 LEU A O 1
ATOM 1347 N N . ALA A 1 178 ? -8.633 5.523 -2.168 1 97.94 178 ALA A N 1
ATOM 1348 C CA . ALA A 1 178 ? -10.07 5.777 -2.215 1 97.94 178 ALA A CA 1
ATOM 1349 C C . ALA A 1 178 ? -10.852 4.492 -2.498 1 97.94 178 ALA A C 1
ATOM 1351 O O . ALA A 1 178 ? -11.914 4.266 -1.925 1 97.94 178 ALA A O 1
ATOM 1352 N N . ASN A 1 179 ? -10.32 3.635 -3.295 1 95.31 179 ASN A N 1
ATOM 1353 C CA . ASN A 1 179 ? -10.953 2.389 -3.709 1 95.31 179 ASN A CA 1
ATOM 1354 C C . ASN A 1 179 ? -11.18 1.453 -2.525 1 95.31 179 ASN A C 1
ATOM 1356 O O . ASN A 1 179 ? -12.039 0.572 -2.578 1 95.31 179 ASN A O 1
ATOM 1360 N N . ARG A 1 180 ? -10.438 1.686 -1.472 1 93.56 180 ARG A N 1
ATOM 1361 C CA . ARG A 1 180 ? -10.492 0.755 -0.349 1 93.56 180 ARG A CA 1
ATOM 1362 C C . ARG A 1 180 ? -10.664 1.498 0.972 1 93.56 180 ARG A C 1
ATOM 1364 O O . ARG A 1 180 ? -10.32 0.975 2.033 1 93.56 180 ARG A O 1
ATOM 1371 N N . LEU A 1 181 ? -11.133 2.697 0.835 1 97 181 LEU A N 1
ATOM 1372 C CA . LEU A 1 181 ? -11.266 3.574 1.993 1 97 181 LEU A CA 1
ATOM 1373 C C . LEU A 1 181 ? -12.602 3.35 2.691 1 97 181 LEU A C 1
ATOM 1375 O O . LEU A 1 181 ? -13.273 4.309 3.074 1 97 181 LEU A O 1
ATOM 1379 N N . TYR A 1 182 ? -13.016 2.123 2.891 1 94.5 182 TYR A N 1
ATOM 1380 C CA . TYR A 1 182 ? -14.289 1.797 3.525 1 94.5 182 TYR A CA 1
ATOM 1381 C C . TYR A 1 182 ? -14.398 2.459 4.895 1 94.5 182 TYR A C 1
ATOM 1383 O O . TYR A 1 182 ? -13.461 2.41 5.691 1 94.5 182 TYR A O 1
ATOM 1391 N N . GLY A 1 183 ? -15.539 3.105 5.109 1 95.06 183 GLY A N 1
ATOM 1392 C CA . GLY A 1 183 ? -15.766 3.814 6.359 1 95.06 183 GLY A CA 1
ATOM 1393 C C . GLY A 1 183 ? -15.164 5.207 6.375 1 95.06 183 GLY A C 1
ATOM 1394 O O . GLY A 1 183 ? -15.359 5.965 7.328 1 95.06 183 GLY A O 1
ATOM 1395 N N . GLY A 1 184 ? -14.438 5.578 5.316 1 97.62 184 GLY A N 1
ATOM 1396 C CA . GLY A 1 184 ? -13.773 6.871 5.266 1 97.62 184 GLY A CA 1
ATOM 1397 C C . GLY A 1 184 ? -14.32 7.781 4.184 1 97.62 184 GLY A C 1
ATOM 1398 O O . GLY A 1 184 ? -15.406 7.543 3.656 1 97.62 184 GLY A O 1
ATOM 1399 N N . ALA A 1 185 ? -13.555 8.883 3.941 1 98.75 185 ALA A N 1
ATOM 1400 C CA . ALA A 1 185 ? -13.93 9.883 2.945 1 98.75 185 ALA A CA 1
ATOM 1401 C C . ALA A 1 185 ? -12.695 10.594 2.385 1 98.75 185 ALA A C 1
ATOM 1403 O O . ALA A 1 185 ? -11.641 10.617 3.021 1 98.75 185 ALA A O 1
ATOM 1404 N N . VAL A 1 186 ? -12.836 11.102 1.195 1 98.94 186 VAL A N 1
ATOM 1405 C CA . VAL A 1 186 ? -11.82 11.938 0.562 1 98.94 186 VAL A CA 1
ATOM 1406 C C . VAL A 1 186 ? -12.375 13.336 0.326 1 98.94 186 VAL A C 1
ATOM 1408 O O . VAL A 1 186 ? -13.492 13.492 -0.177 1 98.94 186 VAL A O 1
ATOM 1411 N N . VAL A 1 187 ? -11.641 14.305 0.71 1 98.88 187 VAL A N 1
ATOM 1412 C CA . VAL A 1 187 ? -12.008 15.695 0.454 1 98.88 187 VAL A CA 1
ATOM 1413 C C . VAL A 1 187 ? -10.75 16.5 0.134 1 98.88 187 VAL A C 1
ATOM 1415 O O . VAL A 1 187 ? -9.633 15.984 0.195 1 98.88 187 VAL A O 1
ATOM 1418 N N . GLY A 1 188 ? -10.945 17.781 -0.297 1 98.88 188 GLY A N 1
ATOM 1419 C CA . GLY A 1 188 ? -9.867 18.75 -0.341 1 98.88 188 GLY A CA 1
ATOM 1420 C C . GLY A 1 188 ? -9.703 19.516 0.96 1 98.88 188 GLY A C 1
ATOM 1421 O O . GLY A 1 188 ? -10.523 19.375 1.872 1 98.88 188 GLY A O 1
ATOM 1422 N N . THR A 1 189 ? -8.703 20.312 1.035 1 98.94 189 THR A N 1
ATOM 1423 C CA . THR A 1 189 ? -8.336 21.047 2.244 1 98.94 189 THR A CA 1
ATOM 1424 C C . THR A 1 189 ? -9.477 21.953 2.688 1 98.94 189 THR A C 1
ATOM 1426 O O . THR A 1 189 ? -9.797 22.016 3.877 1 98.94 189 THR A O 1
ATOM 1429 N N . GLU A 1 190 ? -10.078 22.625 1.735 1 98.81 190 GLU A N 1
ATOM 1430 C CA . GLU A 1 190 ? -11.156 23.547 2.09 1 98.81 190 GLU A CA 1
ATOM 1431 C C . GLU A 1 190 ? -12.297 22.812 2.797 1 98.81 190 GLU A C 1
ATOM 1433 O O . GLU A 1 190 ? -12.75 23.234 3.861 1 98.81 190 GLU A O 1
ATOM 1438 N N . ALA A 1 191 ? -12.758 21.734 2.236 1 98.88 191 ALA A N 1
ATOM 1439 C CA . ALA A 1 191 ? -13.828 20.938 2.826 1 98.88 191 ALA A CA 1
ATOM 1440 C C . ALA A 1 191 ? -13.391 20.328 4.156 1 98.88 191 ALA A C 1
ATOM 1442 O O . ALA A 1 191 ? -14.188 20.25 5.098 1 98.88 191 ALA A O 1
ATOM 1443 N N . ALA A 1 192 ? -12.156 19.906 4.254 1 98.94 192 ALA A N 1
ATOM 1444 C CA . ALA A 1 192 ? -11.648 19.344 5.5 1 98.94 192 ALA A CA 1
ATOM 1445 C C . ALA A 1 192 ? -11.68 20.359 6.625 1 98.94 192 ALA A C 1
ATOM 1447 O O . ALA A 1 192 ? -12.094 20.062 7.742 1 98.94 192 ALA A O 1
ATOM 1448 N N . CYS A 1 193 ? -11.227 21.562 6.328 1 98.94 193 CYS A N 1
ATOM 1449 C CA . CYS A 1 193 ? -11.258 22.625 7.328 1 98.94 193 CYS A CA 1
ATOM 1450 C C . CYS A 1 193 ? -12.688 22.875 7.801 1 98.94 193 CYS A C 1
ATOM 1452 O O . CYS A 1 193 ? -12.93 23.016 9 1 98.94 193 CYS A O 1
ATOM 1454 N N . ALA A 1 194 ? -13.594 22.922 6.844 1 98.88 194 ALA A N 1
ATOM 1455 C CA . ALA A 1 194 ? -15 23.125 7.191 1 98.88 194 ALA A CA 1
ATOM 1456 C C . ALA A 1 194 ? -15.516 22 8.094 1 98.88 194 ALA A C 1
ATOM 1458 O O . ALA A 1 194 ? -16.234 22.266 9.062 1 98.88 194 ALA A O 1
ATOM 1459 N N . LEU A 1 195 ? -15.156 20.781 7.785 1 98.81 195 LEU A N 1
ATOM 1460 C CA . LEU A 1 195 ? -15.547 19.641 8.609 1 98.81 195 LEU A CA 1
ATOM 1461 C C . LEU A 1 195 ? -14.992 19.766 10.023 1 98.81 195 LEU A C 1
ATOM 1463 O O . LEU A 1 195 ? -15.703 19.516 11 1 98.81 195 LEU A O 1
ATOM 1467 N N . LEU A 1 196 ? -13.727 20.156 10.133 1 98.62 196 LEU A N 1
ATOM 1468 C CA . LEU A 1 196 ? -13.07 20.281 11.43 1 98.62 196 LEU A CA 1
ATOM 1469 C C . LEU A 1 196 ? -13.727 21.391 12.25 1 98.62 196 LEU A C 1
ATOM 1471 O O . LEU A 1 196 ? -13.68 21.375 13.484 1 98.62 196 LEU A O 1
ATOM 1475 N N . GLU A 1 197 ? -14.289 22.297 11.594 1 97.88 197 GLU A N 1
ATOM 1476 C CA . GLU A 1 197 ? -14.938 23.422 12.273 1 97.88 197 GLU A CA 1
ATOM 1477 C C . GLU A 1 197 ? -16.406 23.125 12.547 1 97.88 197 GLU A C 1
ATOM 1479 O O . GLU A 1 197 ? -17.125 23.969 13.094 1 97.88 197 GLU A O 1
ATOM 1484 N N . GLY A 1 198 ? -16.891 22.031 12.109 1 97.62 198 GLY A N 1
ATOM 1485 C CA . GLY A 1 198 ? -18.203 21.578 12.523 1 97.62 198 GLY A CA 1
ATOM 1486 C C . GLY A 1 198 ? -19.25 21.688 11.43 1 97.62 198 GLY A C 1
ATOM 1487 O O . GLY A 1 198 ? -20.422 21.406 11.664 1 97.62 198 GLY A O 1
ATOM 1488 N N . ASP A 1 199 ? -18.812 22 10.172 1 98.44 199 ASP A N 1
ATOM 1489 C CA . ASP A 1 199 ? -19.75 22.125 9.055 1 98.44 199 ASP A CA 1
ATOM 1490 C C . ASP A 1 199 ? -20.016 20.766 8.414 1 98.44 199 ASP A C 1
ATOM 1492 O O . ASP A 1 199 ? -19.281 19.812 8.648 1 98.44 199 ASP A O 1
ATOM 1496 N N . THR A 1 200 ? -21.156 20.703 7.742 1 98.69 200 THR A N 1
ATOM 1497 C CA . THR A 1 200 ? -21.438 19.578 6.855 1 98.69 200 THR A CA 1
ATOM 1498 C C . THR A 1 200 ? -20.922 19.875 5.441 1 98.69 200 THR A C 1
ATOM 1500 O O . THR A 1 200 ? -21.125 20.969 4.914 1 98.69 200 THR A O 1
ATOM 1503 N N . VAL A 1 201 ? -20.203 18.953 4.887 1 98.56 201 VAL A N 1
ATOM 1504 C CA . VAL A 1 201 ? -19.703 19.125 3.529 1 98.56 201 VAL A CA 1
ATOM 1505 C C . VAL A 1 201 ? -20.016 17.891 2.691 1 98.56 201 VAL A C 1
ATOM 1507 O O . VAL A 1 201 ? -20.344 16.828 3.232 1 98.56 201 VAL A O 1
ATOM 1510 N N . GLU A 1 202 ? -19.953 18.078 1.338 1 98.31 202 GLU A N 1
ATOM 1511 C CA . GLU A 1 202 ? -19.984 16.922 0.443 1 98.31 202 GLU A CA 1
ATOM 1512 C C . GLU A 1 202 ? -18.609 16.25 0.373 1 98.31 202 GLU A C 1
ATOM 1514 O O . GLU A 1 202 ? -17.609 16.906 0.052 1 98.31 202 GLU A O 1
ATOM 1519 N N . ALA A 1 203 ? -18.562 15.016 0.742 1 98.69 203 ALA A N 1
ATOM 1520 C CA . ALA A 1 203 ? -17.312 14.25 0.727 1 98.69 203 ALA A CA 1
ATOM 1521 C C . ALA A 1 203 ? -17.453 12.984 -0.114 1 98.69 203 ALA A C 1
ATOM 1523 O O . ALA A 1 203 ? -18.5 12.328 -0.091 1 98.69 203 ALA A O 1
ATOM 1524 N N . TRP A 1 204 ? -16.438 12.703 -0.853 1 98.44 204 TRP A N 1
ATOM 1525 C CA . TRP A 1 204 ? -16.453 11.461 -1.607 1 98.44 204 TRP A CA 1
ATOM 1526 C C . TRP A 1 204 ? -16.344 10.258 -0.676 1 98.44 204 TRP A C 1
ATOM 1528 O O . TRP A 1 204 ? -15.484 10.234 0.211 1 98.44 204 TRP A O 1
ATOM 1538 N N . ARG A 1 205 ? -17.141 9.297 -0.849 1 97.06 205 ARG A N 1
ATOM 1539 C CA . ARG A 1 205 ? -17.125 8.047 -0.097 1 97.06 205 ARG A CA 1
ATOM 1540 C C . ARG A 1 205 ? -17.188 6.848 -1.032 1 97.06 205 ARG A C 1
ATOM 1542 O O . ARG A 1 205 ? -17.906 6.863 -2.029 1 97.06 205 ARG A O 1
ATOM 1549 N N . VAL A 1 206 ? -16.422 5.855 -0.694 1 93.62 206 VAL A N 1
ATOM 1550 C CA . VAL A 1 206 ? -16.375 4.688 -1.565 1 93.62 206 VAL A CA 1
ATOM 1551 C C . VAL A 1 206 ? -17.688 3.922 -1.491 1 93.62 206 VAL A C 1
ATOM 1553 O O . VAL A 1 206 ? -18.234 3.717 -0.405 1 93.62 206 VAL A O 1
ATOM 1556 N N . GLU A 1 207 ? -18.266 3.723 -2.594 1 83.62 207 GLU A N 1
ATOM 1557 C CA . GLU A 1 207 ? -19.453 2.887 -2.713 1 83.62 207 GLU A CA 1
ATOM 1558 C C . GLU A 1 207 ? -19.156 1.628 -3.525 1 83.62 207 GLU A C 1
ATOM 1560 O O . GLU A 1 207 ? -18.641 1.706 -4.641 1 83.62 207 GLU A O 1
ATOM 1565 N N . GLY A 1 208 ? -19.5 0.494 -3.012 1 78.94 208 GLY A N 1
ATOM 1566 C CA . GLY A 1 208 ? -19.203 -0.752 -3.701 1 78.94 208 GLY A CA 1
ATOM 1567 C C . GLY A 1 208 ? -17.734 -1.152 -3.615 1 78.94 208 GLY A C 1
ATOM 1568 O O . GLY A 1 208 ? -16.984 -0.583 -2.828 1 78.94 208 GLY A O 1
ATOM 1569 N N . SER A 1 209 ? -17.531 -2.146 -4.445 1 78.19 209 SER A N 1
ATOM 1570 C CA . SER A 1 209 ? -16.172 -2.639 -4.434 1 78.19 209 SER A CA 1
ATOM 1571 C C . SER A 1 209 ? -15.367 -2.08 -5.609 1 78.19 209 SER A C 1
ATOM 1573 O O . SER A 1 209 ? -15.8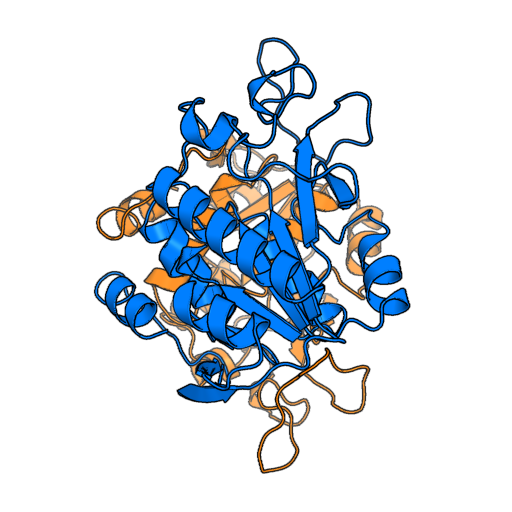12 -2.15 -6.754 1 78.19 209 SER A O 1
ATOM 1575 N N . VAL A 1 210 ? -14.25 -1.328 -5.422 1 80.75 210 VAL A N 1
ATOM 1576 C CA . VAL A 1 210 ? -13.281 -0.806 -6.375 1 80.75 210 VAL A CA 1
ATOM 1577 C C . VAL A 1 210 ? -13.984 0.046 -7.426 1 80.75 210 VAL A C 1
ATOM 1579 O O . VAL A 1 210 ? -13.867 -0.21 -8.625 1 80.75 210 VAL A O 1
ATOM 1582 N N . PRO A 1 211 ? -14.617 1.105 -7.117 1 85.94 211 PRO A N 1
ATOM 1583 C CA . PRO A 1 211 ? -15.383 1.922 -8.055 1 85.94 211 PRO A CA 1
ATOM 1584 C C . PRO A 1 211 ? -14.492 2.781 -8.953 1 85.94 211 PRO A C 1
ATOM 1586 O O . PRO A 1 211 ? -14.961 3.307 -9.969 1 85.94 211 PRO A O 1
ATOM 1589 N N . LEU A 1 212 ? -13.242 2.9 -8.578 1 93.06 212 LEU A N 1
ATOM 1590 C CA . LEU A 1 212 ? -12.383 3.846 -9.281 1 93.06 212 LEU A CA 1
ATOM 1591 C C . LEU A 1 212 ? -11.312 3.113 -10.078 1 93.06 212 LEU A C 1
ATOM 1593 O O . LEU A 1 212 ? -10.133 3.158 -9.727 1 93.06 212 LEU A O 1
ATOM 1597 N N . ARG A 1 213 ? -11.711 2.527 -11.156 1 95.56 213 ARG A N 1
ATOM 1598 C CA . ARG A 1 213 ? -10.734 2.049 -12.133 1 95.56 213 ARG A CA 1
ATOM 1599 C C . ARG A 1 213 ? -10.25 3.186 -13.023 1 95.56 213 ARG A C 1
ATOM 1601 O O . ARG A 1 213 ? -11.047 4.027 -13.453 1 95.56 213 ARG A O 1
ATOM 1608 N N . TYR A 1 214 ? -8.914 3.258 -13.18 1 97.56 214 TYR A N 1
ATOM 1609 C CA . TYR A 1 214 ? -8.438 4.414 -13.93 1 97.56 214 TYR A CA 1
ATOM 1610 C C . TYR A 1 214 ? -7.445 3.99 -15.016 1 97.56 214 TYR A C 1
ATOM 1612 O O . TYR A 1 214 ? -6.855 2.91 -14.93 1 97.56 214 TYR A O 1
ATOM 1620 N N . THR A 1 215 ? -7.359 4.789 -16.094 1 98.06 215 THR A N 1
ATOM 1621 C CA . THR A 1 215 ? -6.336 4.754 -17.141 1 98.06 215 THR A CA 1
ATOM 1622 C C . THR A 1 215 ? -5.383 5.938 -17 1 98.06 215 THR A C 1
ATOM 1624 O O . THR A 1 215 ? -5.629 6.848 -16.203 1 98.06 215 THR A O 1
ATOM 1627 N N . PHE A 1 216 ? -4.309 5.879 -17.703 1 98.06 216 PHE A N 1
ATOM 1628 C CA . PHE A 1 216 ? -3.377 7.004 -17.672 1 98.06 216 PHE A CA 1
ATOM 1629 C C . PHE A 1 216 ? -4.035 8.266 -18.203 1 98.06 216 PHE A C 1
ATOM 1631 O O . PHE A 1 216 ? -3.701 9.375 -17.781 1 98.06 216 PHE A O 1
ATOM 1638 N N . GLU A 1 217 ? -5.055 8.117 -19.016 1 97.62 217 GLU A N 1
ATOM 1639 C CA . GLU A 1 217 ? -5.711 9.25 -19.672 1 97.62 217 GLU A CA 1
ATOM 1640 C C . GLU A 1 217 ? -6.723 9.914 -18.734 1 97.62 217 GLU A C 1
ATOM 1642 O O . GLU A 1 217 ? -6.953 11.125 -18.812 1 97.62 217 GLU A O 1
ATOM 1647 N N . ASN A 1 218 ? -7.289 9.156 -17.797 1 97.81 218 ASN A N 1
ATOM 1648 C CA . ASN A 1 218 ? -8.414 9.727 -17.062 1 97.81 218 ASN A CA 1
ATOM 1649 C C . ASN A 1 218 ? -8.102 9.883 -15.578 1 97.81 218 ASN A C 1
ATOM 1651 O O . ASN A 1 218 ? -8.898 10.453 -14.828 1 97.81 218 ASN A O 1
ATOM 1655 N N . ALA A 1 219 ? -6.961 9.406 -15.156 1 98.25 219 ALA A N 1
ATOM 1656 C CA . ALA A 1 219 ? -6.629 9.367 -13.734 1 98.25 219 ALA A CA 1
ATOM 1657 C C . ALA A 1 219 ? -6.691 10.766 -13.117 1 98.25 219 ALA A C 1
ATOM 1659 O O . ALA A 1 219 ? -7.25 10.953 -12.031 1 98.25 219 ALA A O 1
ATOM 1660 N N . ALA A 1 220 ? -6.129 11.742 -13.789 1 98.06 220 ALA A N 1
ATOM 1661 C CA . ALA A 1 220 ? -6.121 13.109 -13.273 1 98.06 220 ALA A CA 1
ATOM 1662 C C . ALA A 1 220 ? -7.539 13.633 -13.094 1 98.06 220 ALA A C 1
ATOM 1664 O O . ALA A 1 220 ? -7.844 14.289 -12.094 1 98.06 220 ALA A O 1
ATOM 1665 N N . LYS A 1 221 ? -8.375 13.391 -14.078 1 98 221 LYS A N 1
ATOM 1666 C CA . LYS A 1 221 ? -9.766 13.828 -14 1 98 221 LYS A CA 1
ATOM 1667 C C . LYS A 1 221 ? -10.492 13.148 -12.844 1 98 221 LYS A C 1
ATOM 1669 O O . LYS A 1 221 ? -11.227 13.805 -12.094 1 98 221 LYS A O 1
ATOM 1674 N N . LEU A 1 222 ? -10.344 11.82 -12.711 1 97.62 222 LEU A N 1
ATOM 1675 C CA . LEU A 1 222 ? -10.977 11.062 -11.633 1 97.62 222 LEU A CA 1
ATOM 1676 C C . LEU A 1 222 ? -10.523 11.578 -10.273 1 97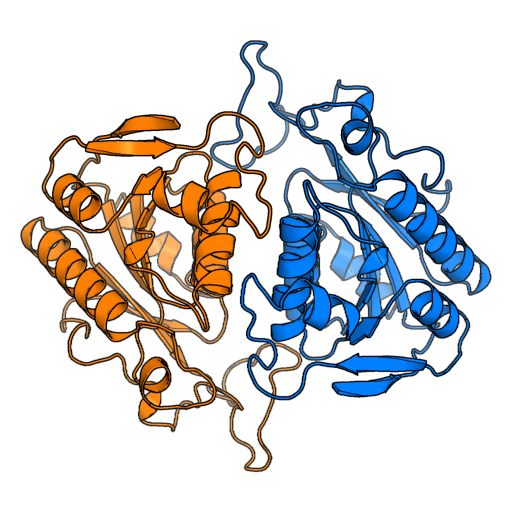.62 222 LEU A C 1
ATOM 1678 O O . LEU A 1 222 ? -11.344 11.727 -9.359 1 97.62 222 LEU A O 1
ATOM 1682 N N . TYR A 1 223 ? -9.211 11.867 -10.164 1 98.44 223 TYR A N 1
ATOM 1683 C CA . TYR A 1 223 ? -8.688 12.477 -8.945 1 98.44 223 TYR A CA 1
ATOM 1684 C C . TYR A 1 223 ? -9.414 13.781 -8.641 1 98.44 223 TYR A C 1
ATOM 1686 O O . TYR A 1 223 ? -9.812 14.023 -7.5 1 98.44 223 TYR A O 1
ATOM 1694 N N . GLY A 1 224 ? -9.523 14.617 -9.641 1 98 224 GLY A N 1
ATOM 1695 C CA . GLY A 1 224 ? -10.188 15.898 -9.477 1 98 224 GLY A CA 1
ATOM 1696 C C . GLY A 1 224 ? -11.617 15.766 -8.977 1 98 224 GLY A C 1
ATOM 1697 O O . GLY A 1 224 ? -12.117 16.641 -8.266 1 98 224 GLY A O 1
ATOM 1698 N N . GLU A 1 225 ? -12.25 14.672 -9.258 1 97 225 GLU A N 1
ATOM 1699 C CA . GLU A 1 225 ? -13.664 14.453 -8.938 1 97 225 GLU A CA 1
ATOM 1700 C C . GLU A 1 225 ? -13.836 14.008 -7.488 1 97 225 GLU A C 1
ATOM 1702 O O . GLU A 1 225 ? -14.945 14 -6.965 1 97 225 GLU A O 1
ATOM 1707 N N . LEU A 1 226 ? -12.758 13.578 -6.895 1 97.38 226 LEU A N 1
ATOM 1708 C CA . LEU A 1 226 ? -12.844 13.188 -5.492 1 97.38 226 LEU A CA 1
ATOM 1709 C C . LEU A 1 226 ? -12.938 14.406 -4.59 1 97.38 226 LEU A C 1
ATOM 1711 O O . LEU A 1 226 ? -13.617 14.375 -3.562 1 97.38 226 LEU A O 1
ATOM 1715 N N . MET B 1 1 ? 18.156 -0.663 -11.477 1 88.38 1 MET B N 1
ATOM 1716 C CA . MET B 1 1 ? 19.047 -1.097 -12.547 1 88.38 1 MET B CA 1
ATOM 1717 C C . MET B 1 1 ? 19 -2.611 -12.711 1 88.38 1 MET B C 1
ATOM 1719 O O . MET B 1 1 ? 18.641 -3.33 -11.781 1 88.38 1 MET B O 1
ATOM 1723 N N . LYS B 1 2 ? 19.375 -3.027 -13.977 1 95.25 2 LYS B N 1
ATOM 1724 C CA . LYS B 1 2 ? 19.406 -4.469 -14.203 1 95.25 2 LYS B CA 1
ATOM 1725 C C . LYS B 1 2 ? 20.75 -5.059 -13.773 1 95.25 2 LYS B C 1
ATOM 1727 O O . LYS B 1 2 ? 21.797 -4.508 -14.086 1 95.25 2 LYS B O 1
ATOM 1732 N N . LYS B 1 3 ? 20.688 -6.09 -13 1 96.5 3 LYS B N 1
ATOM 1733 C CA . LYS B 1 3 ? 21.859 -6.809 -12.5 1 96.5 3 LYS B CA 1
ATOM 1734 C C . LYS B 1 3 ? 21.641 -8.32 -12.586 1 96.5 3 LYS B C 1
ATOM 1736 O O . LYS B 1 3 ? 20.516 -8.797 -12.531 1 96.5 3 LYS B O 1
ATOM 1741 N N . PRO B 1 4 ? 22.781 -9.008 -12.773 1 98.38 4 PRO B N 1
ATOM 1742 C CA . PRO B 1 4 ? 22.625 -10.469 -12.742 1 98.38 4 PRO B CA 1
ATOM 1743 C C . PRO B 1 4 ? 22.109 -10.977 -11.398 1 98.38 4 PRO B C 1
ATOM 1745 O O . PRO B 1 4 ? 22.516 -10.477 -10.352 1 98.38 4 PRO B O 1
ATOM 1748 N N . LEU B 1 5 ? 21.203 -11.922 -11.461 1 98.56 5 LEU B N 1
ATOM 1749 C CA . LEU B 1 5 ? 20.625 -12.539 -10.266 1 98.56 5 LEU B CA 1
ATOM 1750 C C . LEU B 1 5 ? 20.547 -14.055 -10.422 1 98.56 5 LEU B C 1
ATOM 1752 O O . LEU B 1 5 ? 20.156 -14.555 -11.484 1 98.56 5 LEU B O 1
ATOM 1756 N N . ARG B 1 6 ? 20.938 -14.711 -9.445 1 98.62 6 ARG B N 1
ATOM 1757 C CA . ARG B 1 6 ? 20.703 -16.141 -9.281 1 98.62 6 ARG B CA 1
ATOM 1758 C C . ARG B 1 6 ? 20.094 -16.453 -7.926 1 98.62 6 ARG B C 1
ATOM 1760 O O . ARG B 1 6 ? 20.469 -15.859 -6.914 1 98.62 6 ARG B O 1
ATOM 1767 N N . ILE B 1 7 ? 19.172 -17.344 -7.887 1 98.06 7 ILE B N 1
ATOM 1768 C CA . ILE B 1 7 ? 18.484 -17.688 -6.648 1 98.06 7 ILE B CA 1
ATOM 1769 C C . ILE B 1 7 ? 18.797 -19.141 -6.285 1 98.06 7 ILE B C 1
ATOM 1771 O O . ILE B 1 7 ? 18.812 -20.016 -7.156 1 98.06 7 ILE B O 1
ATOM 1775 N N . ASP B 1 8 ? 19.125 -19.359 -5.027 1 98.06 8 ASP B N 1
ATOM 1776 C CA . ASP B 1 8 ? 19.25 -20.719 -4.535 1 98.06 8 ASP B CA 1
ATOM 1777 C C . ASP B 1 8 ? 17.875 -21.406 -4.469 1 98.06 8 ASP B C 1
ATOM 1779 O O . ASP B 1 8 ? 17.062 -21.078 -3.594 1 98.06 8 ASP B O 1
ATOM 1783 N N . ARG B 1 9 ? 17.688 -22.344 -5.258 1 97.44 9 ARG B N 1
ATOM 1784 C CA . ARG B 1 9 ? 16.391 -23 -5.395 1 97.44 9 ARG B CA 1
ATOM 1785 C C . ARG B 1 9 ? 15.961 -23.656 -4.086 1 97.44 9 ARG B C 1
ATOM 1787 O O . ARG B 1 9 ? 14.766 -23.719 -3.777 1 97.44 9 ARG B O 1
ATOM 1794 N N . ALA B 1 10 ? 16.922 -24.047 -3.293 1 97.81 10 ALA B N 1
ATOM 1795 C CA . ALA B 1 10 ? 16.625 -24.719 -2.027 1 97.81 10 ALA B CA 1
ATOM 1796 C C . ALA B 1 10 ? 16.109 -23.719 -0.987 1 97.81 10 ALA B C 1
ATOM 1798 O O . ALA B 1 10 ? 15.57 -24.125 0.046 1 97.81 10 ALA B O 1
ATOM 1799 N N . LYS B 1 11 ? 16.234 -22.438 -1.298 1 98.56 11 LYS B N 1
ATOM 1800 C CA . LYS B 1 11 ? 15.836 -21.391 -0.361 1 98.56 11 LYS B CA 1
ATOM 1801 C C . LYS B 1 11 ? 14.75 -20.5 -0.957 1 98.56 11 LYS B C 1
ATOM 1803 O O . LYS B 1 11 ? 14.633 -19.328 -0.593 1 98.56 11 LYS B O 1
ATOM 1808 N N . ALA B 1 12 ? 14.039 -21.031 -1.93 1 98.81 12 ALA B N 1
ATOM 1809 C CA . ALA B 1 12 ? 12.992 -20.281 -2.596 1 98.81 12 ALA B CA 1
ATOM 1810 C C . ALA B 1 12 ? 11.625 -20.922 -2.377 1 98.81 12 ALA B C 1
ATOM 1812 O O . ALA B 1 12 ? 11.523 -22.125 -2.186 1 98.81 12 ALA B O 1
ATOM 1813 N N . ALA B 1 13 ? 10.609 -20.125 -2.379 1 98.94 13 ALA B N 1
ATOM 1814 C CA . ALA B 1 13 ? 9.211 -20.516 -2.453 1 98.94 13 ALA B CA 1
ATOM 1815 C C . ALA B 1 13 ? 8.43 -19.594 -3.387 1 98.94 13 ALA B C 1
ATOM 1817 O O . ALA B 1 13 ? 8.867 -18.484 -3.68 1 98.94 13 ALA B O 1
ATOM 1818 N N . ALA B 1 14 ? 7.402 -20.062 -3.912 1 98.94 14 ALA B N 1
ATOM 1819 C CA . ALA B 1 14 ? 6.527 -19.266 -4.758 1 98.94 14 ALA B CA 1
ATOM 1820 C C . ALA B 1 14 ? 5.133 -19.141 -4.148 1 98.94 14 ALA B C 1
ATOM 1822 O O . ALA B 1 14 ? 4.605 -20.109 -3.598 1 98.94 14 ALA B O 1
ATOM 1823 N N . ILE B 1 15 ? 4.582 -17.969 -4.215 1 98.94 15 ILE B N 1
ATOM 1824 C CA . ILE B 1 15 ? 3.23 -17.766 -3.695 1 98.94 15 ILE B CA 1
ATOM 1825 C C . ILE B 1 15 ? 2.359 -17.125 -4.766 1 98.94 15 ILE B C 1
ATOM 1827 O O . ILE B 1 15 ? 2.793 -16.188 -5.445 1 98.94 15 ILE B O 1
ATOM 1831 N N . PHE B 1 16 ? 1.202 -17.641 -4.973 1 99 16 PHE B N 1
ATOM 1832 C CA . PHE B 1 16 ? 0.216 -17.172 -5.938 1 99 16 PHE B CA 1
ATOM 1833 C C . PHE B 1 16 ? -1.017 -16.625 -5.227 1 99 16 PHE B C 1
ATOM 1835 O O . PHE B 1 16 ? -1.708 -17.359 -4.516 1 99 16 PHE B O 1
ATOM 1842 N N . ILE B 1 17 ? -1.315 -15.359 -5.469 1 98.94 17 ILE B N 1
ATOM 1843 C CA . ILE B 1 17 ? -2.234 -14.602 -4.625 1 98.94 17 ILE B CA 1
ATOM 1844 C C . ILE B 1 17 ? -3.572 -14.43 -5.34 1 98.94 17 ILE B C 1
ATOM 1846 O O . ILE B 1 17 ? -3.656 -13.727 -6.348 1 98.94 17 ILE B O 1
ATOM 1850 N N . ASP B 1 18 ? -4.617 -15.039 -4.895 1 98.81 18 ASP B N 1
ATOM 1851 C CA . ASP B 1 18 ? -6.027 -14.75 -5.129 1 98.81 18 ASP B CA 1
ATOM 1852 C C . ASP B 1 18 ? -6.383 -14.914 -6.605 1 98.81 18 ASP B C 1
ATOM 1854 O O . ASP B 1 18 ? -7.102 -14.086 -7.172 1 98.81 18 ASP B O 1
ATOM 1858 N N . LEU B 1 19 ? -5.848 -15.938 -7.242 1 98.94 19 LEU B N 1
ATOM 1859 C CA . LEU B 1 19 ? -6.172 -16.188 -8.641 1 98.94 19 LEU B CA 1
ATOM 1860 C C . LEU B 1 19 ? -7.52 -16.891 -8.766 1 98.94 19 LEU B C 1
ATOM 1862 O O . LEU B 1 19 ? -7.586 -18.047 -9.211 1 98.94 19 LEU B O 1
ATOM 1866 N N . GLN B 1 20 ? -8.555 -16.109 -8.516 1 98.88 20 GLN B N 1
ATOM 1867 C CA . GLN B 1 20 ? -9.898 -16.641 -8.32 1 98.88 20 GLN B CA 1
ATOM 1868 C C . GLN B 1 20 ? -10.781 -16.359 -9.531 1 98.88 20 GLN B C 1
ATOM 1870 O O . GLN B 1 20 ? -10.523 -15.422 -10.289 1 98.88 20 GLN B O 1
ATOM 1875 N N . GLU B 1 21 ? -11.867 -17.094 -9.695 1 98.81 21 GLU B N 1
ATOM 1876 C CA . GLU B 1 21 ? -12.797 -17 -10.812 1 98.81 21 GLU B CA 1
ATOM 1877 C C . GLU B 1 21 ? -13.523 -15.656 -10.828 1 98.81 21 GLU B C 1
ATOM 1879 O O . GLU B 1 21 ? -13.891 -15.148 -11.891 1 98.81 21 GLU B O 1
ATOM 1884 N N . GLU B 1 22 ? -13.688 -15 -9.688 1 98.12 22 GLU B N 1
ATOM 1885 C CA . GLU B 1 22 ? -14.398 -13.727 -9.625 1 98.12 22 GLU B CA 1
ATOM 1886 C C . GLU B 1 22 ? -13.68 -12.656 -10.445 1 98.12 22 GLU B C 1
ATOM 1888 O O . GLU B 1 22 ? -14.32 -11.75 -10.984 1 98.12 22 GLU B O 1
ATOM 1893 N N . HIS B 1 23 ? -12.398 -12.875 -10.695 1 98.31 23 HIS B N 1
ATOM 1894 C CA . HIS B 1 23 ? -11.609 -11.867 -11.398 1 98.31 23 HIS B CA 1
ATOM 1895 C C . HIS B 1 23 ? -11.758 -12.008 -12.914 1 98.31 23 HIS B C 1
ATOM 1897 O O . HIS B 1 23 ? -11.234 -11.18 -13.672 1 98.31 23 HIS B O 1
ATOM 1903 N N . ARG B 1 24 ? -12.367 -13.023 -13.367 1 97.75 24 ARG B N 1
ATOM 1904 C CA . ARG B 1 24 ? -12.641 -13.125 -14.797 1 97.75 24 ARG B CA 1
ATOM 1905 C C . ARG B 1 24 ? -14.141 -13.211 -15.062 1 97.75 24 ARG B C 1
ATOM 1907 O O . ARG B 1 24 ? -14.586 -13.078 -16.203 1 97.75 24 ARG B O 1
ATOM 1914 N N . ARG B 1 25 ? -15.016 -13.336 -13.984 1 97.56 25 ARG B N 1
ATOM 1915 C CA . ARG B 1 25 ? -16.438 -13.586 -14.242 1 97.56 25 ARG B CA 1
ATOM 1916 C C . ARG B 1 25 ? -17.297 -12.492 -13.617 1 97.56 25 ARG B C 1
ATOM 1918 O O . ARG B 1 25 ? -18.391 -12.219 -14.102 1 97.56 25 ARG B O 1
ATOM 1925 N N . ASP B 1 26 ? -16.891 -11.969 -12.508 1 95.31 26 ASP B N 1
ATOM 1926 C CA . ASP B 1 26 ? -17.656 -10.922 -11.828 1 95.31 26 ASP B CA 1
ATOM 1927 C C . ASP B 1 26 ? -17.266 -9.539 -12.344 1 95.31 26 ASP B C 1
ATOM 1929 O O . ASP B 1 26 ? -16.141 -9.094 -12.156 1 95.31 26 ASP B O 1
ATOM 1933 N N . GLU B 1 27 ? -18.172 -8.82 -12.906 1 92.31 27 GLU B N 1
ATOM 1934 C CA . GLU B 1 27 ? -17.922 -7.523 -13.539 1 92.31 27 GLU B CA 1
ATOM 1935 C C . GLU B 1 27 ? -17.359 -6.523 -12.531 1 92.31 27 GLU B C 1
ATOM 1937 O O . GLU B 1 27 ? -16.625 -5.609 -12.906 1 92.31 27 GLU B O 1
ATOM 1942 N N . ARG B 1 28 ? -17.672 -6.781 -11.328 1 90.25 28 ARG B N 1
ATOM 1943 C CA . ARG B 1 28 ? -17.234 -5.844 -10.297 1 90.25 28 ARG B CA 1
ATOM 1944 C C . ARG B 1 28 ? -15.758 -6.012 -9.992 1 90.25 28 ARG B C 1
ATOM 1946 O O . ARG B 1 28 ? -15.102 -5.078 -9.531 1 90.25 28 ARG B O 1
ATOM 1953 N N . TYR B 1 29 ? -15.148 -7.137 -10.383 1 93.81 29 TYR B N 1
ATOM 1954 C CA . TYR B 1 29 ? -13.812 -7.457 -9.891 1 93.81 29 TYR B CA 1
ATOM 1955 C C . TYR B 1 29 ? -12.922 -7.938 -11.023 1 93.81 29 TYR B C 1
ATOM 1957 O O . TYR B 1 29 ? -11.93 -8.633 -10.789 1 93.81 29 TYR B O 1
ATOM 1965 N N . LEU B 1 30 ? -13.312 -7.609 -12.211 1 96.56 30 LEU B N 1
ATOM 1966 C CA . LEU B 1 30 ? -12.555 -8.07 -13.375 1 96.56 30 LEU B CA 1
ATOM 1967 C C . LEU B 1 30 ? -11.109 -7.578 -13.305 1 96.56 30 LEU B C 1
ATOM 1969 O O . LEU B 1 30 ? -10.859 -6.43 -12.945 1 96.56 30 LEU B O 1
ATOM 1973 N N . VAL B 1 31 ? -10.211 -8.445 -13.531 1 98.06 31 VAL B N 1
ATOM 1974 C CA . VAL B 1 31 ? -8.812 -8.102 -13.758 1 98.06 31 VAL B CA 1
ATOM 1975 C C . VAL B 1 31 ? -8.547 -7.973 -15.258 1 98.06 31 VAL B C 1
ATOM 1977 O O . VAL B 1 31 ? -8.914 -8.859 -16.031 1 98.06 31 VAL B O 1
ATOM 1980 N N . GLU B 1 32 ? -7.949 -6.883 -15.641 1 98 32 GLU B N 1
ATOM 1981 C CA . GLU B 1 32 ? -7.633 -6.695 -17.047 1 98 32 GLU B CA 1
ATOM 1982 C C . GLU B 1 32 ? -6.531 -7.648 -17.5 1 98 32 GLU B C 1
ATOM 1984 O O . GLU B 1 32 ? -5.48 -7.738 -16.859 1 98 32 GLU B O 1
ATOM 1989 N N . GLY B 1 33 ? -6.773 -8.359 -18.641 1 98.31 33 GLY B N 1
ATOM 1990 C CA . GLY B 1 33 ? -5.793 -9.305 -19.156 1 98.31 33 GLY B CA 1
ATOM 1991 C C . GLY B 1 33 ? -5.621 -10.523 -18.266 1 98.31 33 GLY B C 1
ATOM 1992 O O . GLY B 1 33 ? -4.527 -11.086 -18.172 1 98.31 33 GLY B O 1
ATOM 1993 N N . TYR B 1 34 ? -6.684 -10.914 -17.578 1 98.75 34 TYR B N 1
ATOM 1994 C CA . TYR B 1 34 ? -6.609 -11.953 -16.562 1 98.75 34 TYR B CA 1
ATOM 1995 C C . TYR B 1 34 ? -6.145 -13.273 -17.156 1 98.75 34 TYR B C 1
ATOM 1997 O O . TYR B 1 34 ? -5.41 -14.031 -16.516 1 98.75 34 TYR B O 1
ATOM 2005 N N . ASP B 1 35 ? -6.516 -13.609 -18.375 1 98.62 35 ASP B N 1
ATOM 2006 C CA . ASP B 1 35 ? -6.078 -14.844 -19.016 1 98.62 35 ASP B CA 1
ATOM 2007 C C . ASP B 1 35 ? -4.559 -14.891 -19.141 1 98.62 35 ASP B C 1
ATOM 2009 O O . ASP B 1 35 ? -3.949 -15.953 -18.969 1 98.62 35 ASP B O 1
ATOM 2013 N N . THR B 1 36 ? -3.98 -13.781 -19.484 1 98.75 36 THR B N 1
ATOM 2014 C CA . THR B 1 36 ? -2.525 -13.703 -19.578 1 98.75 36 THR B CA 1
ATOM 2015 C C . THR B 1 36 ? -1.884 -13.883 -18.203 1 98.75 36 THR B C 1
ATOM 2017 O O . THR B 1 36 ? -0.889 -14.602 -18.062 1 98.75 36 THR B O 1
ATOM 2020 N N . VAL B 1 37 ? -2.471 -13.242 -17.172 1 98.94 37 VAL B N 1
ATOM 2021 C CA . VAL B 1 37 ? -1.988 -13.398 -15.797 1 98.94 37 VAL B CA 1
ATOM 2022 C C . VAL B 1 37 ? -2.027 -14.867 -15.398 1 98.94 37 VAL B C 1
ATOM 2024 O O . VAL B 1 37 ? -1.041 -15.406 -14.883 1 98.94 37 VAL B O 1
ATOM 2027 N N . LEU B 1 38 ? -3.141 -15.531 -15.688 1 98.94 38 LEU B N 1
ATOM 2028 C CA . LEU B 1 38 ? -3.309 -16.938 -15.344 1 98.94 38 LEU B CA 1
ATOM 2029 C C . LEU B 1 38 ? -2.301 -17.797 -16.094 1 98.94 38 LEU B C 1
ATOM 2031 O O . LEU B 1 38 ? -1.718 -18.719 -15.523 1 98.94 38 LEU B O 1
ATOM 2035 N N . GLY B 1 39 ? -2.131 -17.5 -17.344 1 98.94 39 GLY B N 1
ATOM 2036 C CA . GLY B 1 39 ? -1.149 -18.234 -18.125 1 98.94 39 GLY B CA 1
ATOM 2037 C C . GLY B 1 39 ? 0.26 -18.109 -17.578 1 98.94 39 GLY B C 1
ATOM 2038 O O . GLY B 1 39 ? 0.984 -19.109 -17.484 1 98.94 39 GLY B O 1
ATOM 2039 N N . ASN B 1 40 ? 0.661 -16.938 -17.25 1 98.94 40 ASN B N 1
ATOM 2040 C CA . ASN B 1 40 ? 1.982 -16.703 -16.688 1 98.94 40 ASN B CA 1
ATOM 2041 C C . ASN B 1 40 ? 2.143 -17.391 -15.328 1 98.94 40 ASN B C 1
ATOM 2043 O O . ASN B 1 40 ? 3.193 -17.969 -15.039 1 98.94 40 ASN B O 1
ATOM 2047 N N . ALA B 1 41 ? 1.099 -17.312 -14.508 1 98.94 41 ALA B N 1
ATOM 2048 C CA . ALA B 1 41 ? 1.124 -17.984 -13.219 1 98.94 41 ALA B CA 1
ATOM 2049 C C . ALA B 1 41 ? 1.297 -19.5 -13.398 1 98.94 41 ALA B C 1
ATOM 2051 O O . ALA B 1 41 ? 2.07 -20.125 -12.672 1 98.94 41 ALA B O 1
ATOM 2052 N N . ALA B 1 42 ? 0.562 -20.047 -14.359 1 98.94 42 ALA B N 1
ATOM 2053 C CA . ALA B 1 42 ? 0.665 -21.484 -14.625 1 98.94 42 ALA B CA 1
ATOM 2054 C C . ALA B 1 42 ? 2.088 -21.859 -15.023 1 98.94 42 ALA B C 1
ATOM 2056 O O . ALA B 1 42 ? 2.604 -22.891 -14.594 1 98.94 42 ALA B O 1
ATOM 2057 N N . ARG B 1 43 ? 2.713 -21.062 -15.828 1 98.94 43 ARG B N 1
ATOM 2058 C CA . ARG B 1 43 ? 4.098 -21.297 -16.234 1 98.94 43 ARG B CA 1
ATOM 2059 C C . ARG B 1 43 ? 5.027 -21.266 -15.023 1 98.94 43 ARG B C 1
ATOM 2061 O O . ARG B 1 43 ? 5.918 -22.109 -14.891 1 98.94 43 ARG B O 1
ATOM 2068 N N . LEU B 1 44 ? 4.844 -20.328 -14.156 1 98.94 44 LEU B N 1
ATOM 2069 C CA . LEU B 1 44 ? 5.645 -20.203 -12.938 1 98.94 44 LEU B CA 1
ATOM 2070 C C . LEU B 1 44 ? 5.457 -21.406 -12.039 1 98.94 44 LEU B C 1
ATOM 2072 O O . LEU B 1 44 ? 6.426 -21.938 -11.477 1 98.94 44 LEU B O 1
ATOM 2076 N N . GLN B 1 45 ? 4.195 -21.797 -11.867 1 98.94 45 GLN B N 1
ATOM 2077 C CA . GLN B 1 45 ? 3.902 -22.969 -11.062 1 98.94 45 GLN B CA 1
ATOM 2078 C C . GLN B 1 45 ? 4.625 -24.203 -11.602 1 98.94 45 GLN B C 1
ATOM 2080 O O . GLN B 1 45 ? 5.238 -24.953 -10.844 1 98.94 45 GLN B O 1
ATOM 2085 N N . SER B 1 46 ? 4.531 -24.344 -12.906 1 98.81 46 SER B N 1
ATOM 2086 C CA . SER B 1 46 ? 5.184 -25.484 -13.547 1 98.81 46 SER B CA 1
ATOM 2087 C C . SER B 1 46 ? 6.691 -25.469 -13.312 1 98.81 46 SER B C 1
ATOM 2089 O O . SER B 1 46 ? 7.285 -26.484 -12.977 1 98.81 46 SER B O 1
ATOM 2091 N N . ALA B 1 47 ? 7.328 -24.344 -13.477 1 98.88 47 ALA B N 1
ATOM 2092 C CA . ALA B 1 47 ? 8.766 -24.203 -13.25 1 98.88 47 ALA B CA 1
ATOM 2093 C C . ALA B 1 47 ? 9.125 -24.5 -11.797 1 98.88 47 ALA B C 1
ATOM 2095 O O . ALA B 1 47 ? 10.109 -25.188 -11.523 1 98.88 47 ALA B O 1
ATOM 2096 N N . ALA B 1 48 ? 8.328 -23.984 -10.844 1 98.88 48 ALA B N 1
ATOM 2097 C CA . ALA B 1 48 ? 8.57 -24.234 -9.43 1 98.88 48 ALA B CA 1
ATOM 2098 C C . ALA B 1 48 ? 8.477 -25.719 -9.102 1 98.88 48 ALA B C 1
ATOM 2100 O O . ALA B 1 48 ? 9.359 -26.266 -8.438 1 98.88 48 ALA B O 1
ATOM 2101 N N . ARG B 1 49 ? 7.445 -26.344 -9.617 1 98.56 49 ARG B N 1
ATOM 2102 C CA . ARG B 1 49 ? 7.211 -27.766 -9.359 1 98.56 49 ARG B CA 1
ATOM 2103 C C . ARG B 1 49 ? 8.336 -28.625 -9.938 1 98.56 49 ARG B C 1
ATOM 2105 O O . ARG B 1 49 ? 8.836 -29.531 -9.273 1 98.56 49 ARG B O 1
ATOM 2112 N N . ARG B 1 50 ? 8.758 -28.266 -11.133 1 98 50 ARG B N 1
ATOM 2113 C CA . ARG B 1 50 ? 9.844 -29 -11.773 1 98 50 ARG B CA 1
ATOM 2114 C C . ARG B 1 50 ? 11.141 -28.859 -10.977 1 98 50 ARG B C 1
ATOM 2116 O O . ARG B 1 50 ? 11.984 -29.766 -11 1 98 50 ARG B O 1
ATOM 2123 N N . SER B 1 51 ? 11.258 -27.797 -10.273 1 98.12 51 SER B N 1
ATOM 2124 C CA . SER B 1 51 ? 12.508 -27.5 -9.578 1 98.12 51 SER B CA 1
ATOM 2125 C C . SER B 1 51 ? 12.414 -27.844 -8.102 1 98.12 51 SER B C 1
ATOM 2127 O O . SER B 1 51 ? 13.328 -27.547 -7.328 1 98.12 51 SER B O 1
ATOM 2129 N N . GLY B 1 52 ? 11.281 -28.391 -7.645 1 97.75 52 GLY B N 1
ATOM 2130 C CA . GLY B 1 52 ? 11.094 -28.797 -6.258 1 97.75 52 GLY B CA 1
ATOM 2131 C C . GLY B 1 52 ? 10.898 -27.609 -5.324 1 97.75 52 GLY B C 1
ATOM 2132 O O . GLY B 1 52 ? 11.141 -27.719 -4.121 1 97.75 52 GLY B O 1
ATOM 2133 N N . ILE B 1 53 ? 10.586 -26.5 -5.824 1 98.56 53 ILE B N 1
ATOM 2134 C CA . ILE B 1 53 ? 10.344 -25.281 -5.043 1 98.56 53 ILE B CA 1
ATOM 2135 C C . ILE B 1 53 ? 8.914 -25.312 -4.496 1 98.56 53 ILE B C 1
ATOM 2137 O O . ILE B 1 53 ? 7.961 -25.516 -5.246 1 98.56 53 ILE B O 1
ATOM 2141 N N . PRO B 1 54 ? 8.742 -25.094 -3.191 1 98.62 54 PRO B N 1
ATOM 2142 C CA . PRO B 1 54 ? 7.395 -25.094 -2.625 1 98.62 54 PRO B CA 1
ATOM 2143 C C . PRO B 1 54 ? 6.488 -24.031 -3.252 1 98.62 54 PRO B C 1
ATOM 2145 O O . PRO B 1 54 ? 6.926 -22.906 -3.508 1 98.62 54 PRO B O 1
ATOM 2148 N N . VAL B 1 55 ? 5.273 -24.484 -3.514 1 98.81 55 VAL B N 1
ATOM 2149 C CA . VAL B 1 55 ? 4.266 -23.609 -4.105 1 98.81 55 VAL B CA 1
ATOM 2150 C C . VAL B 1 55 ? 3.148 -23.359 -3.096 1 98.81 55 VAL B C 1
ATOM 2152 O O . VAL B 1 55 ? 2.564 -24.297 -2.555 1 98.81 55 VAL B O 1
ATOM 2155 N N . PHE B 1 56 ? 2.867 -22.078 -2.814 1 98.81 56 PHE B N 1
ATOM 2156 C CA . PHE B 1 56 ? 1.796 -21.656 -1.928 1 98.81 56 PHE B CA 1
ATOM 2157 C C . PHE B 1 56 ? 0.707 -20.922 -2.711 1 98.81 56 PHE B C 1
ATOM 2159 O O . PHE B 1 56 ? 0.997 -20.203 -3.662 1 98.81 56 PHE B O 1
ATOM 2166 N N . HIS B 1 57 ? -0.498 -21.156 -2.283 1 98.81 57 HIS B N 1
ATOM 2167 C CA . HIS B 1 57 ? -1.643 -20.453 -2.85 1 98.81 57 HIS B CA 1
ATOM 2168 C C . HIS B 1 57 ? -2.395 -19.672 -1.78 1 98.81 57 HIS B C 1
ATOM 2170 O O . HIS B 1 57 ? -2.463 -20.094 -0.625 1 98.81 57 HIS B O 1
ATOM 2176 N N . CYS B 1 58 ? -2.918 -18.5 -2.195 1 98.25 58 CYS B N 1
ATOM 2177 C CA . CYS B 1 58 ? -3.828 -17.719 -1.363 1 98.25 58 CYS B CA 1
ATOM 2178 C C . CYS B 1 58 ? -5.184 -17.562 -2.039 1 98.25 58 CYS B C 1
ATOM 2180 O O . CYS B 1 58 ? -5.258 -17.391 -3.258 1 98.25 58 CYS B O 1
ATOM 2182 N N . ALA B 1 59 ? -6.195 -17.672 -1.274 1 98.38 59 ALA B N 1
ATOM 2183 C CA . ALA B 1 59 ? -7.539 -17.266 -1.689 1 98.38 59 ALA B CA 1
ATOM 2184 C C . ALA B 1 59 ? -8.133 -16.25 -0.722 1 98.38 59 ALA B C 1
ATOM 2186 O O . ALA B 1 59 ? -7.969 -16.375 0.494 1 98.38 59 ALA B O 1
ATOM 2187 N N . TYR B 1 60 ? -8.75 -15.227 -1.266 1 97.62 60 TYR B N 1
ATOM 2188 C CA . TYR B 1 60 ? -9.484 -14.242 -0.477 1 97.62 60 TYR B CA 1
ATOM 2189 C C . TYR B 1 60 ? -10.953 -14.648 -0.328 1 97.62 60 TYR B C 1
ATOM 2191 O O . TYR B 1 60 ? -11.703 -14.633 -1.303 1 97.62 60 TYR B O 1
ATOM 2199 N N . ILE B 1 61 ? -11.336 -15.039 0.842 1 97.19 61 ILE B N 1
ATOM 2200 C CA . ILE B 1 61 ? -12.695 -15.5 1.103 1 97.19 61 ILE B CA 1
ATOM 2201 C C . ILE B 1 61 ? -13.211 -14.891 2.402 1 97.19 61 ILE B C 1
ATOM 2203 O O . ILE B 1 61 ? -12.578 -15.016 3.451 1 97.19 61 ILE B O 1
ATOM 2207 N N . VAL B 1 62 ? -14.375 -14.234 2.324 1 96.06 62 VAL B N 1
ATOM 2208 C CA . VAL B 1 62 ? -14.938 -13.539 3.475 1 96.06 62 VAL B CA 1
ATOM 2209 C C . VAL B 1 62 ? -16.078 -14.367 4.074 1 96.06 62 VAL B C 1
ATOM 2211 O O . VAL B 1 62 ? -17.062 -14.664 3.393 1 96.06 62 VAL B O 1
ATOM 2214 N N . ASP B 1 63 ? -15.812 -14.773 5.273 1 94.38 63 ASP B N 1
ATOM 2215 C CA . ASP B 1 63 ? -16.859 -15.344 6.113 1 94.38 63 ASP B CA 1
ATOM 2216 C C . ASP B 1 63 ? -17.312 -14.344 7.176 1 94.38 63 ASP B C 1
ATOM 2218 O O . ASP B 1 63 ? -16.562 -14.039 8.102 1 94.38 63 ASP B O 1
ATOM 2222 N N . LEU B 1 64 ? -18.531 -13.852 7.027 1 90.56 64 LEU B N 1
ATOM 2223 C CA . LEU B 1 64 ? -19.016 -12.797 7.902 1 90.56 64 LEU B CA 1
ATOM 2224 C C . LEU B 1 64 ? -19.094 -13.273 9.344 1 90.56 64 LEU B C 1
ATOM 2226 O O . LEU B 1 64 ? -19.141 -12.461 10.273 1 90.56 64 LEU B O 1
ATOM 2230 N N . ALA B 1 65 ? -19.047 -14.555 9.477 1 89.19 65 ALA B N 1
ATOM 2231 C CA . ALA B 1 65 ? -19.078 -15.117 10.82 1 89.19 65 ALA B CA 1
ATOM 2232 C C . ALA B 1 65 ? -17.688 -15.141 11.445 1 89.19 65 ALA B C 1
ATOM 2234 O O . ALA B 1 65 ? -17.547 -15.344 12.648 1 89.19 65 ALA B O 1
ATOM 2235 N N . ASP B 1 66 ? -16.656 -14.836 10.586 1 81.69 66 ASP B N 1
ATOM 2236 C CA . ASP B 1 66 ? -15.273 -14.945 11.031 1 81.69 66 ASP B CA 1
ATOM 2237 C C . ASP B 1 66 ? -14.617 -13.562 11.125 1 81.69 66 ASP B C 1
ATOM 2239 O O . ASP B 1 66 ? -14.32 -12.945 10.102 1 81.69 66 ASP B O 1
ATOM 2243 N N . ASN B 1 67 ? -14.289 -13.055 12.219 1 77.56 67 ASN B N 1
ATOM 2244 C CA . ASN B 1 67 ? -13.547 -11.836 12.508 1 77.56 67 ASN B CA 1
ATOM 2245 C C . ASN B 1 67 ? -13.43 -10.945 11.281 1 77.56 67 ASN B C 1
ATOM 2247 O O . ASN B 1 67 ? -12.344 -10.797 10.711 1 77.56 67 ASN B O 1
ATOM 2251 N N . LEU B 1 68 ? -14.375 -10.125 10.914 1 85.5 68 LEU B N 1
ATOM 2252 C CA . LEU B 1 6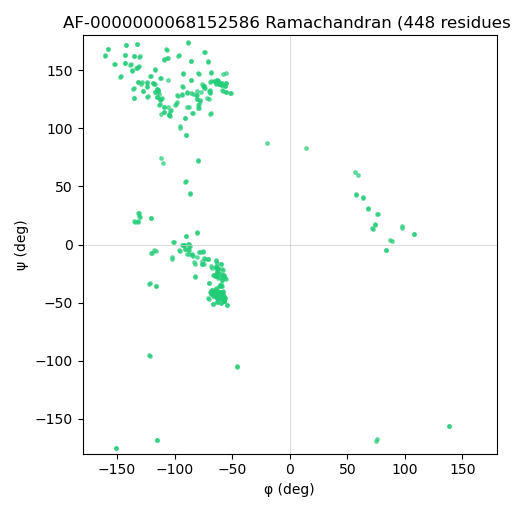8 ? -14.453 -9.227 9.773 1 85.5 68 LEU B CA 1
ATOM 2253 C C . LEU B 1 68 ? -13.57 -8 9.977 1 85.5 68 LEU B C 1
ATOM 2255 O O . LEU B 1 68 ? -13.469 -7.484 11.094 1 85.5 68 LEU B O 1
ATOM 2259 N N . ARG B 1 69 ? -12.875 -7.668 8.922 1 87.75 69 ARG B N 1
ATOM 2260 C CA . ARG B 1 69 ? -12.172 -6.387 8.953 1 87.75 69 ARG B CA 1
ATOM 2261 C C . ARG B 1 69 ? -13.133 -5.242 9.258 1 87.75 69 ARG B C 1
ATOM 2263 O O . ARG B 1 69 ? -14.289 -5.27 8.836 1 87.75 69 ARG B O 1
ATOM 2270 N N . PRO B 1 70 ? -12.688 -4.219 9.938 1 91.81 70 PRO B N 1
ATOM 2271 C CA . PRO B 1 70 ? -13.539 -3.053 10.18 1 91.81 70 PRO B CA 1
ATOM 2272 C C . PRO B 1 70 ? -14.07 -2.426 8.891 1 91.81 70 PRO B C 1
ATOM 2274 O O . PRO B 1 70 ? -13.336 -2.346 7.898 1 91.81 70 PRO B O 1
ATOM 2277 N N . PHE B 1 71 ? -15.375 -2.064 8.867 1 93.69 71 PHE B N 1
ATOM 2278 C CA . PHE B 1 71 ? -16.047 -1.307 7.824 1 93.69 71 PHE B CA 1
ATOM 2279 C C . PHE B 1 71 ? -16.219 -2.148 6.562 1 93.69 71 PHE B C 1
ATOM 2281 O O . PHE B 1 71 ? -16.438 -1.611 5.477 1 93.69 71 PHE B O 1
ATOM 2288 N N . HIS B 1 72 ? -16.016 -3.475 6.684 1 93.25 72 HIS B N 1
ATOM 2289 C CA . HIS B 1 72 ? -16.234 -4.324 5.52 1 93.25 72 HIS B CA 1
ATOM 2290 C C . HIS B 1 72 ? -17.609 -4.078 4.906 1 93.25 72 HIS B C 1
ATOM 2292 O O . HIS B 1 72 ? -18.625 -4.098 5.609 1 93.25 72 HIS B O 1
ATOM 2298 N N . PRO B 1 73 ? -17.609 -3.881 3.635 1 91.94 73 PRO B N 1
ATOM 2299 C CA . PRO B 1 73 ? -18.906 -3.59 3.02 1 91.94 73 PRO B CA 1
ATOM 2300 C C . PRO B 1 73 ? -19.797 -4.824 2.906 1 91.94 73 PRO B C 1
ATOM 2302 O O . PRO B 1 73 ? -19.328 -5.898 2.523 1 91.94 73 PRO B O 1
ATOM 2305 N N . ILE B 1 74 ? -21.016 -4.625 3.238 1 91.5 74 ILE B N 1
ATOM 2306 C CA . ILE B 1 74 ? -22.031 -5.668 3.17 1 91.5 74 ILE B CA 1
ATOM 2307 C C . ILE B 1 74 ? -23.078 -5.301 2.123 1 91.5 74 ILE B C 1
ATOM 2309 O O . ILE B 1 74 ? -23.547 -4.16 2.08 1 91.5 74 ILE B O 1
ATOM 2313 N N . GLY B 1 75 ? -23.391 -6.285 1.289 1 89.31 75 GLY B N 1
ATOM 2314 C CA . GLY B 1 75 ? -24.391 -6.059 0.253 1 89.31 75 GLY B CA 1
ATOM 2315 C C . GLY B 1 75 ? -25.812 -6.008 0.789 1 89.31 75 GLY B C 1
ATOM 2316 O O . GLY B 1 75 ? -26.062 -6.348 1.948 1 89.31 75 GLY B O 1
ATOM 2317 N N . PRO B 1 76 ? -26.719 -5.5 -0.086 1 89.44 76 PRO B N 1
ATOM 2318 C CA . PRO B 1 76 ? -28.125 -5.422 0.318 1 89.44 76 PRO B CA 1
ATOM 2319 C C . PRO B 1 76 ? -28.703 -6.781 0.698 1 89.44 76 PRO B C 1
ATOM 2321 O O . PRO B 1 76 ? -29.672 -6.852 1.455 1 89.44 76 PRO B O 1
ATOM 2324 N N . ASP B 1 77 ? -28.078 -7.871 0.2 1 91.94 77 ASP B N 1
ATOM 2325 C CA . ASP B 1 77 ? -28.547 -9.227 0.476 1 91.94 77 ASP B CA 1
ATOM 2326 C C . ASP B 1 77 ? -27.953 -9.758 1.778 1 91.94 77 ASP B C 1
ATOM 2328 O O . ASP B 1 77 ? -28.172 -10.922 2.135 1 91.94 77 ASP B O 1
ATOM 2332 N N . GLY B 1 78 ? -27.141 -8.961 2.383 1 90.56 78 GLY B N 1
ATOM 2333 C CA . GLY B 1 78 ? -26.562 -9.352 3.664 1 90.56 78 GLY B CA 1
ATOM 2334 C C . GLY B 1 78 ? -25.281 -10.156 3.527 1 90.56 78 GLY B C 1
ATOM 2335 O O . GLY B 1 78 ? -24.734 -10.617 4.523 1 90.56 78 GLY B O 1
ATOM 2336 N N . ARG B 1 79 ? -24.844 -10.32 2.367 1 92.69 79 ARG B N 1
ATOM 2337 C CA . ARG B 1 79 ? -23.609 -11.039 2.107 1 92.69 79 ARG B CA 1
ATOM 2338 C C . ARG B 1 79 ? -22.438 -10.078 1.948 1 92.69 79 ARG B C 1
ATOM 2340 O O . ARG B 1 79 ? -22.641 -8.867 1.812 1 92.69 79 ARG B O 1
ATOM 2347 N N . SER B 1 80 ? -21.219 -10.648 2.08 1 93.38 80 SER B N 1
ATOM 2348 C CA . SER B 1 80 ? -20.062 -9.82 1.773 1 93.38 80 SER B CA 1
ATOM 2349 C C . SER B 1 80 ? -20.156 -9.234 0.37 1 93.38 80 SER B C 1
ATOM 2351 O O . SER B 1 80 ? -20.562 -9.914 -0.571 1 93.38 80 SER B O 1
ATOM 2353 N N . ALA B 1 81 ? -19.75 -7.938 0.299 1 91.5 81 ALA B N 1
ATOM 2354 C CA . ALA B 1 81 ? -19.828 -7.258 -0.992 1 91.5 81 ALA B CA 1
ATOM 2355 C C . ALA B 1 81 ? -18.844 -7.844 -1.986 1 91.5 81 ALA B C 1
ATOM 2357 O O . ALA B 1 81 ? -18.953 -7.629 -3.193 1 91.5 81 ALA B O 1
ATOM 2358 N N . PHE B 1 82 ? -17.859 -8.523 -1.441 1 90.75 82 PHE B N 1
ATOM 2359 C CA . PHE B 1 82 ? -16.891 -9.188 -2.309 1 90.75 82 PHE B CA 1
ATOM 2360 C C . PHE B 1 82 ? -16.391 -10.484 -1.67 1 90.75 82 PHE B C 1
ATOM 2362 O O . PHE B 1 82 ? -16.359 -10.602 -0.444 1 90.75 82 PHE B O 1
ATOM 2369 N N . SER B 1 83 ? -16.141 -11.461 -2.49 1 95.44 83 SER B N 1
ATOM 2370 C CA . SER B 1 83 ? -15.5 -12.727 -2.123 1 95.44 83 SER B CA 1
ATOM 2371 C C . SER B 1 83 ? -16.281 -13.43 -1.015 1 95.44 83 SER B C 1
ATOM 2373 O O . SER B 1 83 ? -15.68 -13.914 -0.049 1 95.44 83 SER B O 1
ATOM 2375 N N . ASP B 1 84 ? -17.531 -13.414 -1.154 1 95.88 84 ASP B N 1
ATOM 2376 C CA . ASP B 1 84 ? -18.375 -14.086 -0.174 1 95.88 84 ASP B CA 1
ATOM 2377 C C . ASP B 1 84 ? -18.125 -15.586 -0.162 1 95.88 84 ASP B C 1
ATOM 2379 O O . ASP B 1 84 ? -18.047 -16.219 -1.219 1 95.88 84 ASP B O 1
ATOM 2383 N N . LYS B 1 85 ? -18.078 -16.203 0.983 1 96.19 85 LYS B N 1
ATOM 2384 C CA . LYS B 1 85 ? -17.703 -17.609 1.154 1 96.19 85 LYS B CA 1
ATOM 2385 C C . LYS B 1 85 ? -18.641 -18.516 0.366 1 96.19 85 LYS B C 1
ATOM 2387 O O . LYS B 1 85 ? -18.25 -19.625 -0.03 1 96.19 85 LYS B O 1
ATOM 2392 N N . ASP B 1 86 ? -19.797 -18.078 0.158 1 96.25 86 ASP B N 1
ATOM 2393 C CA . ASP B 1 86 ? -20.797 -18.938 -0.481 1 96.25 86 ASP B CA 1
ATOM 2394 C C . ASP B 1 86 ? -20.875 -18.672 -1.982 1 96.25 86 ASP B C 1
ATOM 2396 O O . ASP B 1 86 ? -21.656 -19.297 -2.693 1 96.25 86 ASP B O 1
ATOM 2400 N N . ASP B 1 87 ? -20.172 -17.719 -2.453 1 96.44 87 ASP B N 1
ATOM 2401 C CA . ASP B 1 87 ? -20.094 -17.438 -3.887 1 96.44 87 ASP B CA 1
ATOM 2402 C C . ASP B 1 87 ? -19.141 -18.406 -4.586 1 96.44 87 ASP B C 1
ATOM 2404 O O . ASP B 1 87 ? -17.938 -18.406 -4.293 1 96.44 87 ASP B O 1
ATOM 2408 N N . PRO B 1 88 ? -19.594 -19.234 -5.527 1 97.38 88 PRO B N 1
ATOM 2409 C CA . PRO B 1 88 ? -18.703 -20.172 -6.215 1 97.38 88 PRO B CA 1
ATOM 2410 C C . PRO B 1 88 ? -17.562 -19.484 -6.957 1 97.38 88 PRO B C 1
ATOM 2412 O O . PRO B 1 88 ? -16.547 -20.109 -7.27 1 97.38 88 PRO B O 1
ATOM 2415 N N . LEU B 1 89 ? -17.672 -18.203 -7.191 1 97.94 89 LEU B N 1
ATOM 2416 C CA . LEU B 1 89 ? -16.672 -17.469 -7.938 1 97.94 89 LEU B CA 1
ATOM 2417 C C . LEU B 1 89 ? -15.43 -17.219 -7.078 1 97.94 89 LEU B C 1
ATOM 2419 O O . LEU B 1 89 ? -14.398 -16.766 -7.578 1 97.94 89 LEU B O 1
ATOM 2423 N N . THR B 1 90 ? -15.523 -17.578 -5.812 1 98.12 90 THR B N 1
ATOM 2424 C CA . THR B 1 90 ? -14.352 -17.453 -4.949 1 98.12 90 THR B CA 1
ATOM 2425 C C . THR B 1 90 ? -13.367 -18.594 -5.195 1 98.12 90 THR B C 1
ATOM 2427 O O . THR B 1 90 ? -12.242 -18.562 -4.695 1 98.12 90 THR B O 1
ATOM 2430 N N . ALA B 1 91 ? -13.68 -19.562 -5.988 1 98.56 91 ALA B N 1
ATOM 2431 C CA . ALA B 1 91 ? -12.781 -20.672 -6.305 1 98.56 91 ALA B CA 1
ATOM 2432 C C . ALA B 1 91 ? -11.562 -20.188 -7.074 1 98.56 91 ALA B C 1
ATOM 2434 O O . ALA B 1 91 ? -11.672 -19.312 -7.941 1 98.56 91 ALA B O 1
ATOM 2435 N N . ILE B 1 92 ? -10.438 -20.75 -6.754 1 98.81 92 ILE B N 1
ATOM 2436 C CA . ILE B 1 92 ? -9.258 -20.516 -7.578 1 98.81 92 ILE B CA 1
ATOM 2437 C C . ILE B 1 92 ? -9.492 -21.062 -8.984 1 98.81 92 ILE B C 1
ATOM 2439 O O . ILE B 1 92 ? -10.062 -22.141 -9.148 1 98.81 92 ILE B O 1
ATOM 2443 N N . CYS B 1 93 ? -9.016 -20.359 -9.984 1 98.94 93 CYS B N 1
ATOM 2444 C CA . CYS B 1 93 ? -9.18 -20.797 -11.367 1 98.94 93 CYS B CA 1
ATOM 2445 C C . CYS B 1 93 ? -8.539 -22.156 -11.586 1 98.94 93 CYS B C 1
ATOM 2447 O O . CYS B 1 93 ? -7.418 -22.406 -11.133 1 98.94 93 CYS B O 1
ATOM 2449 N N . PRO B 1 94 ? -9.18 -23 -12.312 1 98.5 94 PRO B N 1
ATOM 2450 C CA . PRO B 1 94 ? -8.695 -24.375 -12.469 1 98.5 94 PRO B CA 1
ATOM 2451 C C . PRO B 1 94 ? -7.301 -24.438 -13.078 1 98.5 94 PRO B C 1
ATOM 2453 O O . PRO B 1 94 ? -6.516 -25.328 -12.734 1 98.5 94 PRO B O 1
ATOM 2456 N N . GLU B 1 95 ? -6.93 -23.531 -13.992 1 97.81 95 GLU B N 1
ATOM 2457 C CA . GLU B 1 95 ? -5.652 -23.562 -14.703 1 97.81 95 GLU B CA 1
ATOM 2458 C C . GLU B 1 95 ? -4.48 -23.375 -13.742 1 97.81 95 GLU B C 1
ATOM 2460 O O . GLU B 1 95 ? -3.342 -23.703 -14.07 1 97.81 95 GLU B O 1
ATOM 2465 N N . VAL B 1 96 ? -4.812 -22.797 -12.516 1 98.88 96 VAL B N 1
ATOM 2466 C CA . VAL B 1 96 ? -3.748 -22.516 -11.562 1 98.88 96 VAL B CA 1
ATOM 2467 C C . VAL B 1 96 ? -4.133 -23.047 -10.188 1 98.88 96 VAL B C 1
ATOM 2469 O O . VAL B 1 96 ? -3.67 -22.547 -9.156 1 98.88 96 VAL B O 1
ATOM 2472 N N . ALA B 1 97 ? -4.922 -24.031 -10.133 1 98.75 97 ALA B N 1
ATOM 2473 C CA . ALA B 1 97 ? -5.414 -24.594 -8.883 1 98.75 97 ALA B CA 1
ATOM 2474 C C . ALA B 1 97 ? -4.289 -25.281 -8.109 1 98.75 97 ALA B C 1
ATOM 2476 O O . ALA B 1 97 ? -3.348 -25.812 -8.703 1 98.75 97 ALA B O 1
ATOM 2477 N N . PRO B 1 98 ? -4.402 -25.234 -6.809 1 98.75 98 PRO B N 1
ATOM 2478 C CA . PRO B 1 98 ? -3.408 -25.953 -6.012 1 98.75 98 PRO B CA 1
ATOM 2479 C C . PRO B 1 98 ? -3.432 -27.453 -6.262 1 98.75 98 PRO B C 1
ATOM 2481 O O . PRO B 1 98 ? -4.504 -28.047 -6.441 1 98.75 98 PRO B O 1
ATOM 2484 N N . LEU B 1 99 ? -2.275 -28.047 -6.305 1 98.31 99 LEU B N 1
ATOM 2485 C CA . LEU B 1 99 ? -2.195 -29.5 -6.176 1 98.31 99 LEU B CA 1
ATOM 2486 C C . LEU B 1 99 ? -2.516 -29.938 -4.75 1 98.31 99 LEU B C 1
ATOM 2488 O O . LEU B 1 99 ? -2.377 -29.141 -3.811 1 98.31 99 LEU B O 1
ATOM 2492 N N . PRO B 1 100 ? -2.936 -31.188 -4.547 1 97.19 100 PRO B N 1
ATOM 2493 C CA . PRO B 1 100 ? -3.305 -31.656 -3.213 1 97.19 100 PRO B CA 1
ATOM 2494 C C . PRO B 1 100 ? -2.186 -31.469 -2.189 1 97.19 100 PRO B C 1
ATOM 2496 O O . PRO B 1 100 ? -2.457 -31.219 -1.012 1 97.19 100 PRO B O 1
ATOM 2499 N N . SER B 1 101 ? -0.974 -31.5 -2.551 1 96.62 101 SER B N 1
ATOM 2500 C CA . SER B 1 101 ? 0.167 -31.406 -1.646 1 96.62 101 SER B CA 1
ATOM 2501 C C . SER B 1 101 ? 0.561 -29.953 -1.389 1 96.62 101 SER B C 1
ATOM 2503 O O . SER B 1 101 ? 1.415 -29.688 -0.543 1 96.62 101 SER B O 1
ATOM 2505 N N . GLU B 1 102 ? -0.037 -29.078 -2.113 1 98.38 102 GLU B N 1
ATOM 2506 C CA . GLU B 1 102 ? 0.364 -27.688 -2.016 1 98.38 102 GLU B CA 1
ATOM 2507 C C . GLU B 1 102 ? -0.479 -26.938 -0.984 1 98.38 102 GLU B C 1
ATOM 2509 O O . GLU B 1 102 ? -1.664 -27.234 -0.813 1 98.38 102 GLU B O 1
ATOM 2514 N N . ARG B 1 103 ? 0.096 -26 -0.324 1 97.25 103 ARG B N 1
ATOM 2515 C CA . ARG B 1 103 ? -0.509 -25.234 0.766 1 97.25 103 ARG B CA 1
ATOM 2516 C C . ARG B 1 103 ? -1.467 -24.172 0.23 1 97.25 103 ARG B C 1
ATOM 2518 O O . ARG B 1 103 ? -1.096 -23.375 -0.629 1 97.25 103 ARG B O 1
ATOM 2525 N N . LEU B 1 104 ? -2.688 -24.219 0.678 1 98.19 104 LEU B N 1
ATOM 2526 C CA . LEU B 1 104 ? -3.662 -23.172 0.4 1 98.19 104 LEU B CA 1
ATOM 2527 C C . LEU B 1 104 ? -3.961 -22.359 1.656 1 98.19 104 LEU B C 1
ATOM 2529 O O . LEU B 1 104 ? -4.406 -22.906 2.664 1 98.19 104 LEU B O 1
ATOM 2533 N N . LEU B 1 105 ? -3.674 -21.094 1.611 1 97.69 105 LEU B N 1
ATOM 2534 C CA . LEU B 1 105 ? -4.008 -20.156 2.676 1 97.69 105 LEU B CA 1
ATOM 2535 C C . LEU B 1 105 ? -5.281 -19.375 2.338 1 97.69 105 LEU B C 1
ATOM 2537 O O . LEU B 1 105 ? -5.359 -18.734 1.29 1 97.69 105 LEU B O 1
ATOM 2541 N N . VAL B 1 106 ? -6.281 -19.469 3.166 1 96.5 106 VAL B N 1
ATOM 2542 C CA . VAL B 1 106 ? -7.492 -18.672 3.029 1 96.5 106 VAL B CA 1
ATOM 2543 C C . VAL B 1 106 ? -7.406 -17.438 3.938 1 96.5 106 VAL B C 1
ATOM 2545 O O . VAL B 1 106 ? -7.09 -17.562 5.125 1 96.5 106 VAL B O 1
ATOM 2548 N N . LYS B 1 107 ? -7.641 -16.328 3.324 1 95.12 107 LYS B N 1
ATOM 2549 C CA . LYS B 1 107 ? -7.539 -15.07 4.066 1 95.12 107 LYS B CA 1
ATOM 2550 C C . LYS B 1 107 ? -8.719 -14.156 3.766 1 95.12 107 LYS B C 1
ATOM 2552 O O . LYS B 1 107 ? -9.398 -14.32 2.75 1 95.12 107 LYS B O 1
ATOM 2557 N N . ASN B 1 108 ? -8.953 -13.133 4.641 1 93.88 108 ASN B N 1
ATOM 2558 C CA . ASN B 1 108 ? -9.93 -12.078 4.402 1 93.88 108 ASN B CA 1
ATOM 2559 C C . ASN B 1 108 ? -9.328 -10.695 4.637 1 93.88 108 ASN B C 1
ATOM 2561 O O . ASN B 1 108 ? -10.031 -9.773 5.059 1 93.88 108 ASN B O 1
ATOM 2565 N N . GLU B 1 109 ? -8.078 -10.617 4.52 1 93.31 109 GLU B N 1
ATOM 2566 C CA . GLU B 1 109 ? -7.328 -9.367 4.531 1 93.31 109 GLU B CA 1
ATOM 2567 C C . GLU B 1 109 ? -6.324 -9.32 3.381 1 93.31 109 GLU B C 1
ATOM 2569 O O . GLU B 1 109 ? -6.09 -10.328 2.707 1 93.31 109 GLU B O 1
ATOM 2574 N N . ALA B 1 110 ? -5.734 -8.242 3.223 1 95.31 110 ALA B N 1
ATOM 2575 C CA . ALA B 1 110 ? -4.961 -8.008 2.008 1 95.31 110 ALA B CA 1
ATOM 2576 C C . ALA B 1 110 ? -3.688 -8.844 1.995 1 95.31 110 ALA B C 1
ATOM 2578 O O . ALA B 1 110 ? -3.393 -9.523 1.005 1 95.31 110 ALA B O 1
ATOM 2579 N N . SER B 1 111 ? -2.955 -8.859 3.115 1 97.56 111 SER B N 1
ATOM 2580 C CA . SER B 1 111 ? -1.644 -9.5 3.137 1 97.56 111 SER B CA 1
ATOM 2581 C C . SER B 1 111 ? -1.76 -10.992 3.424 1 97.56 111 SER B C 1
ATOM 2583 O O . SER B 1 111 ? -2.543 -11.406 4.281 1 97.56 111 SER B O 1
ATOM 2585 N N . ALA B 1 112 ? -0.929 -11.789 2.758 1 98.19 112 ALA B N 1
ATOM 2586 C CA . ALA B 1 112 ? -0.859 -13.219 3.012 1 98.19 112 ALA B CA 1
ATOM 2587 C C . ALA B 1 112 ? -0.212 -13.508 4.363 1 98.19 112 ALA B C 1
ATOM 2589 O O . ALA B 1 112 ? -0.294 -14.633 4.875 1 98.19 112 ALA B O 1
ATOM 2590 N N . PHE B 1 113 ? 0.421 -12.492 4.988 1 97.81 113 PHE B N 1
ATOM 2591 C CA . PHE B 1 113 ? 1.162 -12.68 6.23 1 97.81 113 PHE B CA 1
ATOM 2592 C C . PHE B 1 113 ? 0.355 -12.195 7.426 1 97.81 113 PHE B C 1
ATOM 2594 O O . PHE B 1 113 ? 0.768 -12.367 8.578 1 97.81 113 PHE B O 1
ATOM 2601 N N . GLY B 1 114 ? -0.693 -11.5 7.234 1 88.5 114 GLY B N 1
ATOM 2602 C CA . GLY B 1 114 ? -1.469 -10.953 8.336 1 88.5 114 GLY B CA 1
ATOM 2603 C C . GLY B 1 114 ? -1.73 -11.961 9.438 1 88.5 114 GLY B C 1
ATOM 2604 O O . GLY B 1 114 ? -0.797 -12.422 10.102 1 88.5 114 GLY B O 1
ATOM 2605 N N . LYS B 1 115 ? -2.877 -12.523 9.625 1 84.56 115 LYS B N 1
ATOM 2606 C CA . LYS B 1 115 ? -3.25 -13.516 10.633 1 84.56 115 LYS B CA 1
ATOM 2607 C C . LYS B 1 115 ? -3.018 -14.938 10.117 1 84.56 115 LYS B C 1
ATOM 2609 O O . LYS B 1 115 ? -3.938 -15.758 10.109 1 84.56 115 LYS B O 1
ATOM 2614 N N . SER B 1 116 ? -1.737 -15.164 9.672 1 91.12 116 SER B N 1
ATOM 2615 C CA . SER B 1 116 ? -1.436 -16.453 9.055 1 91.12 116 SER B CA 1
ATOM 2616 C C . SER B 1 116 ? -0.136 -17.031 9.602 1 91.12 116 SER B C 1
ATOM 2618 O O . SER B 1 116 ? 0.736 -16.297 10.062 1 91.12 116 SER B O 1
ATOM 2620 N N . PRO B 1 117 ? -0.027 -18.312 9.609 1 95.38 117 PRO B N 1
ATOM 2621 C CA . PRO B 1 117 ? 1.21 -18.969 10.039 1 95.38 117 PRO B CA 1
ATOM 2622 C C . PRO B 1 117 ? 2.27 -19 8.938 1 95.38 117 PRO B C 1
ATOM 2624 O O . PRO B 1 117 ? 3.293 -19.672 9.078 1 95.38 117 PRO B O 1
ATOM 2627 N N . LEU B 1 118 ? 2.076 -18.328 7.895 1 97.81 118 LEU B N 1
ATOM 2628 C CA . LEU B 1 118 ? 2.867 -18.438 6.672 1 97.81 118 LEU B CA 1
ATOM 2629 C C . LEU B 1 118 ? 4.344 -18.188 6.957 1 97.81 118 LEU B C 1
ATOM 2631 O O . LEU B 1 118 ? 5.207 -18.938 6.488 1 97.81 118 LEU B O 1
ATOM 2635 N N . ILE B 1 119 ? 4.637 -17.141 7.754 1 98.38 119 ILE B N 1
ATOM 2636 C CA . ILE B 1 119 ? 6.035 -16.781 7.957 1 98.38 119 ILE B CA 1
ATOM 2637 C C . ILE B 1 119 ? 6.75 -17.906 8.695 1 98.38 119 ILE B C 1
ATOM 2639 O O . ILE B 1 119 ? 7.906 -18.219 8.398 1 98.38 119 ILE B O 1
ATOM 2643 N N . GLY B 1 120 ? 6.105 -18.453 9.711 1 98.25 120 GLY B N 1
ATOM 2644 C CA . GLY B 1 120 ? 6.691 -19.594 10.398 1 98.25 120 GLY B CA 1
ATOM 2645 C C . GLY B 1 120 ? 6.965 -20.781 9.484 1 98.25 120 GLY B C 1
ATOM 2646 O O . GLY B 1 120 ? 8.031 -21.391 9.562 1 98.25 120 GLY B O 1
ATOM 2647 N N . GLU B 1 121 ? 6.055 -21.047 8.57 1 97.88 121 GLU B N 1
ATOM 2648 C CA . GLU B 1 121 ? 6.203 -22.141 7.605 1 97.88 121 GLU B CA 1
ATOM 2649 C C . GLU B 1 121 ? 7.383 -21.891 6.668 1 97.88 121 GLU B C 1
ATOM 2651 O O . GLU B 1 121 ? 8.156 -22.812 6.387 1 97.88 121 GLU B O 1
ATOM 2656 N N . LEU B 1 122 ? 7.512 -20.672 6.191 1 98.5 122 LEU B N 1
ATOM 2657 C CA . LEU B 1 122 ? 8.594 -20.328 5.273 1 98.5 122 LEU B CA 1
ATOM 2658 C C . LEU B 1 122 ? 9.945 -20.391 5.973 1 98.5 122 LEU B C 1
ATOM 2660 O O . LEU B 1 122 ? 10.922 -20.891 5.402 1 98.5 122 LEU B O 1
ATOM 2664 N N . ARG B 1 123 ? 10 -19.953 7.191 1 97.81 123 ARG B N 1
ATOM 2665 C CA . ARG B 1 123 ? 11.242 -20 7.961 1 97.81 123 ARG B CA 1
ATOM 2666 C C . ARG B 1 123 ? 11.648 -21.438 8.25 1 97.81 123 ARG B C 1
ATOM 2668 O O . ARG B 1 123 ? 12.828 -21.781 8.125 1 97.81 123 ARG B O 1
ATOM 2675 N N . ASP B 1 124 ? 10.695 -22.234 8.633 1 97.62 124 ASP B N 1
ATOM 2676 C CA . ASP B 1 124 ? 10.961 -23.641 8.883 1 97.62 124 ASP B CA 1
ATOM 2677 C C . ASP B 1 124 ? 11.523 -24.328 7.637 1 97.62 124 ASP B C 1
ATOM 2679 O O . ASP B 1 124 ? 12.344 -25.234 7.742 1 97.62 124 ASP B O 1
ATOM 2683 N N . ALA B 1 125 ? 11.117 -23.844 6.508 1 97.12 125 ALA B N 1
ATOM 2684 C CA . ALA B 1 125 ? 11.555 -24.422 5.234 1 97.12 125 ALA B CA 1
ATOM 2685 C C . ALA B 1 125 ? 12.867 -23.781 4.77 1 97.12 125 ALA B C 1
ATOM 2687 O O . ALA B 1 125 ? 13.398 -24.141 3.717 1 97.12 125 ALA B O 1
ATOM 2688 N N . GLY B 1 126 ? 13.359 -22.766 5.488 1 98.12 126 GLY B N 1
ATOM 2689 C CA . GLY B 1 126 ? 14.617 -22.109 5.156 1 98.12 126 GLY B CA 1
ATOM 2690 C C . GLY B 1 126 ? 14.516 -21.172 3.969 1 98.12 126 GLY B C 1
ATOM 2691 O O . GLY B 1 126 ? 15.508 -20.938 3.277 1 98.12 126 GLY B O 1
ATOM 2692 N N . VAL B 1 127 ? 13.359 -20.672 3.758 1 98.75 127 VAL B N 1
ATOM 2693 C CA . VAL B 1 127 ? 13.109 -19.828 2.586 1 98.75 127 VAL B CA 1
ATOM 2694 C C . VAL B 1 127 ? 13.75 -18.453 2.785 1 98.75 127 VAL B C 1
ATOM 2696 O O . VAL B 1 127 ? 13.594 -17.844 3.842 1 98.75 127 VAL B O 1
ATOM 2699 N N . GLU B 1 128 ? 14.422 -17.984 1.747 1 98.75 128 GLU B N 1
ATOM 2700 C CA . GLU B 1 128 ? 15.008 -16.641 1.723 1 98.75 128 GLU B CA 1
ATOM 2701 C C . GLU B 1 128 ? 14.359 -15.781 0.647 1 98.75 128 GLU B C 1
ATOM 2703 O O . GLU B 1 128 ? 14.234 -14.562 0.812 1 98.75 128 GLU B O 1
ATOM 2708 N N . TRP B 1 129 ? 14 -16.406 -0.509 1 98.88 129 TRP B N 1
ATOM 2709 C CA . TRP B 1 129 ? 13.391 -15.719 -1.641 1 98.88 129 TRP B CA 1
ATOM 2710 C C . TRP B 1 129 ? 11.938 -16.141 -1.824 1 98.88 129 TRP B C 1
ATOM 2712 O O . TRP B 1 129 ? 11.641 -17.344 -1.897 1 98.88 129 TRP B O 1
ATOM 2722 N N . LEU B 1 130 ? 11.086 -15.219 -1.854 1 98.94 130 LEU B N 1
ATOM 2723 C CA . LEU B 1 130 ? 9.68 -15.469 -2.143 1 98.94 130 LEU B CA 1
ATOM 2724 C C . LEU B 1 130 ? 9.297 -14.922 -3.518 1 98.94 130 LEU B C 1
ATOM 2726 O O . LEU B 1 130 ? 9.359 -13.719 -3.75 1 98.94 130 LEU B O 1
ATOM 2730 N N . VAL B 1 131 ? 8.961 -15.789 -4.438 1 98.94 131 VAL B N 1
ATOM 2731 C CA . VAL B 1 131 ? 8.453 -15.43 -5.758 1 98.94 131 VAL B CA 1
ATOM 2732 C C . VAL B 1 131 ? 6.969 -15.094 -5.664 1 98.94 131 VAL B C 1
ATOM 2734 O O . VAL B 1 131 ? 6.176 -15.891 -5.164 1 98.94 131 VAL B O 1
ATOM 2737 N N . VAL B 1 132 ? 6.605 -13.914 -6.141 1 99 132 VAL B N 1
ATOM 2738 C CA . VAL B 1 132 ? 5.246 -13.438 -5.895 1 99 132 VAL B CA 1
ATOM 2739 C C . VAL B 1 132 ? 4.559 -13.125 -7.223 1 99 132 VAL B C 1
ATOM 2741 O O . VAL B 1 132 ? 5.105 -12.398 -8.055 1 99 132 VAL B O 1
ATOM 2744 N N . ALA B 1 133 ? 3.418 -13.664 -7.445 1 98.94 133 ALA B N 1
ATOM 2745 C CA . ALA B 1 133 ? 2.504 -13.383 -8.547 1 98.94 133 ALA B CA 1
ATOM 2746 C C . ALA B 1 133 ? 1.051 -13.438 -8.086 1 98.94 133 ALA B C 1
ATOM 2748 O O . ALA B 1 133 ? 0.74 -14.07 -7.074 1 98.94 133 ALA B O 1
ATOM 2749 N N . GLY B 1 134 ? 0.207 -12.773 -8.797 1 98.94 134 GLY B N 1
ATOM 2750 C CA . GLY B 1 134 ? -1.206 -12.828 -8.453 1 98.94 134 GLY B CA 1
ATOM 2751 C C . GLY B 1 134 ? -1.895 -11.484 -8.555 1 98.94 134 GLY B C 1
ATOM 2752 O O . GLY B 1 134 ? -1.49 -10.625 -9.352 1 98.94 134 GLY B O 1
ATOM 2753 N N . VAL B 1 135 ? -3.014 -11.336 -7.797 1 98.81 135 VAL B N 1
ATOM 2754 C CA . VAL B 1 135 ? -3.854 -10.148 -7.902 1 98.81 135 VAL B CA 1
ATOM 2755 C C . VAL B 1 135 ? -4.395 -9.773 -6.523 1 98.81 135 VAL B C 1
ATOM 2757 O O . VAL B 1 135 ? -4.473 -10.617 -5.629 1 98.81 135 VAL B O 1
ATOM 2760 N N . TRP B 1 136 ? -4.875 -8.453 -6.488 1 98.06 136 TRP B N 1
ATOM 2761 C CA . TRP B 1 136 ? -4.609 -7.312 -7.359 1 98.06 136 TRP B CA 1
ATOM 2762 C C . TRP B 1 136 ? -3.275 -6.66 -7.008 1 98.06 136 TRP B C 1
ATOM 2764 O O . TRP B 1 136 ? -2.9 -6.594 -5.836 1 98.06 136 TRP B O 1
ATOM 2774 N N . THR B 1 137 ? -2.561 -6.109 -7.945 1 98.88 137 THR B N 1
ATOM 2775 C CA . THR B 1 137 ? -1.186 -5.637 -7.816 1 98.88 137 THR B CA 1
ATOM 2776 C C . THR B 1 137 ? -1.069 -4.605 -6.699 1 98.88 137 THR B C 1
ATOM 2778 O O . THR B 1 137 ? -0.244 -4.75 -5.793 1 98.88 137 THR B O 1
ATOM 2781 N N . GLU B 1 138 ? -1.958 -3.588 -6.676 1 98 138 GLU B N 1
ATOM 2782 C CA . GLU B 1 138 ? -1.833 -2.469 -5.746 1 98 138 GLU B CA 1
ATOM 2783 C C . GLU B 1 138 ? -2.58 -2.748 -4.445 1 98 138 GLU B C 1
ATOM 2785 O O . GLU B 1 138 ? -2.695 -1.868 -3.588 1 98 138 GLU B O 1
ATOM 2790 N N . ALA B 1 139 ? -3.113 -3.984 -4.246 1 97.31 139 ALA B N 1
ATOM 2791 C CA . ALA B 1 139 ? -3.869 -4.371 -3.059 1 97.31 139 ALA B CA 1
ATOM 2792 C C . ALA B 1 139 ? -3.215 -5.555 -2.352 1 97.31 139 ALA B C 1
ATOM 2794 O O . ALA B 1 139 ? -2.199 -5.395 -1.671 1 97.31 139 ALA B O 1
ATOM 2795 N N . CYS B 1 140 ? -3.691 -6.746 -2.637 1 98.25 140 CYS B N 1
ATOM 2796 C CA . CYS B 1 140 ? -3.211 -7.914 -1.906 1 98.25 140 CYS B CA 1
ATOM 2797 C C . CYS B 1 140 ? -1.75 -8.203 -2.236 1 98.25 140 CYS B C 1
ATOM 2799 O O . CYS B 1 140 ? -0.987 -8.633 -1.37 1 98.25 140 CYS B O 1
ATOM 2801 N N . VAL B 1 141 ? -1.336 -8.047 -3.504 1 98.88 141 VAL B N 1
ATOM 2802 C CA . VAL B 1 141 ? 0.062 -8.258 -3.869 1 98.88 141 VAL B CA 1
ATOM 2803 C C . VAL B 1 141 ? 0.938 -7.23 -3.15 1 98.88 141 VAL B C 1
ATOM 2805 O O . VAL B 1 141 ? 1.938 -7.594 -2.525 1 98.88 141 VAL B O 1
ATOM 2808 N N . ASP B 1 142 ? 0.525 -5.98 -3.256 1 98.81 142 ASP B N 1
ATOM 2809 C CA . ASP B 1 142 ? 1.243 -4.895 -2.594 1 98.81 142 ASP B CA 1
ATOM 2810 C C . ASP B 1 142 ? 1.404 -5.176 -1.102 1 98.81 142 ASP B C 1
ATOM 2812 O O . ASP B 1 142 ? 2.514 -5.105 -0.568 1 98.81 142 ASP B O 1
ATOM 2816 N N . ALA B 1 143 ? 0.308 -5.484 -0.432 1 98.25 143 ALA B N 1
ATOM 2817 C CA . ALA B 1 143 ? 0.333 -5.738 1.006 1 98.25 143 ALA B CA 1
ATOM 2818 C C . ALA B 1 143 ? 1.235 -6.926 1.337 1 98.25 143 ALA B C 1
ATOM 2820 O O . ALA B 1 143 ? 2.016 -6.871 2.291 1 98.25 143 ALA B O 1
ATOM 2821 N N . THR B 1 144 ? 1.174 -7.98 0.577 1 98.81 144 THR B N 1
ATOM 2822 C CA . THR B 1 144 ? 1.95 -9.188 0.82 1 98.81 144 THR B CA 1
ATOM 2823 C C . THR B 1 144 ? 3.439 -8.93 0.608 1 98.81 144 THR B C 1
ATOM 2825 O O . THR B 1 144 ? 4.27 -9.367 1.405 1 98.81 144 THR B O 1
ATOM 2828 N N . VAL B 1 145 ? 3.764 -8.203 -0.458 1 98.81 145 VAL B N 1
ATOM 2829 C CA . VAL B 1 145 ? 5.152 -7.895 -0.78 1 98.81 145 VAL B CA 1
ATOM 2830 C C . VAL B 1 145 ? 5.762 -7.043 0.329 1 98.81 145 VAL B C 1
ATOM 2832 O O . VAL B 1 145 ? 6.863 -7.328 0.806 1 98.81 145 VAL B O 1
ATOM 2835 N N . LYS B 1 146 ? 5.047 -6.047 0.776 1 97.62 146 LYS B N 1
ATOM 2836 C CA . LYS B 1 146 ? 5.551 -5.156 1.815 1 97.62 146 LYS B CA 1
ATOM 2837 C C . LYS B 1 146 ? 5.766 -5.906 3.127 1 97.62 146 LYS B C 1
ATOM 2839 O O . LYS B 1 146 ? 6.797 -5.738 3.785 1 97.62 146 LYS B O 1
ATOM 2844 N N . ASP B 1 147 ? 4.859 -6.789 3.457 1 97.62 147 ASP B N 1
ATOM 2845 C CA . ASP B 1 147 ? 5.027 -7.582 4.672 1 97.62 147 ASP B CA 1
ATOM 2846 C C . ASP B 1 147 ? 6.195 -8.555 4.535 1 97.62 147 ASP B C 1
ATOM 2848 O O . ASP B 1 147 ? 6.957 -8.758 5.48 1 97.62 147 ASP B O 1
ATOM 2852 N N . ALA B 1 148 ? 6.281 -9.164 3.387 1 98.62 148 ALA B N 1
ATOM 2853 C CA . ALA B 1 148 ? 7.379 -10.109 3.166 1 98.62 148 ALA B CA 1
ATOM 2854 C C . ALA B 1 148 ? 8.727 -9.438 3.408 1 98.62 148 ALA B C 1
ATOM 2856 O O . ALA B 1 148 ? 9.578 -9.984 4.113 1 98.62 148 ALA B O 1
ATOM 2857 N N . ILE B 1 149 ? 8.898 -8.273 2.869 1 97.5 149 ILE B N 1
ATOM 2858 C CA . ILE B 1 149 ? 10.148 -7.531 3.01 1 97.5 149 ILE B CA 1
ATOM 2859 C C . ILE B 1 149 ? 10.375 -7.18 4.477 1 97.5 149 ILE B C 1
ATOM 2861 O O . ILE B 1 149 ? 11.477 -7.359 5.004 1 97.5 149 ILE B O 1
ATOM 2865 N N . ASN B 1 150 ? 9.328 -6.715 5.117 1 95.25 150 ASN B N 1
ATOM 2866 C CA . ASN B 1 150 ? 9.43 -6.34 6.523 1 95.25 150 ASN B CA 1
ATOM 2867 C C . ASN B 1 150 ? 9.773 -7.543 7.398 1 95.25 150 ASN B C 1
ATOM 2869 O O . ASN B 1 150 ? 10.336 -7.387 8.484 1 95.25 150 ASN B O 1
ATOM 2873 N N . LEU B 1 151 ? 9.43 -8.703 6.91 1 96.88 151 LEU B N 1
ATOM 2874 C CA . LEU B 1 151 ? 9.664 -9.93 7.664 1 96.88 151 LEU B CA 1
ATOM 2875 C C . LEU B 1 151 ? 11 -10.555 7.281 1 96.88 151 LEU B C 1
ATOM 2877 O O . LEU B 1 151 ? 11.352 -11.625 7.777 1 96.88 151 LEU B O 1
ATOM 2881 N N . GLY B 1 152 ? 11.719 -9.914 6.344 1 97.19 152 GLY B N 1
ATOM 2882 C CA . GLY B 1 152 ? 13.094 -10.297 6.074 1 97.19 152 GLY B CA 1
ATOM 2883 C C . GLY B 1 152 ? 13.227 -11.234 4.887 1 97.19 152 GLY B C 1
ATOM 2884 O O . GLY B 1 152 ? 14.25 -11.906 4.734 1 97.19 152 GLY B O 1
ATOM 2885 N N . LEU B 1 153 ? 12.227 -11.352 4.07 1 98.69 153 LEU B N 1
ATOM 2886 C CA . LEU B 1 153 ? 12.312 -12.156 2.855 1 98.69 153 LEU B CA 1
ATOM 2887 C C . LEU B 1 153 ? 12.719 -11.289 1.665 1 98.69 153 LEU B C 1
ATOM 2889 O O . LEU B 1 153 ? 12.242 -10.156 1.524 1 98.69 153 LEU B O 1
ATOM 2893 N N . HIS B 1 154 ? 13.625 -11.82 0.877 1 98.62 154 HIS B N 1
ATOM 2894 C CA . HIS B 1 154 ? 13.781 -11.258 -0.461 1 98.62 154 HIS B CA 1
ATOM 2895 C C . HIS B 1 154 ? 12.562 -11.57 -1.33 1 98.62 154 HIS B C 1
ATOM 2897 O O . HIS B 1 154 ? 12.031 -12.68 -1.274 1 98.62 154 HIS B O 1
ATOM 2903 N N . VAL B 1 155 ? 12.164 -10.617 -2.098 1 98.88 155 VAL B N 1
ATOM 2904 C CA . VAL B 1 155 ? 11 -10.844 -2.949 1 98.88 155 VAL B CA 1
ATOM 2905 C C . VAL B 1 155 ? 11.414 -10.797 -4.418 1 98.88 155 VAL B C 1
ATOM 2907 O O . VAL B 1 155 ? 12.125 -9.875 -4.84 1 98.88 155 VAL B O 1
ATOM 2910 N N . LEU B 1 156 ? 11.094 -11.773 -5.141 1 98.94 156 LEU B N 1
ATOM 2911 C CA . LEU B 1 156 ? 11.086 -11.727 -6.598 1 98.94 156 LEU B CA 1
ATOM 2912 C C . LEU B 1 156 ? 9.688 -11.414 -7.121 1 98.94 156 LEU B C 1
ATOM 2914 O O . LEU B 1 156 ? 8.82 -12.289 -7.148 1 98.94 156 LEU B O 1
ATOM 2918 N N . LEU B 1 157 ? 9.492 -10.203 -7.496 1 98.94 157 LEU B N 1
ATOM 2919 C CA . LEU B 1 157 ? 8.203 -9.75 -8.016 1 98.94 157 LEU B CA 1
ATOM 2920 C C . LEU B 1 157 ? 8.094 -10.031 -9.516 1 98.94 157 LEU B C 1
ATOM 2922 O O . LEU B 1 157 ? 8.852 -9.477 -10.312 1 98.94 157 LEU B O 1
ATOM 2926 N N . VAL B 1 158 ? 7.203 -10.922 -9.875 1 99 158 VAL B N 1
ATOM 2927 C CA . VAL B 1 158 ? 7.004 -11.266 -11.281 1 99 158 VAL B CA 1
ATOM 2928 C C . VAL B 1 158 ? 5.941 -10.359 -11.891 1 99 158 VAL B C 1
ATOM 2930 O O . VAL B 1 158 ? 4.754 -10.695 -11.883 1 99 158 VAL B O 1
ATOM 2933 N N . LYS B 1 159 ? 6.367 -9.328 -12.484 1 98.94 159 LYS B N 1
ATOM 2934 C CA . LYS B 1 159 ? 5.488 -8.203 -12.797 1 98.94 159 LYS B CA 1
ATOM 2935 C C . LYS B 1 159 ? 4.371 -8.633 -13.75 1 98.94 159 LYS B C 1
ATOM 2937 O O . LYS B 1 159 ? 3.221 -8.211 -13.586 1 98.94 159 LYS B O 1
ATOM 2942 N N . ASP B 1 160 ? 4.656 -9.477 -14.766 1 98.94 160 ASP B N 1
ATOM 2943 C CA . ASP B 1 160 ? 3.635 -9.844 -15.742 1 98.94 160 ASP B CA 1
ATOM 2944 C C . ASP B 1 160 ? 2.846 -11.062 -15.273 1 98.94 160 ASP B C 1
ATOM 2946 O O . ASP B 1 160 ? 1.972 -11.555 -15.992 1 98.94 160 ASP B O 1
ATOM 2950 N N . GLY B 1 161 ? 3.16 -11.594 -14.102 1 98.94 161 GLY B N 1
ATOM 2951 C CA . GLY B 1 161 ? 2.34 -12.578 -13.414 1 98.94 161 GLY B CA 1
ATOM 2952 C C . GLY B 1 161 ? 1.348 -11.961 -12.445 1 98.94 161 GLY B C 1
ATOM 2953 O O . GLY B 1 161 ? 0.588 -12.672 -11.789 1 98.94 161 GLY B O 1
ATOM 2954 N N . CYS B 1 162 ? 1.348 -10.633 -12.336 1 98.94 162 CYS B N 1
ATOM 2955 C CA . CYS B 1 162 ? 0.417 -9.867 -11.516 1 98.94 162 CYS B CA 1
ATOM 2956 C C . CYS B 1 162 ? -0.566 -9.094 -12.383 1 98.94 162 CYS B C 1
ATOM 2958 O O . CYS B 1 162 ? -0.339 -8.922 -13.578 1 98.94 162 CYS B O 1
ATOM 2960 N N . GLY B 1 163 ? -1.626 -8.75 -11.781 1 98.81 163 GLY B N 1
ATOM 2961 C CA . GLY B 1 163 ? -2.629 -7.969 -12.484 1 98.81 163 GLY B CA 1
ATOM 2962 C C . GLY B 1 163 ? -3.543 -7.195 -11.555 1 98.81 163 GLY B C 1
ATOM 2963 O O . GLY B 1 163 ? -3.496 -7.375 -10.336 1 98.81 163 GLY B O 1
ATOM 2964 N N . SER B 1 164 ? -4.316 -6.281 -12.148 1 98.44 164 SER B N 1
ATOM 2965 C CA . SER B 1 164 ? -5.297 -5.461 -11.445 1 98.44 164 SER B CA 1
ATOM 2966 C C . SER B 1 164 ? -6.449 -5.07 -12.367 1 98.44 164 SER B C 1
ATOM 2968 O O . SER B 1 164 ? -6.59 -5.617 -13.461 1 98.44 164 SER B O 1
ATOM 2970 N N . GLY B 1 165 ? -7.336 -4.23 -11.836 1 97.12 165 GLY B N 1
ATOM 2971 C CA . GLY B 1 165 ? -8.555 -3.859 -12.539 1 97.12 165 GLY B CA 1
ATOM 2972 C C . GLY B 1 165 ? -8.297 -3.102 -13.828 1 97.12 165 GLY B C 1
ATOM 2973 O O . GLY B 1 165 ? -9.18 -3.008 -14.688 1 97.12 165 GLY B O 1
ATOM 2974 N N . GLY B 1 166 ? -7.117 -2.641 -14.023 1 97.25 166 GLY B N 1
ATOM 2975 C CA . GLY B 1 166 ? -6.695 -1.935 -15.227 1 97.25 166 GLY B CA 1
ATOM 2976 C C . GLY B 1 166 ? -5.188 -1.905 -15.406 1 97.25 166 GLY B C 1
ATOM 2977 O O . GLY B 1 166 ? -4.441 -2.17 -14.461 1 97.25 166 GLY B O 1
ATOM 2978 N N . LEU B 1 167 ? -4.801 -1.61 -16.625 1 97.69 167 LEU B N 1
ATOM 2979 C CA . LEU B 1 167 ? -3.377 -1.605 -16.953 1 97.69 167 LEU B CA 1
ATOM 2980 C C . LEU B 1 167 ? -2.646 -0.527 -16.156 1 97.69 167 LEU B C 1
ATOM 2982 O O . LEU B 1 167 ? -1.556 -0.767 -15.633 1 97.69 167 LEU B O 1
ATOM 2986 N N . ALA B 1 168 ? -3.23 0.658 -16.078 1 98.62 168 ALA B N 1
ATOM 2987 C CA . ALA B 1 168 ? -2.596 1.751 -15.344 1 98.62 168 ALA B CA 1
ATOM 2988 C C . ALA B 1 168 ? -2.473 1.415 -13.859 1 98.62 168 ALA B C 1
ATOM 2990 O O . ALA B 1 168 ? -1.433 1.662 -13.25 1 98.62 168 ALA B O 1
ATOM 2991 N N . MET B 1 169 ? -3.535 0.828 -13.289 1 98.5 169 MET B N 1
ATOM 2992 C CA . MET B 1 169 ? -3.523 0.402 -11.891 1 98.5 169 MET B CA 1
ATOM 2993 C C . MET B 1 169 ? -2.416 -0.616 -11.641 1 98.5 169 MET B C 1
ATOM 2995 O O . MET B 1 169 ? -1.662 -0.495 -10.672 1 98.5 169 MET B O 1
ATOM 2999 N N . HIS B 1 170 ? -2.309 -1.553 -12.562 1 98.81 170 HIS B N 1
ATOM 3000 C CA . HIS B 1 170 ? -1.304 -2.604 -12.453 1 98.81 170 HIS B CA 1
ATOM 3001 C C . HIS B 1 170 ? 0.105 -2.035 -12.586 1 98.81 170 HIS B C 1
ATOM 3003 O O . HIS B 1 170 ? 0.948 -2.238 -11.711 1 98.81 170 HIS B O 1
ATOM 3009 N N . GLN B 1 171 ? 0.345 -1.262 -13.625 1 98.88 171 GLN B N 1
ATOM 3010 C CA . GLN B 1 171 ? 1.694 -0.811 -13.945 1 98.88 171 GLN B CA 1
ATOM 3011 C C . GLN B 1 171 ? 2.211 0.174 -12.898 1 98.88 171 GLN B C 1
ATOM 3013 O O . GLN B 1 171 ? 3.367 0.094 -12.484 1 98.88 171 GLN B O 1
ATOM 3018 N N . THR B 1 172 ? 1.375 1.087 -12.438 1 98.81 172 THR B N 1
ATOM 3019 C CA . THR B 1 172 ? 1.818 2.012 -11.398 1 98.81 172 THR B CA 1
ATOM 3020 C C . THR B 1 172 ? 2.006 1.286 -10.07 1 98.81 172 THR B C 1
ATOM 3022 O O . THR B 1 172 ? 2.883 1.642 -9.281 1 98.81 172 THR B O 1
ATOM 3025 N N . GLY B 1 173 ? 1.182 0.24 -9.797 1 98.81 173 GLY B N 1
ATOM 3026 C CA . GLY B 1 173 ? 1.4 -0.6 -8.633 1 98.81 173 GLY B CA 1
ATOM 3027 C C . GLY B 1 173 ? 2.764 -1.264 -8.617 1 98.81 173 GLY B C 1
ATOM 3028 O O . GLY B 1 173 ? 3.449 -1.271 -7.594 1 98.81 173 GLY B O 1
ATOM 3029 N N . ILE B 1 174 ? 3.176 -1.789 -9.773 1 98.94 174 ILE B N 1
ATOM 3030 C CA . ILE B 1 174 ? 4.48 -2.434 -9.898 1 98.94 174 ILE B CA 1
ATOM 3031 C C . ILE B 1 174 ? 5.586 -1.404 -9.695 1 98.94 174 ILE B C 1
ATOM 3033 O O . ILE B 1 174 ? 6.566 -1.667 -8.992 1 98.94 174 ILE B O 1
ATOM 3037 N N . LEU B 1 175 ? 5.445 -0.228 -10.297 1 98.69 175 LEU B N 1
ATOM 3038 C CA . LEU B 1 175 ? 6.457 0.815 -10.172 1 98.69 175 LEU B CA 1
ATOM 3039 C C . LEU B 1 175 ? 6.605 1.264 -8.727 1 98.69 175 LEU B C 1
ATOM 3041 O O . LEU B 1 175 ? 7.723 1.458 -8.242 1 98.69 175 LEU B O 1
ATOM 3045 N N . ASN B 1 176 ? 5.5 1.41 -8.055 1 98.31 176 ASN B N 1
ATOM 3046 C CA . ASN B 1 176 ? 5.535 1.802 -6.652 1 98.31 176 ASN B CA 1
ATOM 3047 C C . ASN B 1 176 ? 6.215 0.741 -5.789 1 98.31 176 ASN B C 1
ATOM 3049 O O . ASN B 1 176 ? 7.027 1.065 -4.922 1 98.31 176 ASN B O 1
ATOM 3053 N N . LEU B 1 177 ? 5.895 -0.502 -6.027 1 98.56 177 LEU B N 1
ATOM 3054 C CA . LEU B 1 177 ? 6.527 -1.593 -5.297 1 98.56 177 LEU B CA 1
ATOM 3055 C C . LEU B 1 177 ? 8.023 -1.646 -5.59 1 98.56 177 LEU B C 1
ATOM 3057 O O . LEU B 1 177 ? 8.836 -1.817 -4.676 1 98.56 177 LEU B O 1
ATOM 3061 N N . ALA B 1 178 ? 8.367 -1.459 -6.84 1 98.25 178 ALA B N 1
ATOM 3062 C CA . ALA B 1 178 ? 9.773 -1.494 -7.246 1 98.25 178 ALA B CA 1
ATOM 3063 C C . ALA B 1 178 ? 10.578 -0.43 -6.512 1 98.25 178 ALA B C 1
ATOM 3065 O O . ALA B 1 178 ? 11.719 -0.674 -6.113 1 98.25 178 ALA B O 1
ATOM 3066 N N . ASN B 1 179 ? 10 0.702 -6.27 1 96 179 ASN B N 1
ATOM 3067 C CA . ASN B 1 179 ? 10.648 1.837 -5.625 1 96 179 ASN B CA 1
ATOM 3068 C C . ASN B 1 179 ? 11.078 1.5 -4.199 1 96 179 ASN B C 1
ATOM 3070 O O . ASN B 1 179 ? 11.984 2.139 -3.652 1 96 179 ASN B O 1
ATOM 3074 N N . ARG B 1 180 ? 10.469 0.481 -3.639 1 94.38 180 ARG B N 1
ATOM 3075 C CA . ARG B 1 180 ? 10.711 0.186 -2.229 1 94.38 180 ARG B CA 1
ATOM 3076 C C . ARG B 1 180 ? 11.023 -1.292 -2.025 1 94.38 180 ARG B C 1
ATOM 3078 O O . ARG B 1 180 ? 10.883 -1.815 -0.918 1 94.38 180 ARG B O 1
ATOM 3085 N N . LEU B 1 181 ? 11.398 -1.9 -3.111 1 97.31 181 LEU B N 1
ATOM 3086 C CA . LEU B 1 181 ? 11.633 -3.34 -3.105 1 97.31 181 LEU B CA 1
ATOM 3087 C C . LEU B 1 181 ? 13.062 -3.658 -2.68 1 97.31 181 LEU B C 1
ATOM 3089 O O . LEU B 1 181 ? 13.719 -4.516 -3.277 1 97.31 181 LEU B O 1
ATOM 3093 N N . TYR B 1 182 ? 13.578 -3.01 -1.663 1 94.94 182 TYR B N 1
ATOM 3094 C CA . TYR B 1 182 ? 14.945 -3.227 -1.185 1 94.94 182 TYR B CA 1
ATOM 3095 C C . TYR B 1 182 ? 15.18 -4.695 -0.863 1 94.94 182 TYR B C 1
ATOM 3097 O O . TYR B 1 182 ? 14.352 -5.34 -0.216 1 94.94 182 TYR B O 1
ATOM 3105 N N . GLY B 1 183 ? 16.281 -5.219 -1.368 1 95.31 183 GLY B N 1
ATOM 3106 C CA . GLY B 1 183 ? 16.609 -6.621 -1.174 1 95.31 183 GLY B CA 1
ATOM 3107 C C . GLY B 1 183 ? 15.93 -7.543 -2.168 1 95.31 183 GLY B C 1
ATOM 3108 O O . GLY B 1 183 ? 16.188 -8.742 -2.195 1 95.31 183 GLY B O 1
ATOM 3109 N N . GLY B 1 184 ? 15.062 -6.996 -3.02 1 97.81 184 GLY B N 1
ATOM 3110 C CA . GLY B 1 184 ? 14.312 -7.797 -3.975 1 97.81 184 GLY B CA 1
ATOM 3111 C C . GLY B 1 184 ? 14.656 -7.484 -5.418 1 97.81 184 GLY B C 1
ATOM 3112 O O . GLY B 1 184 ? 15.672 -6.844 -5.695 1 97.81 184 GLY B O 1
ATOM 3113 N N . ALA B 1 185 ? 13.797 -8.039 -6.332 1 98.75 185 ALA B N 1
ATOM 3114 C CA . ALA B 1 185 ? 13.984 -7.859 -7.77 1 98.75 185 ALA B CA 1
ATOM 3115 C C . ALA B 1 185 ? 12.648 -7.938 -8.508 1 98.75 185 ALA B C 1
ATOM 3117 O O . ALA B 1 185 ? 11.688 -8.523 -8.008 1 98.75 185 ALA B O 1
ATOM 3118 N N . VAL B 1 186 ? 12.609 -7.316 -9.648 1 98.94 186 VAL B N 1
ATOM 3119 C CA . VAL B 1 186 ? 11.469 -7.402 -10.562 1 98.94 186 VAL B CA 1
ATOM 3120 C C . VAL B 1 186 ? 11.906 -8.055 -11.875 1 98.94 186 VAL B C 1
ATOM 3122 O O . VAL B 1 186 ? 12.938 -7.695 -12.438 1 98.94 186 VAL B O 1
ATOM 3125 N N . VAL B 1 187 ? 11.164 -9 -12.297 1 98.94 187 VAL B N 1
ATOM 3126 C CA . VAL B 1 187 ? 11.398 -9.641 -13.586 1 98.94 187 VAL B CA 1
ATOM 3127 C C . VAL B 1 187 ? 10.07 -9.969 -14.25 1 98.94 187 VAL B C 1
ATOM 3129 O O . VAL B 1 187 ? 9 -9.758 -13.664 1 98.94 187 VAL B O 1
ATOM 3132 N N . GLY B 1 188 ? 10.117 -10.414 -15.531 1 98.88 188 GLY B N 1
ATOM 3133 C CA . GLY B 1 188 ? 8.984 -11.055 -16.188 1 98.88 188 GLY B CA 1
ATOM 3134 C C . GLY B 1 188 ? 8.945 -12.555 -15.969 1 98.88 188 GLY B C 1
ATOM 3135 O O . GLY B 1 188 ? 9.875 -13.141 -15.414 1 98.88 188 GLY B O 1
ATOM 3136 N N . THR B 1 189 ? 7.906 -13.172 -16.406 1 98.94 189 THR B N 1
ATOM 3137 C CA . THR B 1 189 ? 7.652 -14.586 -16.203 1 98.94 189 THR B CA 1
ATOM 3138 C C . THR B 1 189 ? 8.781 -15.438 -16.781 1 98.94 189 THR B C 1
ATOM 3140 O O . THR B 1 189 ? 9.242 -16.391 -16.141 1 98.94 189 THR B O 1
ATOM 3143 N N . GLU B 1 190 ? 9.219 -15.086 -17.953 1 98.81 190 GLU B N 1
ATOM 3144 C CA . GLU B 1 190 ? 10.273 -15.867 -18.594 1 98.81 190 GLU B CA 1
ATOM 3145 C C . GLU B 1 190 ? 11.531 -15.898 -17.734 1 98.81 190 GLU B C 1
ATOM 3147 O O . GLU B 1 190 ? 12.086 -16.969 -17.469 1 98.81 190 GLU B O 1
ATOM 3152 N N . ALA B 1 191 ? 11.992 -14.758 -17.297 1 98.88 191 ALA B N 1
ATOM 3153 C CA . ALA B 1 191 ? 13.18 -14.656 -16.453 1 98.88 191 ALA B CA 1
ATOM 3154 C C . ALA B 1 191 ? 12.945 -15.344 -15.109 1 98.88 191 ALA B C 1
ATOM 3156 O O . ALA B 1 191 ? 13.859 -15.977 -14.562 1 98.88 191 ALA B O 1
ATOM 3157 N N . ALA B 1 192 ? 11.766 -15.227 -14.555 1 98.94 192 ALA B N 1
ATOM 3158 C CA . ALA B 1 192 ? 11.445 -15.875 -13.281 1 98.94 192 ALA B CA 1
ATOM 3159 C C . ALA B 1 192 ? 11.555 -17.391 -13.406 1 98.94 192 ALA B C 1
ATOM 3161 O O . ALA B 1 192 ? 12.133 -18.047 -12.531 1 98.94 192 ALA B O 1
ATOM 3162 N N . CYS B 1 193 ? 11 -17.938 -14.461 1 98.94 193 CYS B N 1
ATOM 3163 C CA . CYS B 1 193 ? 11.094 -19.375 -14.68 1 98.94 193 CYS B CA 1
ATOM 3164 C C . CYS B 1 193 ? 12.547 -19.812 -14.773 1 98.94 193 CYS B C 1
ATOM 3166 O O . CYS B 1 193 ? 12.93 -20.828 -14.18 1 98.94 193 CYS B O 1
ATOM 3168 N N . ALA B 1 194 ? 13.32 -19.047 -15.5 1 98.88 194 ALA B N 1
ATOM 3169 C CA . ALA B 1 194 ? 14.742 -19.359 -15.633 1 98.88 194 ALA B CA 1
ATOM 3170 C C . ALA B 1 194 ? 15.438 -19.344 -14.273 1 98.88 194 ALA B C 1
ATOM 3172 O O . ALA B 1 194 ? 16.25 -20.219 -13.969 1 98.88 194 ALA B O 1
ATOM 3173 N N . LEU B 1 195 ? 15.125 -18.359 -13.445 1 98.81 195 LEU B N 1
ATOM 3174 C CA . LEU B 1 195 ? 15.688 -18.266 -12.102 1 98.81 195 LEU B CA 1
ATOM 3175 C C . LEU B 1 195 ? 15.305 -19.484 -11.273 1 98.81 195 LEU B C 1
ATOM 3177 O O . LEU B 1 195 ? 16.141 -20.047 -10.57 1 98.81 195 LEU B O 1
ATOM 3181 N N . LEU B 1 196 ? 14.039 -19.875 -11.336 1 98.62 196 LEU B N 1
ATOM 3182 C CA . LEU B 1 196 ? 13.539 -21.016 -10.57 1 98.62 196 LEU B CA 1
ATOM 3183 C C . LEU B 1 196 ? 14.219 -22.312 -11.016 1 98.62 196 LEU B C 1
ATOM 3185 O O . LEU B 1 196 ? 14.336 -23.25 -10.234 1 98.62 196 LEU B O 1
ATOM 3189 N N . GLU B 1 197 ? 14.633 -22.328 -12.203 1 97.88 197 GLU B N 1
ATOM 3190 C CA . GLU B 1 197 ? 15.289 -23.516 -12.734 1 97.88 197 GLU B CA 1
ATOM 3191 C C . GLU B 1 197 ? 16.797 -23.469 -12.523 1 97.88 197 GLU B C 1
ATOM 3193 O O . GLU B 1 197 ? 17.516 -24.375 -12.93 1 97.88 197 GLU B O 1
ATOM 3198 N N . GLY B 1 198 ? 17.281 -22.422 -12 1 97.62 198 GLY B N 1
ATOM 3199 C CA . GLY B 1 198 ? 18.672 -22.375 -11.555 1 97.62 198 GLY B CA 1
ATOM 3200 C C . GLY B 1 198 ? 19.562 -21.531 -12.445 1 97.62 198 GLY B C 1
ATOM 3201 O O . GLY B 1 198 ? 20.781 -21.484 -12.242 1 97.62 198 GLY B O 1
ATOM 3202 N N . ASP B 1 199 ? 18.969 -20.766 -13.414 1 98.38 199 ASP B N 1
ATOM 3203 C CA . ASP B 1 199 ? 19.75 -19.922 -14.312 1 98.38 199 ASP B CA 1
ATOM 3204 C C . ASP B 1 199 ? 20.016 -18.547 -13.68 1 98.38 199 ASP B C 1
ATOM 3206 O O . ASP B 1 199 ? 19.359 -18.188 -12.703 1 98.38 199 ASP B O 1
ATOM 3210 N N . THR B 1 200 ? 21.062 -17.922 -14.188 1 98.69 200 THR B N 1
ATOM 3211 C CA . THR B 1 200 ? 21.297 -16.516 -13.891 1 98.69 200 THR B CA 1
ATOM 3212 C C . THR B 1 200 ? 20.594 -15.617 -14.906 1 98.69 200 THR B C 1
ATOM 3214 O O . THR B 1 200 ? 20.656 -15.875 -16.109 1 98.69 200 THR B O 1
ATOM 3217 N N . VAL B 1 201 ? 19.875 -14.648 -14.438 1 98.56 201 VAL B N 1
ATOM 3218 C CA . VAL B 1 201 ? 19.188 -13.734 -15.344 1 98.56 201 VAL B CA 1
ATOM 3219 C C . VAL B 1 201 ? 19.469 -12.289 -14.938 1 98.56 201 VAL B C 1
ATOM 3221 O O . VAL B 1 201 ? 19.938 -12.031 -13.828 1 98.56 201 VAL B O 1
ATOM 3224 N N . GLU B 1 202 ? 19.234 -11.359 -15.914 1 98.38 202 GLU B N 1
ATOM 3225 C CA . GLU B 1 202 ? 19.219 -9.945 -15.562 1 98.38 202 GLU B CA 1
ATOM 3226 C C . GLU B 1 202 ? 17.891 -9.547 -14.906 1 98.38 202 GLU B C 1
ATOM 3228 O O . GLU B 1 202 ? 16.828 -9.766 -15.477 1 98.38 202 GLU B O 1
ATOM 3233 N N . ALA B 1 203 ? 17.969 -9.055 -13.703 1 98.75 203 ALA B N 1
ATOM 3234 C CA . ALA B 1 203 ? 16.781 -8.641 -12.961 1 98.75 203 ALA B CA 1
ATOM 3235 C C . ALA B 1 203 ? 16.891 -7.191 -12.508 1 98.75 203 ALA B C 1
ATOM 3237 O O . ALA B 1 203 ? 17.969 -6.738 -12.109 1 98.75 203 ALA B O 1
ATOM 3238 N N . TRP B 1 204 ? 15.805 -6.496 -12.609 1 98.56 204 TRP B N 1
ATOM 3239 C CA . TRP B 1 204 ? 15.812 -5.129 -12.102 1 98.56 204 TRP B CA 1
ATOM 3240 C C . TRP B 1 204 ? 15.875 -5.117 -10.578 1 98.56 204 TRP B C 1
ATOM 3242 O O . TRP B 1 204 ? 15.133 -5.84 -9.914 1 98.56 204 TRP B O 1
ATOM 3252 N N . ARG B 1 205 ? 16.719 -4.348 -10.031 1 97.38 205 ARG B N 1
ATOM 3253 C CA . ARG B 1 205 ? 16.859 -4.164 -8.586 1 97.38 205 ARG B CA 1
ATOM 3254 C C . ARG B 1 205 ? 16.906 -2.684 -8.227 1 97.38 205 ARG B C 1
ATOM 3256 O O . ARG B 1 205 ? 17.516 -1.883 -8.938 1 97.38 205 ARG B O 1
ATOM 3263 N N . VAL B 1 206 ? 16.266 -2.35 -7.172 1 94.31 206 VAL B N 1
ATOM 3264 C CA . VAL B 1 206 ? 16.188 -0.943 -6.789 1 94.31 206 VAL B CA 1
ATOM 3265 C C . VAL B 1 206 ? 17.547 -0.475 -6.285 1 94.31 206 VAL B C 1
ATOM 3267 O O . VAL B 1 206 ? 18.234 -1.195 -5.551 1 94.31 206 VAL B O 1
ATOM 3270 N N . GLU B 1 207 ? 18 0.547 -6.863 1 85.12 207 GLU B N 1
ATOM 3271 C CA . GLU B 1 207 ? 19.203 1.238 -6.402 1 85.12 207 GLU B CA 1
ATOM 3272 C C . GLU B 1 207 ? 18.875 2.645 -5.906 1 85.12 207 GLU B C 1
ATOM 3274 O O . GLU B 1 207 ? 18.156 3.395 -6.578 1 85.12 207 GLU B O 1
ATOM 3279 N N . GLY B 1 208 ? 19.344 3.008 -4.773 1 81.62 208 GLY B N 1
ATOM 3280 C CA . GLY B 1 208 ? 19.016 4.309 -4.211 1 81.62 208 GLY B CA 1
ATOM 3281 C C . GLY B 1 208 ? 17.609 4.383 -3.645 1 81.62 208 GLY B C 1
ATOM 3282 O O . GLY B 1 208 ? 16.969 3.352 -3.402 1 81.62 208 GLY B O 1
ATOM 3283 N N . SER B 1 209 ? 17.297 5.613 -3.41 1 81.38 209 SER B N 1
ATOM 3284 C CA . SER B 1 209 ? 15.969 5.812 -2.83 1 81.38 209 SER B CA 1
ATOM 3285 C C . SER B 1 209 ? 14.992 6.375 -3.857 1 81.38 209 SER B C 1
ATOM 3287 O O . SER B 1 209 ? 15.273 7.391 -4.496 1 81.38 209 SER B O 1
ATOM 3289 N N . VAL B 1 210 ? 13.898 5.668 -4.207 1 84.62 210 VAL B N 1
ATOM 3290 C CA . VAL B 1 210 ? 12.773 6.051 -5.059 1 84.62 210 VAL B CA 1
ATOM 3291 C C . VAL B 1 210 ? 13.281 6.406 -6.453 1 84.62 210 VAL B C 1
ATOM 3293 O O . VAL B 1 210 ? 13 7.492 -6.965 1 84.62 210 VAL B O 1
ATOM 3296 N N . PRO B 1 211 ? 13.906 5.555 -7.168 1 86.75 211 PRO B N 1
ATOM 3297 C CA . PRO B 1 211 ? 14.492 5.859 -8.477 1 86.75 211 PRO B CA 1
ATOM 3298 C C . PRO B 1 211 ? 13.445 5.984 -9.578 1 86.75 211 PRO B C 1
ATOM 3300 O O . PRO B 1 211 ? 13.742 6.512 -10.656 1 86.75 211 PRO B O 1
ATOM 3303 N N . LEU B 1 212 ? 12.234 5.488 -9.32 1 93.56 212 LEU B N 1
ATOM 3304 C CA . LEU B 1 212 ? 11.258 5.391 -10.398 1 93.56 212 LEU B CA 1
ATOM 3305 C C . LEU B 1 212 ? 10.133 6.398 -10.203 1 93.56 212 LEU B C 1
ATOM 3307 O O . LEU B 1 212 ? 8.984 6.02 -9.969 1 93.56 212 LEU B O 1
ATOM 3311 N N . ARG B 1 213 ? 10.438 7.637 -10.375 1 96 213 ARG B N 1
ATOM 3312 C CA . ARG B 1 213 ? 9.383 8.641 -10.492 1 96 213 ARG B CA 1
ATOM 3313 C C . ARG B 1 213 ? 8.742 8.609 -11.875 1 96 213 ARG B C 1
ATOM 3315 O O . ARG B 1 213 ? 9.438 8.453 -12.883 1 96 213 ARG B O 1
ATOM 3322 N N . TYR B 1 214 ? 7.395 8.594 -11.875 1 97.75 214 TYR B N 1
ATOM 3323 C CA . TYR B 1 214 ? 6.766 8.43 -13.18 1 97.75 214 TYR B CA 1
ATOM 3324 C C . TYR B 1 214 ? 5.676 9.469 -13.398 1 97.75 214 TYR B C 1
ATOM 3326 O O . TYR B 1 214 ? 5.156 10.047 -12.438 1 97.75 214 TYR B O 1
ATOM 3334 N N . THR B 1 215 ? 5.398 9.805 -14.68 1 98.06 215 THR B N 1
ATOM 3335 C CA . THR B 1 215 ? 4.258 10.578 -15.164 1 98.06 215 THR B CA 1
ATOM 3336 C C . THR B 1 215 ? 3.264 9.672 -15.891 1 98.06 215 THR B C 1
ATOM 3338 O O . THR B 1 215 ? 3.555 8.5 -16.141 1 98.06 215 THR B O 1
ATOM 3341 N N . PHE B 1 216 ? 2.113 10.188 -16.156 1 98.06 216 PHE B N 1
ATOM 3342 C CA . PHE B 1 216 ? 1.131 9.398 -16.891 1 98.06 216 PHE B CA 1
ATOM 3343 C C . PHE B 1 216 ? 1.638 9.07 -18.297 1 98.06 216 PHE B C 1
ATOM 3345 O O . PHE B 1 216 ? 1.286 8.031 -18.859 1 98.06 216 PHE B O 1
ATOM 3352 N N . GLU B 1 217 ? 2.559 9.852 -18.797 1 97.69 217 GLU B N 1
ATOM 3353 C CA . GLU B 1 217 ? 3.059 9.695 -20.156 1 97.69 217 GLU B CA 1
ATOM 3354 C C . GLU B 1 217 ? 4.137 8.617 -20.234 1 97.69 217 GLU B C 1
ATOM 3356 O O . GLU B 1 217 ? 4.285 7.941 -21.25 1 97.69 217 GLU B O 1
ATOM 3361 N N . ASN B 1 218 ? 4.859 8.391 -19.125 1 97.88 218 ASN B N 1
ATOM 3362 C CA . ASN B 1 218 ? 6.031 7.531 -19.266 1 97.88 218 ASN B CA 1
ATOM 3363 C C . ASN B 1 218 ? 5.906 6.266 -18.422 1 97.88 218 ASN B C 1
ATOM 3365 O O . ASN B 1 218 ? 6.75 5.375 -18.5 1 97.88 218 ASN B O 1
ATOM 3369 N N . ALA B 1 219 ? 4.859 6.156 -17.641 1 98.31 219 ALA B N 1
ATOM 3370 C CA . ALA B 1 219 ? 4.715 5.055 -16.688 1 98.31 219 ALA B CA 1
ATOM 3371 C C . ALA B 1 219 ? 4.77 3.707 -17.406 1 98.31 219 ALA B C 1
ATOM 3373 O O . ALA B 1 219 ? 5.445 2.781 -16.953 1 98.31 219 ALA B O 1
ATOM 3374 N N . ALA B 1 220 ? 4.07 3.578 -18.5 1 98.06 220 ALA B N 1
ATOM 3375 C CA . ALA B 1 220 ? 4.043 2.324 -19.25 1 98.06 220 ALA B CA 1
ATOM 3376 C C . ALA B 1 220 ? 5.441 1.938 -19.734 1 98.06 220 ALA B C 1
ATOM 3378 O O . ALA B 1 220 ? 5.828 0.769 -19.656 1 98.06 220 ALA B O 1
ATOM 3379 N N . LYS B 1 221 ? 6.148 2.914 -20.25 1 98.06 221 LYS B N 1
ATOM 3380 C CA . LYS B 1 221 ? 7.512 2.666 -20.719 1 98.06 221 LYS B CA 1
ATOM 3381 C C . LYS B 1 221 ? 8.414 2.229 -19.578 1 98.06 221 LYS B C 1
ATOM 3383 O O . LYS B 1 221 ? 9.195 1.282 -19.719 1 98.06 221 LYS B O 1
ATOM 3388 N N . LEU B 1 222 ? 8.367 2.936 -18.438 1 97.75 222 LEU B N 1
ATOM 3389 C CA . LEU B 1 222 ? 9.172 2.605 -17.266 1 97.75 222 LEU B CA 1
ATOM 3390 C C . LEU B 1 222 ? 8.859 1.196 -16.766 1 97.75 222 LEU B C 1
ATOM 3392 O O . LEU B 1 222 ? 9.773 0.438 -16.422 1 97.75 222 LEU B O 1
ATOM 3396 N N . TYR B 1 223 ? 7.555 0.86 -16.766 1 98.44 223 TYR B N 1
ATOM 3397 C CA . TYR B 1 223 ? 7.152 -0.5 -16.422 1 98.44 223 TYR B CA 1
ATOM 3398 C C . TYR B 1 223 ? 7.828 -1.513 -17.344 1 98.44 223 TYR B C 1
ATOM 3400 O O . TYR B 1 223 ? 8.352 -2.531 -16.875 1 98.44 223 TYR B O 1
ATOM 3408 N N . GLY B 1 224 ? 7.754 -1.249 -18.625 1 98.06 224 GLY B N 1
ATOM 3409 C CA . GLY B 1 224 ? 8.359 -2.141 -19.594 1 98.06 224 GLY B CA 1
ATOM 3410 C C . GLY B 1 224 ? 9.844 -2.363 -19.375 1 98.06 224 GLY B C 1
ATOM 3411 O O . GLY B 1 224 ? 10.367 -3.432 -19.688 1 98.06 224 GLY B O 1
ATOM 3412 N N . GLU B 1 225 ? 10.508 -1.417 -18.766 1 97.12 225 GLU B N 1
ATOM 3413 C CA . GLU B 1 225 ? 11.953 -1.452 -18.578 1 97.12 225 GLU B CA 1
ATOM 3414 C C . GLU B 1 225 ? 12.328 -2.289 -17.359 1 97.12 225 GLU B C 1
ATOM 3416 O O . GLU B 1 225 ? 13.5 -2.631 -17.172 1 97.12 225 GLU B O 1
ATOM 3421 N N . LEU B 1 226 ? 11.359 -2.561 -16.531 1 97.5 226 LEU B N 1
ATOM 3422 C CA . LEU B 1 226 ? 11.641 -3.4 -15.375 1 97.5 226 LEU B CA 1
ATOM 3423 C C . LEU B 1 226 ? 11.781 -4.863 -15.789 1 97.5 226 LEU B C 1
ATOM 3425 O O . LEU B 1 226 ? 12.594 -5.594 -15.219 1 97.5 226 LEU B O 1
#

Organism: Rhizobium meliloti (strain 1021) (NCBI:txid266834)

Radius of gyration: 21.37 Å; Cα contacts (8 Å, |Δi|>4): 1017; chains: 2; bounding box: 58×58×46 Å

Solvent-accessible surface area (backbone atoms only — not comparable to full-atom values): 22867 Å² total; per-residue (Å²): 83,76,38,82,42,69,50,63,46,82,24,33,32,36,39,38,31,38,57,28,35,32,28,76,70,35,84,74,49,36,31,50,65,42,70,56,22,48,50,34,42,31,51,44,50,50,29,26,57,75,50,71,23,54,54,36,36,36,36,55,43,36,47,87,90,42,96,66,56,54,55,64,60,64,35,98,85,71,40,52,62,59,41,24,67,84,42,77,42,46,40,56,30,76,83,64,45,78,53,94,88,38,51,76,44,78,34,70,59,57,31,71,55,63,101,46,67,48,62,62,54,39,53,75,60,52,44,43,35,39,35,40,32,26,32,36,24,70,44,26,40,41,40,28,51,54,47,38,30,66,72,58,33,26,37,40,38,25,60,58,17,31,30,17,66,22,67,44,47,21,43,51,27,50,43,55,48,44,38,66,31,52,70,27,35,33,29,43,49,71,52,48,30,40,25,43,66,62,36,74,35,76,27,23,27,62,57,76,64,55,72,63,71,44,44,62,86,44,37,67,60,56,47,71,70,67,83,76,39,82,41,69,51,62,46,81,23,32,33,36,39,39,31,38,58,28,35,32,28,77,69,35,83,72,48,36,30,51,65,43,69,56,21,47,51,36,42,32,51,42,50,50,31,26,56,78,49,71,23,53,55,37,38,34,36,55,43,36,45,87,89,50,89,65,55,54,57,64,60,64,36,99,87,70,40,52,61,58,41,23,66,83,42,78,41,45,41,57,33,77,82,64,46,76,54,93,89,39,53,73,46,79,35,69,60,55,32,70,56,63,101,44,66,49,62,62,54,38,54,75,60,52,44,44,36,38,35,40,33,25,31,35,26,69,44,28,40,40,41,28,52,56,49,38,29,65,71,61,32,25,37,40,37,25,60,57,17,30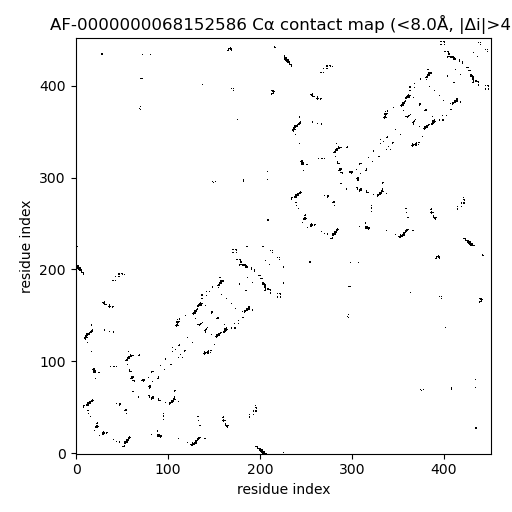,30,14,66,23,68,45,48,21,42,53,26,50,43,57,48,44,39,67,30,50,70,26,33,31,30,43,49,70,52,48,31,40,24,43,66,64,34,74,36,76,27,23,29,62,58,80,63,53,71,64,71,44,43,62,86,45,37,66,60,56,48,72,71,66

Sequence (452 aa):
MKKPLRIDRAKAAAIFIDLQEEHRRDERYLVEGYDTVLGNAARLQSAARRSGIPVFHCAYIVDLADNLRPFHPIGPDGRSAFSDKDDPLTAICPEVAPLPSERLLVKNEASAFGKSPLIGELRDAGVEWLVVAGVWTEACVDATVKDAINLGLHVLLVKDGCGSGGLAMHQTGILNLANRLYGGAVVGTEAACALLEGDTVEAWRVEGSVPLRYTFENAAKLYGELMKKPLRIDRAKAAAIFIDLQEEHRRDERYLVEGYDTVLGNAARLQSAARRSGIPVFHCAYIVDLADNLRPFHPIGPDGRSAFSDKDDPLTAICPEVAPLPSERLLVKNEASAFGKSPLIGELRDAGVEWLVVAGVWTEACVDATVKDAINLGLHVLLVKDGCGSGGLAMHQTGILNLANRLYGGAVVGTEAACALLEGDTVEAWRVEGSVPLRYTFENAAKLYGEL

Foldseek 3Di:
DWDKDADDLLQEAEEAEAQFQCCPPPPVFHWPPSVQLLVLLLLLVVLNVVLVHAYEYEFAADDVVPDADPPQDADPVRAGPPRYNPDNRSHRDPSNHDDPPHHYHYDNAQESPDPDCVLVVSVVSNHAEYEYAYDDLQTSVLRHQVVCVVSRHAYEYALSNHTGNDPVSSLVSVLVCQQVRANYWYDHSVVSSCSSNGDIDITDHHDDHRPDDDDPVCSVVSSVVD/DWDKDADDLLQEAEEAEAQFQCCPPPPVFDWPPSVQLLVLLLLLVVLNVVLVHAYEYEFAADDVVPPADPPQDADPVRAGPPRYNPDNRSHRDPSNHDDPPHHYHYDNAQESPDPDCVLVVSVVSNHAEYEYAYDDLQTSVLRHQVVCVVSRHAYEYALSNHTGNDPVSSLVSVLVCQQVRANYWYDHSVVSSCSSNGDMDITDHHDDHRPDDDDPVCSVVSSVVD